Protein AF-0000000072277444 (afdb_homodimer)

Organism: Entamoeba histolytica (strain ATCC 30459 / HM-1:IMSS / ABRM) (NCBI:txid294381)

Radius of gyration: 27.77 Å; Cα contacts (8 Å, |Δi|>4): 1199; chains: 2; bounding box: 59×93×77 Å

Structure (mmCIF, N/CA/C/O backbone):
data_AF-0000000072277444-model_v1
#
loop_
_entity.id
_entity.type
_entity.pdbx_description
1 polymer 'ethanolamine-phosphate cytidylyltransferase'
#
loop_
_atom_site.group_PDB
_atom_site.id
_atom_site.type_symbol
_atom_site.label_atom_id
_atom_site.label_alt_id
_atom_site.label_comp_id
_atom_site.label_asym_id
_atom_site.label_entity_id
_atom_site.label_seq_id
_atom_site.pdbx_PDB_ins_code
_atom_site.Cartn_x
_atom_site.Cartn_y
_atom_site.Cartn_z
_atom_site.occupancy
_atom_site.B_iso_or_equiv
_atom_site.auth_seq_id
_atom_site.auth_comp_id
_atom_site.auth_asym_id
_atom_site.auth_atom_id
_atom_site.pdbx_PDB_model_num
ATOM 1 N N . MET A 1 1 ? -9.492 -29.719 -39.125 1 29.17 1 MET A N 1
ATOM 2 C CA . MET A 1 1 ? -9.312 -28.797 -38 1 29.17 1 MET A CA 1
ATOM 3 C C . MET A 1 1 ? -8.055 -29.141 -37.219 1 29.17 1 MET A C 1
ATOM 5 O O . MET A 1 1 ? -7.879 -30.266 -36.75 1 29.17 1 MET A O 1
ATOM 9 N N . ALA A 1 2 ? -6.969 -28.578 -37.406 1 40.91 2 ALA A N 1
ATOM 10 C CA . ALA A 1 2 ? -5.668 -28.953 -36.844 1 40.91 2 ALA A CA 1
ATOM 11 C C . ALA A 1 2 ? -5.773 -29.281 -35.375 1 40.91 2 ALA A C 1
ATOM 13 O O . ALA A 1 2 ? -6.449 -28.562 -34.625 1 40.91 2 ALA A O 1
ATOM 14 N N . THR A 1 3 ? -5.582 -30.422 -34.938 1 47.12 3 THR A N 1
ATOM 15 C CA . THR A 1 3 ? -5.746 -31.016 -33.594 1 47.12 3 THR A CA 1
ATOM 16 C C . THR A 1 3 ? -4.988 -30.203 -32.562 1 47.12 3 THR A C 1
ATOM 18 O O . THR A 1 3 ? -3.777 -30 -32.688 1 47.12 3 THR A O 1
ATOM 21 N N . LYS A 1 4 ? -5.668 -29.188 -31.969 1 63.5 4 LYS A N 1
ATOM 22 C CA . LYS A 1 4 ? -5.082 -28.391 -30.891 1 63.5 4 LYS A CA 1
ATOM 23 C C . LYS A 1 4 ? -4.465 -29.281 -29.812 1 63.5 4 LYS A C 1
ATOM 25 O O . LYS A 1 4 ? -5.098 -30.234 -29.359 1 63.5 4 LYS A O 1
ATOM 30 N N . ASP A 1 5 ? -3.211 -29.297 -29.656 1 76.75 5 ASP A N 1
ATOM 31 C CA . ASP A 1 5 ? -2.455 -30.219 -28.828 1 76.75 5 ASP A CA 1
ATOM 32 C C . ASP A 1 5 ? -2.59 -29.875 -27.344 1 76.75 5 ASP A C 1
ATOM 34 O O . ASP A 1 5 ? -1.963 -30.5 -26.484 1 76.75 5 ASP A O 1
ATOM 38 N N . TYR A 1 6 ? -3.566 -28.875 -27.094 1 84.31 6 TYR A N 1
ATOM 39 C CA . TYR A 1 6 ? -3.748 -28.547 -25.688 1 84.31 6 TYR A CA 1
ATOM 40 C C . TYR A 1 6 ? -5.117 -29.016 -25.188 1 84.31 6 TYR A C 1
ATOM 42 O O . TYR A 1 6 ? -5.992 -29.344 -25.984 1 84.31 6 TYR A O 1
ATOM 50 N N . LYS A 1 7 ? -5.332 -29.172 -23.922 1 87.94 7 LYS A N 1
ATOM 51 C CA . LYS A 1 7 ? -6.551 -29.719 -23.328 1 87.94 7 LYS A CA 1
ATOM 52 C C . LYS A 1 7 ? -7.66 -28.672 -23.297 1 87.94 7 LYS A C 1
ATOM 54 O O . LYS A 1 7 ? -8.781 -28.953 -23.734 1 87.94 7 LYS A O 1
ATOM 59 N N . HIS A 1 8 ? -7.383 -27.516 -22.75 1 90.38 8 HIS A N 1
ATOM 60 C CA . HIS A 1 8 ? -8.375 -26.453 -22.625 1 90.38 8 HIS A CA 1
ATOM 61 C C . HIS A 1 8 ? -7.801 -25.109 -23.047 1 90.38 8 HIS A C 1
ATOM 63 O O . HIS A 1 8 ? -6.594 -24.891 -22.969 1 90.38 8 HIS A O 1
ATOM 69 N N . HIS A 1 9 ? -8.633 -24.297 -23.625 1 93 9 HIS A N 1
ATOM 70 C CA . HIS A 1 9 ? -8.367 -22.891 -23.906 1 93 9 HIS A CA 1
ATOM 71 C C . HIS A 1 9 ? -9.43 -21.984 -23.281 1 93 9 HIS A C 1
ATOM 73 O O . HIS A 1 9 ? -10.531 -21.844 -23.828 1 93 9 HIS A O 1
ATOM 79 N N . LEU A 1 10 ? -9.07 -21.391 -22.188 1 92.12 10 LEU A N 1
ATOM 80 C CA . LEU A 1 10 ? -10.016 -20.562 -21.438 1 92.12 10 LEU A CA 1
ATOM 81 C C . LEU A 1 10 ? -9.742 -19.078 -21.688 1 92.12 10 LEU A C 1
ATOM 83 O O . LEU A 1 10 ? -8.586 -18.656 -21.688 1 92.12 10 LEU A O 1
ATOM 87 N N . ILE A 1 11 ? -10.82 -18.328 -21.891 1 92.75 11 ILE A N 1
ATOM 88 C CA . ILE A 1 11 ? -10.703 -16.891 -22.125 1 92.75 11 ILE A CA 1
ATOM 89 C C . ILE A 1 11 ? -11.359 -16.141 -20.969 1 92.75 11 ILE A C 1
ATOM 91 O O . ILE A 1 11 ? -12.547 -16.344 -20.688 1 92.75 11 ILE A O 1
ATOM 95 N N . PHE A 1 12 ? -10.664 -15.258 -20.328 1 88.31 12 PHE A N 1
ATOM 96 C CA . PHE A 1 12 ? -11.164 -14.508 -19.172 1 88.31 12 PHE A CA 1
ATOM 97 C C . PHE A 1 12 ? -11.469 -13.062 -19.562 1 88.31 12 PHE A C 1
ATOM 99 O O . PHE A 1 12 ? -12.375 -12.445 -19 1 88.31 12 PHE A O 1
ATOM 106 N N . HIS A 1 13 ? -10.617 -12.5 -20.406 1 87.94 13 HIS A N 1
ATOM 107 C CA . HIS A 1 13 ? -10.812 -11.133 -20.875 1 87.94 13 HIS A CA 1
ATOM 108 C C . HIS A 1 13 ? -10.836 -11.078 -22.391 1 87.94 13 HIS A C 1
ATOM 110 O O . HIS A 1 13 ? -9.93 -11.586 -23.062 1 87.94 13 HIS A O 1
ATOM 116 N N . ASN A 1 14 ? -11.836 -10.461 -22.875 1 89.69 14 ASN A N 1
ATOM 117 C CA . ASN A 1 14 ? -11.906 -10.211 -24.312 1 89.69 14 ASN A CA 1
ATOM 118 C C . ASN A 1 14 ? -11.398 -8.82 -24.672 1 89.69 14 ASN A C 1
ATOM 120 O O . ASN A 1 14 ? -12.133 -7.836 -24.562 1 89.69 14 ASN A O 1
ATOM 124 N N . LYS A 1 15 ? -10.227 -8.805 -25.094 1 92.12 15 LYS A N 1
ATOM 125 C CA . LYS A 1 15 ? -9.602 -7.52 -25.406 1 92.12 15 LYS A CA 1
ATOM 126 C C . LYS A 1 15 ? -9.594 -7.254 -26.906 1 92.12 15 LYS A C 1
ATOM 128 O O . LYS A 1 15 ? -9.922 -8.141 -27.703 1 92.12 15 LYS A O 1
ATOM 133 N N . ASP A 1 16 ? -9.234 -6.051 -27.203 1 91.62 16 ASP A N 1
ATOM 134 C CA . ASP A 1 16 ? -9.211 -5.621 -28.609 1 91.62 16 ASP A CA 1
ATOM 135 C C . ASP A 1 16 ? -8.266 -6.488 -29.438 1 91.62 16 ASP A C 1
ATOM 137 O O . ASP A 1 16 ? -7.141 -6.766 -29.016 1 91.62 16 ASP A O 1
ATOM 141 N N . LYS A 1 17 ? -8.695 -6.824 -30.578 1 89.88 17 LYS A N 1
ATOM 142 C CA . LYS A 1 17 ? -7.945 -7.734 -31.438 1 89.88 17 LYS A CA 1
ATOM 143 C C . LYS A 1 17 ? -6.707 -7.055 -32.031 1 89.88 17 LYS A C 1
ATOM 145 O O . LYS A 1 17 ? -5.801 -7.727 -32.5 1 89.88 17 LYS A O 1
ATOM 150 N N . SER A 1 18 ? -6.684 -5.711 -31.953 1 93.38 18 SER A N 1
ATOM 151 C CA . SER A 1 18 ? -5.555 -4.969 -32.5 1 93.38 18 SER A CA 1
ATOM 152 C C . SER A 1 18 ? -4.355 -5 -31.562 1 93.38 18 SER A C 1
ATOM 154 O O . SER A 1 18 ? -3.238 -4.672 -31.953 1 93.38 18 SER A O 1
ATOM 156 N N . LEU A 1 19 ? -4.598 -5.488 -30.406 1 96.38 19 LEU A N 1
ATOM 157 C CA . LEU A 1 19 ? -3.523 -5.523 -29.422 1 96.38 19 LEU A CA 1
ATOM 158 C C . LEU A 1 19 ? -2.584 -6.695 -29.688 1 96.38 19 LEU A C 1
ATOM 160 O O . LEU A 1 19 ? -3.025 -7.77 -30.094 1 96.38 19 LEU A O 1
ATOM 164 N N . PRO A 1 20 ? -1.348 -6.48 -29.453 1 97.31 20 PRO A N 1
ATOM 165 C CA . PRO A 1 20 ? -0.419 -7.605 -29.594 1 97.31 20 PRO A CA 1
ATOM 166 C C . PRO A 1 20 ? -0.723 -8.742 -28.625 1 97.31 20 PRO A C 1
ATOM 168 O O . PRO A 1 20 ? -1.098 -8.492 -27.469 1 97.31 20 PRO A O 1
ATOM 171 N N . ARG A 1 21 ? -0.569 -9.961 -29.109 1 97.88 21 ARG A N 1
ATOM 172 C CA . ARG A 1 21 ? -0.76 -11.148 -28.297 1 97.88 21 ARG A CA 1
ATOM 173 C C . ARG A 1 21 ? 0.577 -11.703 -27.828 1 97.88 21 ARG A C 1
ATOM 175 O O . ARG A 1 21 ? 1.464 -11.984 -28.625 1 97.88 21 ARG A O 1
ATOM 182 N N . ILE A 1 22 ? 0.68 -11.82 -26.531 1 97.81 22 ILE A N 1
ATOM 183 C CA . ILE A 1 22 ? 1.93 -12.297 -25.953 1 97.81 22 ILE A CA 1
ATOM 184 C C . ILE A 1 22 ? 1.694 -13.633 -25.25 1 97.81 22 ILE A C 1
ATOM 186 O O . ILE A 1 22 ? 0.609 -13.883 -24.719 1 97.81 22 ILE A O 1
ATOM 190 N N . TYR A 1 23 ? 2.771 -14.469 -25.266 1 97.12 23 TYR A N 1
ATOM 191 C CA . TYR A 1 23 ? 2.688 -15.82 -24.703 1 97.12 23 TYR A CA 1
ATOM 192 C C . TYR A 1 23 ? 3.727 -16.031 -23.609 1 97.12 23 TYR A C 1
ATOM 194 O O . TYR A 1 23 ? 4.891 -15.648 -23.781 1 97.12 23 TYR A O 1
ATOM 202 N N . VAL A 1 24 ? 3.26 -16.484 -22.484 1 95.31 24 VAL A N 1
ATOM 203 C CA . VAL A 1 24 ? 4.113 -16.906 -21.375 1 95.31 24 VAL A CA 1
ATOM 204 C C . VAL A 1 24 ? 3.77 -18.328 -20.969 1 95.31 24 VAL A C 1
ATOM 206 O O . VAL A 1 24 ? 2.594 -18.703 -20.922 1 95.31 24 VAL A O 1
ATOM 209 N N . ASP A 1 25 ? 4.746 -19.125 -20.781 1 92.75 25 ASP A N 1
ATOM 210 C CA . ASP A 1 25 ? 4.449 -20.484 -20.359 1 92.75 25 ASP A CA 1
ATOM 211 C C . ASP A 1 25 ? 5.309 -20.875 -19.156 1 92.75 25 ASP A C 1
ATOM 213 O O . ASP A 1 25 ? 6.246 -20.156 -18.797 1 92.75 25 ASP A O 1
ATOM 217 N N . GLY A 1 26 ? 4.91 -21.906 -18.5 1 89.5 26 GLY A N 1
ATOM 218 C CA . GLY A 1 26 ? 5.641 -22.422 -17.344 1 89.5 26 GLY A CA 1
ATOM 219 C C . GLY A 1 26 ? 4.969 -23.609 -16.688 1 89.5 26 GLY A C 1
ATOM 220 O O . GLY A 1 26 ? 3.979 -24.125 -17.203 1 89.5 26 GLY A O 1
ATOM 221 N N . CYS A 1 27 ? 5.578 -24.078 -15.641 1 89.12 27 CYS A N 1
ATOM 222 C CA . CYS A 1 27 ? 5.043 -25.188 -14.859 1 89.12 27 CYS A CA 1
ATOM 223 C C . CYS A 1 27 ? 4.109 -24.688 -13.766 1 89.12 27 CYS A C 1
ATOM 225 O O . CYS A 1 27 ? 3.062 -25.281 -13.516 1 89.12 27 CYS A O 1
ATOM 227 N N . TYR A 1 28 ? 4.516 -23.594 -13.141 1 91.94 28 TYR A N 1
ATOM 228 C CA . TYR A 1 28 ? 3.754 -22.875 -12.133 1 91.94 28 TYR A CA 1
ATOM 229 C C . TYR A 1 28 ? 3.377 -23.781 -10.969 1 91.94 28 TYR A C 1
ATOM 231 O O . TYR A 1 28 ? 2.25 -23.734 -10.469 1 91.94 28 TYR A O 1
ATOM 239 N N . ASP A 1 29 ? 4.344 -24.688 -10.734 1 90.19 29 ASP A N 1
ATOM 240 C CA . ASP A 1 29 ? 4.219 -25.438 -9.484 1 90.19 29 ASP A CA 1
ATOM 241 C C . ASP A 1 29 ? 4.387 -24.531 -8.273 1 90.19 29 ASP A C 1
ATOM 243 O O . ASP A 1 29 ? 5.324 -23.734 -8.219 1 90.19 29 ASP A O 1
ATOM 247 N N . MET A 1 30 ? 3.488 -24.578 -7.371 1 89.25 30 MET A N 1
ATOM 248 C CA . MET A 1 30 ? 3.502 -23.719 -6.191 1 89.25 30 MET A CA 1
ATOM 249 C C . MET A 1 30 ? 3.51 -22.25 -6.598 1 89.25 30 MET A C 1
ATOM 251 O O . MET A 1 30 ? 4.434 -21.516 -6.254 1 89.25 30 MET A O 1
ATOM 255 N N . PHE A 1 31 ? 2.527 -21.906 -7.309 1 91.81 31 PHE A N 1
ATOM 256 C CA . PHE A 1 31 ? 2.355 -20.547 -7.828 1 91.81 31 PHE A CA 1
ATOM 257 C C . PHE A 1 31 ? 2.471 -19.516 -6.707 1 91.81 31 PHE A C 1
ATOM 259 O O . PHE A 1 31 ? 1.841 -19.672 -5.656 1 91.81 31 PHE A O 1
ATOM 266 N N . HIS A 1 32 ? 3.293 -18.531 -6.812 1 90.25 32 HIS A N 1
ATOM 267 C CA . HIS A 1 32 ? 3.5 -17.484 -5.816 1 90.25 32 HIS A CA 1
ATOM 268 C C . HIS A 1 32 ? 3.627 -16.109 -6.473 1 90.25 32 HIS A C 1
ATOM 270 O O . HIS A 1 32 ? 3.553 -15.992 -7.699 1 90.25 32 HIS A O 1
ATOM 276 N N . TRP A 1 33 ? 3.82 -15.109 -5.613 1 90.81 33 TRP A N 1
ATOM 277 C CA . TRP A 1 33 ? 3.773 -13.742 -6.113 1 90.81 33 TRP A CA 1
ATOM 278 C C . TRP A 1 33 ? 4.934 -13.469 -7.066 1 90.81 33 TRP A C 1
ATOM 280 O O . TRP A 1 33 ? 4.848 -12.586 -7.922 1 90.81 33 TRP A O 1
ATOM 290 N N . GLY A 1 34 ? 6.047 -14.227 -6.977 1 88.94 34 GLY A N 1
ATOM 291 C CA . GLY A 1 34 ? 7.125 -14.109 -7.945 1 88.94 34 GLY A CA 1
ATOM 292 C C . GLY A 1 34 ? 6.691 -14.445 -9.359 1 88.94 34 GLY A C 1
ATOM 293 O O . GLY A 1 34 ? 7.047 -13.742 -10.305 1 88.94 34 GLY A O 1
ATOM 294 N N . HIS A 1 35 ? 5.973 -15.562 -9.5 1 91.69 35 HIS A N 1
ATOM 295 C CA . HIS A 1 35 ? 5.398 -15.93 -10.789 1 91.69 35 HIS A CA 1
ATOM 296 C C . HIS A 1 35 ? 4.469 -14.836 -11.312 1 91.69 35 HIS A C 1
ATOM 298 O O . HIS A 1 35 ? 4.543 -14.453 -12.477 1 91.69 35 HIS A O 1
ATOM 304 N N . ALA A 1 36 ? 3.662 -14.375 -10.414 1 93.56 36 ALA A N 1
ATOM 305 C CA . ALA A 1 36 ? 2.707 -13.328 -10.781 1 93.56 36 ALA A CA 1
ATOM 306 C C . ALA A 1 36 ? 3.426 -12.078 -11.266 1 93.56 36 ALA A C 1
ATOM 308 O O . ALA A 1 36 ? 2.969 -11.414 -12.203 1 93.56 36 ALA A O 1
ATOM 309 N N . ASN A 1 37 ? 4.5 -11.773 -10.594 1 92.31 37 ASN A N 1
ATOM 310 C CA . ASN A 1 37 ? 5.25 -10.586 -10.984 1 92.31 37 ASN A CA 1
ATOM 311 C C . ASN A 1 37 ? 5.836 -10.727 -12.383 1 92.31 37 ASN A C 1
ATOM 313 O O . ASN A 1 37 ? 5.883 -9.758 -13.141 1 92.31 37 ASN A O 1
ATOM 317 N N . VAL A 1 38 ? 6.328 -11.898 -12.734 1 91.94 38 VAL A N 1
ATOM 318 C CA . VAL A 1 38 ? 6.836 -12.141 -14.086 1 91.94 38 VAL A CA 1
ATOM 319 C C . VAL A 1 38 ? 5.719 -11.93 -15.102 1 91.94 38 VAL A C 1
ATOM 321 O O . VAL A 1 38 ? 5.934 -11.312 -16.156 1 91.94 38 VAL A O 1
ATOM 324 N N . ILE A 1 39 ? 4.605 -12.477 -14.789 1 95.06 39 ILE A N 1
ATOM 325 C CA . ILE A 1 39 ? 3.441 -12.32 -15.656 1 95.06 39 ILE A CA 1
ATOM 326 C C . ILE A 1 39 ? 3.092 -10.844 -15.797 1 95.06 39 ILE A C 1
ATOM 328 O O . ILE A 1 39 ? 2.848 -10.352 -16.906 1 95.06 39 ILE A O 1
ATOM 332 N N . ARG A 1 40 ? 3.086 -10.117 -14.688 1 95 40 ARG A N 1
ATOM 333 C CA . ARG A 1 40 ? 2.814 -8.68 -14.703 1 95 40 ARG A CA 1
ATOM 334 C C . ARG A 1 40 ? 3.826 -7.938 -15.57 1 95 40 ARG A C 1
ATOM 336 O O . ARG A 1 40 ? 3.453 -7.066 -16.359 1 95 40 ARG A O 1
ATOM 343 N N . GLN A 1 41 ? 5.086 -8.258 -15.352 1 93.62 41 GLN A N 1
ATOM 344 C CA . GLN A 1 41 ? 6.156 -7.598 -16.094 1 93.62 41 GLN A CA 1
ATOM 345 C C . GLN A 1 41 ? 6.02 -7.844 -17.594 1 93.62 41 GLN A C 1
ATOM 347 O O . GLN A 1 41 ? 6.348 -6.969 -18.406 1 93.62 41 GLN A O 1
ATOM 352 N N . ALA A 1 42 ? 5.613 -9.055 -17.953 1 95.44 42 ALA A N 1
ATOM 353 C CA . ALA A 1 42 ? 5.355 -9.352 -19.359 1 95.44 42 ALA A CA 1
ATOM 354 C C . ALA A 1 42 ? 4.336 -8.375 -19.953 1 95.44 42 ALA A C 1
ATOM 356 O O . ALA A 1 42 ? 4.547 -7.836 -21.031 1 95.44 42 ALA A O 1
ATOM 357 N N . CYS A 1 43 ? 3.309 -8.133 -19.266 1 95.88 43 CYS A N 1
ATOM 358 C CA . CYS A 1 43 ? 2.297 -7.176 -19.703 1 95.88 43 CYS A CA 1
ATOM 359 C C . CYS A 1 43 ? 2.848 -5.758 -19.703 1 95.88 43 CYS A C 1
ATOM 361 O O . CYS A 1 43 ? 2.57 -4.977 -20.609 1 95.88 43 CYS A O 1
ATOM 363 N N . ALA A 1 44 ? 3.598 -5.465 -18.656 1 93.25 44 ALA A N 1
ATOM 364 C CA . ALA A 1 44 ? 4.164 -4.129 -18.5 1 93.25 44 ALA A CA 1
ATOM 365 C C . ALA A 1 44 ? 5.078 -3.785 -19.672 1 93.25 44 ALA A C 1
ATOM 367 O O . ALA A 1 44 ? 5.18 -2.621 -20.062 1 93.25 44 ALA A O 1
ATOM 368 N N . ALA A 1 45 ? 5.715 -4.758 -20.219 1 93.31 45 ALA A N 1
ATOM 369 C CA . ALA A 1 45 ? 6.609 -4.559 -21.359 1 93.31 45 ALA A CA 1
ATOM 370 C C . ALA A 1 45 ? 5.848 -4.023 -22.578 1 93.31 45 ALA A C 1
ATOM 372 O O . ALA A 1 45 ? 6.449 -3.494 -23.5 1 93.31 45 ALA A O 1
ATOM 373 N N . PHE A 1 46 ? 4.598 -4.156 -22.578 1 95.5 46 PHE A N 1
ATOM 374 C CA . PHE A 1 46 ? 3.746 -3.664 -23.656 1 95.5 46 PHE A CA 1
ATOM 375 C C . PHE A 1 46 ? 2.777 -2.607 -23.141 1 95.5 46 PHE A C 1
ATOM 377 O O . PHE A 1 46 ? 1.655 -2.49 -23.625 1 95.5 46 PHE A O 1
ATOM 384 N N . ASP A 1 47 ? 3.117 -1.96 -22 1 92.88 47 ASP A N 1
ATOM 385 C CA . ASP A 1 47 ? 2.334 -0.91 -21.359 1 92.88 47 ASP A CA 1
ATOM 386 C C . ASP A 1 47 ? 0.934 -1.405 -21 1 92.88 47 ASP A C 1
ATOM 388 O O . ASP A 1 47 ? -0.041 -0.658 -21.109 1 92.88 47 ASP A O 1
ATOM 392 N N . TYR A 1 48 ? 0.876 -2.648 -20.812 1 93.06 48 TYR A N 1
ATOM 393 C CA . TYR A 1 48 ? -0.358 -3.316 -20.422 1 93.06 48 TYR A CA 1
ATOM 394 C C . TYR A 1 48 ? -1.394 -3.258 -21.531 1 93.06 48 TYR A C 1
ATOM 396 O O . TYR A 1 48 ? -2.592 -3.418 -21.281 1 93.06 48 TYR A O 1
ATOM 404 N N . GLN A 1 49 ? -0.931 -2.926 -22.672 1 95.12 49 GLN A N 1
ATOM 405 C CA . GLN A 1 49 ? -1.752 -2.953 -23.891 1 95.12 49 GLN A CA 1
ATOM 406 C C . GLN A 1 49 ? -1.463 -4.199 -24.719 1 95.12 49 GLN A C 1
ATOM 408 O O . GLN A 1 49 ? -0.935 -4.098 -25.828 1 95.12 49 GLN A O 1
ATOM 413 N N . CYS A 1 50 ? -1.896 -5.324 -24.219 1 97.25 50 CYS A N 1
ATOM 414 C CA . CYS A 1 50 ? -1.646 -6.617 -24.844 1 97.25 50 CYS A CA 1
ATOM 415 C C . CYS A 1 50 ? -2.686 -7.645 -24.406 1 97.25 50 CYS A C 1
ATOM 417 O O . CYS A 1 50 ? -3.5 -7.371 -23.531 1 97.25 50 CYS A O 1
ATOM 419 N N . VAL A 1 51 ? -2.717 -8.727 -25.125 1 97.5 51 VAL A N 1
ATOM 420 C CA . VAL A 1 51 ? -3.438 -9.922 -24.703 1 97.5 51 VAL A CA 1
ATOM 421 C C . VAL A 1 51 ? -2.445 -10.984 -24.234 1 97.5 51 VAL A C 1
ATOM 423 O O . VAL A 1 51 ? -1.617 -11.461 -25.016 1 97.5 51 VAL A O 1
ATOM 426 N N . LEU A 1 52 ? -2.555 -11.32 -23 1 97.75 52 LEU A N 1
ATOM 427 C CA . LEU A 1 52 ? -1.616 -12.305 -22.469 1 97.75 52 LEU A CA 1
ATOM 428 C C . LEU A 1 52 ? -2.232 -13.703 -22.469 1 97.75 52 LEU A C 1
ATOM 430 O O . LEU A 1 52 ? -3.264 -13.93 -21.828 1 97.75 52 LEU A O 1
ATOM 434 N N . VAL A 1 53 ? -1.612 -14.586 -23.172 1 97.12 53 VAL A N 1
ATOM 435 C CA . VAL A 1 53 ? -1.977 -16 -23.219 1 97.12 53 VAL A CA 1
ATOM 436 C C . VAL A 1 53 ? -0.981 -16.812 -22.391 1 97.12 53 VAL A C 1
ATOM 438 O O . VAL A 1 53 ? 0.217 -16.828 -22.688 1 97.12 53 VAL A O 1
ATOM 441 N N . LEU A 1 54 ? -1.479 -17.438 -21.422 1 96.94 54 LEU A N 1
ATOM 442 C CA . LEU A 1 54 ? -0.602 -18.219 -20.547 1 96.94 54 LEU A CA 1
ATOM 443 C C . LEU A 1 54 ? -0.738 -19.703 -20.844 1 96.94 54 LEU A C 1
ATOM 445 O O . LEU A 1 54 ? -1.85 -20.234 -20.859 1 96.94 54 LEU A O 1
ATOM 449 N N . GLY A 1 55 ? 0.384 -20.344 -21.078 1 95.06 55 GLY A N 1
ATOM 450 C CA . GLY A 1 55 ? 0.405 -21.781 -21.312 1 95.06 55 GLY A CA 1
ATOM 451 C C . GLY A 1 55 ? 0.89 -22.578 -20.109 1 95.06 55 GLY A C 1
ATOM 452 O O . GLY A 1 55 ? 1.878 -22.203 -19.469 1 95.06 55 GLY A O 1
ATOM 453 N N . ILE A 1 56 ? 0.199 -23.609 -19.812 1 94.06 56 ILE A N 1
ATOM 454 C CA . ILE A 1 56 ? 0.597 -24.5 -18.734 1 94.06 56 ILE A CA 1
ATOM 455 C C . ILE A 1 56 ? 0.955 -25.875 -19.281 1 94.06 56 ILE A C 1
ATOM 457 O O . ILE A 1 56 ? 0.123 -26.531 -19.922 1 94.06 56 ILE A O 1
ATOM 461 N N . VAL A 1 57 ? 2.135 -26.281 -18.984 1 91 57 VAL A N 1
ATOM 462 C CA . VAL A 1 57 ? 2.631 -27.562 -19.469 1 91 57 VAL A CA 1
ATOM 463 C C . VAL A 1 57 ? 1.954 -28.703 -18.703 1 91 57 VAL A C 1
ATOM 465 O O . VAL A 1 57 ? 1.666 -28.578 -17.516 1 91 57 VAL A O 1
ATOM 468 N N . ASN A 1 58 ? 1.707 -29.766 -19.406 1 89.81 58 ASN A N 1
ATOM 469 C CA . ASN A 1 58 ? 1.057 -30.906 -18.766 1 89.81 58 ASN A CA 1
ATOM 470 C C . ASN A 1 58 ? 1.97 -31.578 -17.75 1 89.81 58 ASN A C 1
ATOM 472 O O . ASN A 1 58 ? 3.193 -31.562 -17.891 1 89.81 58 ASN A O 1
ATOM 476 N N . ASN A 1 59 ? 1.398 -32.219 -16.766 1 89.75 59 ASN A N 1
ATOM 477 C CA . ASN A 1 59 ? 2.121 -32.812 -15.641 1 89.75 59 ASN A CA 1
ATOM 478 C C . ASN A 1 59 ? 3.086 -33.875 -16.109 1 89.75 59 ASN A C 1
ATOM 480 O O . ASN A 1 59 ? 4.188 -34.031 -15.57 1 89.75 59 ASN A O 1
ATOM 484 N N . GLU A 1 60 ? 2.641 -34.656 -17.062 1 88.62 60 GLU A N 1
ATOM 485 C CA . GLU A 1 60 ? 3.459 -35.75 -17.547 1 88.62 60 GLU A CA 1
ATOM 486 C C . GLU A 1 60 ? 4.785 -35.25 -18.109 1 88.62 60 GLU A C 1
ATOM 488 O O . GLU A 1 60 ? 5.836 -35.844 -17.859 1 88.62 60 GLU A O 1
ATOM 493 N N . ILE A 1 61 ? 4.656 -34.219 -18.828 1 88.81 61 ILE A N 1
ATOM 494 C CA . ILE A 1 61 ? 5.844 -33.625 -19.438 1 88.81 61 ILE A CA 1
ATOM 495 C C . ILE A 1 61 ? 6.746 -33.031 -18.359 1 88.81 61 ILE A C 1
ATOM 497 O O . ILE A 1 61 ? 7.969 -33.188 -18.406 1 88.81 61 ILE A O 1
ATOM 501 N N . ILE A 1 62 ? 6.207 -32.375 -17.375 1 88.81 62 ILE A N 1
ATOM 502 C CA . ILE A 1 62 ? 6.969 -31.766 -16.281 1 88.81 62 ILE A CA 1
ATOM 503 C C . ILE A 1 62 ? 7.723 -32.844 -15.516 1 88.81 62 ILE A C 1
ATOM 505 O O . ILE A 1 62 ? 8.906 -32.688 -15.211 1 88.81 62 ILE A O 1
ATOM 509 N N . GLU A 1 63 ? 7.07 -33.875 -15.242 1 87.06 63 GLU A N 1
ATOM 510 C CA . GLU A 1 63 ? 7.668 -34.969 -14.484 1 87.06 63 GLU A CA 1
ATOM 511 C C . GLU A 1 63 ? 8.883 -35.562 -15.203 1 87.06 63 GLU A C 1
ATOM 513 O O . GLU A 1 63 ? 9.867 -35.938 -14.57 1 87.06 63 GLU A O 1
ATOM 518 N N . GLN A 1 64 ? 8.766 -35.625 -16.453 1 84.62 64 GLN A N 1
ATOM 519 C CA . GLN A 1 64 ? 9.844 -36.188 -17.266 1 84.62 64 GLN A CA 1
ATOM 520 C C . GLN A 1 64 ? 11.086 -35.281 -17.219 1 84.62 64 GLN A C 1
ATOM 522 O O . GLN A 1 64 ? 12.211 -35.781 -17.312 1 84.62 64 GLN A O 1
ATOM 527 N N . HIS A 1 65 ? 10.852 -34.094 -17.031 1 81.94 65 HIS A N 1
ATOM 528 C CA . HIS A 1 65 ? 11.969 -33.156 -17.156 1 81.94 65 HIS A CA 1
ATOM 529 C C . HIS A 1 65 ? 12.43 -32.656 -15.789 1 81.94 65 HIS A C 1
ATOM 531 O O . HIS A 1 65 ? 13.617 -32.375 -15.586 1 81.94 65 HIS A O 1
ATOM 537 N N . LYS A 1 66 ? 11.484 -32.438 -14.844 1 79.81 66 LYS A N 1
ATOM 538 C CA . LYS A 1 66 ? 11.828 -31.781 -13.578 1 79.81 66 LYS A CA 1
ATOM 539 C C . LYS A 1 66 ? 11.445 -32.656 -12.391 1 79.81 66 LYS A C 1
ATOM 541 O O . LYS A 1 66 ? 11.758 -32.312 -11.242 1 79.81 66 LYS A O 1
ATOM 546 N N . GLY A 1 67 ? 10.805 -33.75 -12.625 1 78.75 67 GLY A N 1
ATOM 547 C CA . GLY A 1 67 ? 10.297 -34.562 -11.523 1 78.75 67 GLY A CA 1
ATOM 548 C C . GLY A 1 67 ? 8.867 -34.25 -11.141 1 78.75 67 GLY A C 1
ATOM 549 O O . GLY A 1 67 ? 8.242 -33.375 -11.75 1 78.75 67 GLY A O 1
ATOM 550 N N . PRO A 1 68 ? 8.383 -34.938 -10.195 1 84.62 68 PRO A N 1
ATOM 551 C CA . PRO A 1 68 ? 6.98 -34.75 -9.82 1 84.62 68 PRO A CA 1
ATOM 552 C C . PRO A 1 68 ? 6.699 -33.375 -9.25 1 84.62 68 PRO A C 1
ATOM 554 O O . PRO A 1 68 ? 7.543 -32.812 -8.547 1 84.62 68 PRO A O 1
ATOM 557 N N . THR A 1 69 ? 5.582 -32.875 -9.523 1 88.38 69 THR A N 1
ATOM 558 C CA . THR A 1 69 ? 5.16 -31.578 -9.016 1 88.38 69 THR A CA 1
ATOM 559 C C . THR A 1 69 ? 4.562 -31.719 -7.621 1 88.38 69 THR A C 1
ATOM 561 O O . THR A 1 69 ? 4.066 -32.781 -7.25 1 88.38 69 THR A O 1
ATOM 564 N N . VAL A 1 70 ? 4.602 -30.734 -6.898 1 88.44 70 VAL A N 1
ATOM 565 C CA . VAL A 1 70 ? 4.012 -30.688 -5.566 1 88.44 70 VAL A CA 1
ATOM 566 C C . VAL A 1 70 ? 2.494 -30.531 -5.676 1 88.44 70 VAL A C 1
ATOM 568 O O . VAL A 1 70 ? 1.743 -31.234 -4.988 1 88.44 70 VAL A O 1
ATOM 571 N N . MET A 1 71 ? 2.08 -29.688 -6.566 1 90.94 71 MET A N 1
ATOM 572 C CA . MET A 1 71 ? 0.655 -29.406 -6.734 1 90.94 71 MET A CA 1
ATOM 573 C C . MET A 1 71 ? 0.068 -30.266 -7.852 1 90.94 71 MET A C 1
ATOM 575 O O . MET A 1 71 ? 0.74 -30.547 -8.852 1 90.94 71 MET A O 1
ATOM 579 N N . LYS A 1 72 ? -1.176 -30.594 -7.684 1 90.44 72 LYS A N 1
ATOM 580 C CA . LYS A 1 72 ? -1.889 -31.297 -8.75 1 90.44 72 LYS A CA 1
ATOM 581 C C . LYS A 1 72 ? -2.174 -30.359 -9.922 1 90.44 72 LYS A C 1
ATOM 583 O O . LYS A 1 72 ? -2.178 -29.141 -9.766 1 90.44 72 LYS A O 1
ATOM 588 N N . GLU A 1 73 ? -2.395 -30.969 -11.023 1 90.5 73 GLU A N 1
ATOM 589 C CA . GLU A 1 73 ? -2.602 -30.203 -12.25 1 90.5 73 GLU A CA 1
ATOM 590 C C . GLU A 1 73 ? -3.746 -29.219 -12.094 1 90.5 73 GLU A C 1
ATOM 592 O O . GLU A 1 73 ? -3.604 -28.031 -12.438 1 90.5 73 GLU A O 1
ATOM 597 N N . GLU A 1 74 ? -4.836 -29.672 -11.602 1 90.75 74 GLU A N 1
ATOM 598 C CA . GLU A 1 74 ? -6.004 -28.812 -11.453 1 90.75 74 GLU A CA 1
ATOM 599 C C . GLU A 1 74 ? -5.715 -27.656 -10.484 1 90.75 74 GLU A C 1
ATOM 601 O O . GLU A 1 74 ? -6.172 -26.531 -10.703 1 90.75 74 GLU A O 1
ATOM 606 N N . GLU A 1 75 ? -4.977 -27.938 -9.445 1 91.38 75 GLU A N 1
ATOM 607 C CA . GLU A 1 75 ? -4.613 -26.922 -8.461 1 91.38 75 GLU A CA 1
ATOM 608 C C . GLU A 1 75 ? -3.744 -25.828 -9.086 1 91.38 75 GLU A C 1
ATOM 610 O O . GLU A 1 75 ? -3.959 -24.641 -8.844 1 91.38 75 GLU A O 1
ATOM 615 N N . ARG A 1 76 ? -2.832 -26.297 -9.906 1 91.38 76 ARG A N 1
ATOM 616 C CA . ARG A 1 76 ? -1.953 -25.359 -10.602 1 91.38 76 ARG A CA 1
ATOM 617 C C . ARG A 1 76 ? -2.742 -24.484 -11.57 1 91.38 76 ARG A C 1
ATOM 619 O O . ARG A 1 76 ? -2.533 -23.266 -11.625 1 91.38 76 ARG A O 1
ATOM 626 N N . ASN A 1 77 ? -3.643 -25.109 -12.273 1 92.12 77 ASN A N 1
ATOM 627 C CA . ASN A 1 77 ? -4.449 -24.391 -13.25 1 92.12 77 ASN A CA 1
ATOM 628 C C . ASN A 1 77 ? -5.305 -23.312 -12.586 1 92.12 77 ASN A C 1
ATOM 630 O O . ASN A 1 77 ? -5.398 -22.188 -13.078 1 92.12 77 ASN A O 1
ATOM 634 N N . ILE A 1 78 ? -5.875 -23.641 -11.453 1 93 78 ILE A N 1
ATOM 635 C CA . ILE A 1 78 ? -6.734 -22.703 -10.727 1 93 78 ILE A CA 1
ATOM 636 C C . ILE A 1 78 ? -5.922 -21.5 -10.273 1 93 78 ILE A C 1
ATOM 638 O O . ILE A 1 78 ? -6.371 -20.359 -10.398 1 93 78 ILE A O 1
ATOM 642 N N . ALA A 1 79 ? -4.773 -21.734 -9.773 1 93.75 79 ALA A N 1
ATOM 643 C CA . ALA A 1 79 ? -3.91 -20.656 -9.297 1 93.75 79 ALA A CA 1
ATOM 644 C C . ALA A 1 79 ? -3.557 -19.703 -10.422 1 93.75 79 ALA A C 1
ATOM 646 O O . ALA A 1 79 ? -3.691 -18.484 -10.273 1 93.75 79 ALA A O 1
ATOM 647 N N . VAL A 1 80 ? -3.252 -20.203 -11.547 1 94.06 80 VAL A N 1
ATOM 648 C CA . VAL A 1 80 ? -2.82 -19.406 -12.688 1 94.06 80 VAL A CA 1
ATOM 649 C C . VAL A 1 80 ? -4.008 -18.625 -13.25 1 94.06 80 VAL A C 1
ATOM 651 O O . VAL A 1 80 ? -3.885 -17.453 -13.586 1 94.06 80 VAL A O 1
ATOM 654 N N . ARG A 1 81 ? -5.098 -19.312 -13.32 1 94.38 81 ARG A N 1
ATOM 655 C CA . ARG A 1 81 ? -6.309 -18.703 -13.836 1 94.38 81 ARG A CA 1
ATOM 656 C C . ARG A 1 81 ? -6.742 -17.531 -12.961 1 94.38 81 ARG A C 1
ATOM 658 O O . ARG A 1 81 ? -7.469 -16.641 -13.422 1 94.38 81 ARG A O 1
ATOM 665 N N . SER A 1 82 ? -6.328 -17.531 -11.781 1 96.12 82 SER A N 1
ATOM 666 C CA . SER A 1 82 ? -6.75 -16.516 -10.828 1 96.12 82 SER A CA 1
ATOM 667 C C . SER A 1 82 ? -5.855 -15.281 -10.898 1 96.12 82 SER A C 1
ATOM 669 O O . SER A 1 82 ? -6.129 -14.273 -10.242 1 96.12 82 SER A O 1
ATOM 671 N N . CYS A 1 83 ? -4.812 -15.367 -11.641 1 96.5 83 CYS A N 1
ATOM 672 C CA . CYS A 1 83 ? -3.904 -14.234 -11.781 1 96.5 83 CYS A CA 1
ATOM 673 C C . CYS A 1 83 ? -4.543 -13.117 -12.602 1 96.5 83 CYS A C 1
ATOM 675 O O . CYS A 1 83 ? -4.973 -13.344 -13.734 1 96.5 83 CYS A O 1
ATOM 677 N N . GLN A 1 84 ? -4.527 -11.914 -12.172 1 96.06 84 GLN A N 1
ATOM 678 C CA . GLN A 1 84 ? -5.328 -10.828 -12.734 1 96.06 84 GLN A CA 1
ATOM 679 C C . GLN A 1 84 ? -4.812 -10.414 -14.109 1 96.06 84 GLN A C 1
ATOM 681 O O . GLN A 1 84 ? -5.566 -9.883 -14.922 1 96.06 84 GLN A O 1
ATOM 686 N N . TRP A 1 85 ? -3.619 -10.641 -14.484 1 96.38 85 TRP A N 1
ATOM 687 C CA . TRP A 1 85 ? -3.039 -10.148 -15.727 1 96.38 85 TRP A CA 1
ATOM 688 C C . TRP A 1 85 ? -3.211 -11.164 -16.844 1 96.38 85 TRP A C 1
ATOM 690 O O . TRP A 1 85 ? -2.904 -10.875 -18.016 1 96.38 85 TRP A O 1
ATOM 700 N N . VAL A 1 86 ? -3.68 -12.32 -16.5 1 96.69 86 VAL A N 1
ATOM 701 C CA . VAL A 1 86 ? -3.85 -13.375 -17.5 1 96.69 86 VAL A CA 1
ATOM 702 C C . VAL A 1 86 ? -5.18 -13.188 -18.219 1 96.69 86 VAL A C 1
ATOM 704 O O . VAL A 1 86 ? -6.238 -13.133 -17.578 1 96.69 86 VAL A O 1
ATOM 707 N N . ASP A 1 87 ? -5.133 -13.156 -19.547 1 96.75 87 ASP A N 1
ATOM 708 C CA . ASP A 1 87 ? -6.352 -12.992 -20.344 1 96.75 87 ASP A CA 1
ATOM 709 C C . ASP A 1 87 ? -6.867 -14.344 -20.828 1 96.75 87 ASP A C 1
ATOM 711 O O . ASP A 1 87 ? -8.078 -14.555 -20.922 1 96.75 87 ASP A O 1
ATOM 715 N N . GLU A 1 88 ? -5.965 -15.164 -21.219 1 96.38 88 GLU A N 1
ATOM 716 C CA . GLU A 1 88 ? -6.289 -16.5 -21.703 1 96.38 88 GLU A CA 1
ATOM 717 C C . GLU A 1 88 ? -5.344 -17.547 -21.109 1 96.38 88 GLU A C 1
ATOM 719 O O . GLU A 1 88 ? -4.168 -17.266 -20.875 1 96.38 88 GLU A O 1
ATOM 724 N N . VAL A 1 89 ? -5.871 -18.719 -20.859 1 95.75 89 VAL A N 1
ATOM 725 C CA . VAL A 1 89 ? -5.051 -19.828 -20.375 1 95.75 89 VAL A CA 1
ATOM 726 C C . VAL A 1 89 ? -5.195 -21.031 -21.297 1 95.75 89 VAL A C 1
ATOM 728 O O . VAL A 1 89 ? -6.312 -21.422 -21.641 1 95.75 89 VAL A O 1
ATOM 731 N N . VAL A 1 90 ? -4.117 -21.5 -21.719 1 94.88 90 VAL A N 1
ATOM 732 C CA . VAL A 1 90 ? -4.059 -22.766 -22.438 1 94.88 90 VAL A CA 1
ATOM 733 C C . VAL A 1 90 ? -3.363 -23.828 -21.578 1 94.88 90 VAL A C 1
ATOM 735 O O . VAL A 1 90 ? -2.168 -23.719 -21.297 1 94.88 90 VAL A O 1
ATOM 738 N N . ASP A 1 91 ? -4.102 -24.844 -21.234 1 93.44 91 ASP A N 1
ATOM 739 C CA . ASP A 1 91 ? -3.498 -25.844 -20.359 1 93.44 91 ASP A CA 1
ATOM 740 C C . ASP A 1 91 ? -3.336 -27.172 -21.078 1 93.44 91 ASP A C 1
ATOM 742 O O . ASP A 1 91 ? -3.787 -27.328 -22.219 1 93.44 91 ASP A O 1
ATOM 746 N N . GLY A 1 92 ? -2.506 -28.078 -20.516 1 91.12 92 GLY A N 1
ATOM 747 C CA . GLY A 1 92 ? -2.287 -29.406 -21.078 1 91.12 92 GLY A CA 1
ATOM 748 C C . GLY A 1 92 ? -1.346 -29.406 -22.266 1 91.12 92 GLY A C 1
ATOM 749 O O . GLY A 1 92 ? -1.508 -30.188 -23.203 1 91.12 92 GLY A O 1
ATOM 750 N N . ILE A 1 93 ? -0.47 -28.516 -22.312 1 91.5 93 ILE A N 1
ATOM 751 C CA . ILE A 1 93 ? 0.487 -28.438 -23.406 1 91.5 93 ILE A CA 1
ATOM 752 C C . ILE A 1 93 ? 1.421 -29.656 -23.359 1 91.5 93 ILE A C 1
ATOM 754 O O . ILE A 1 93 ? 2.137 -29.844 -22.375 1 91.5 93 ILE A O 1
ATOM 758 N N . PRO A 1 94 ? 1.502 -30.406 -24.359 1 91.31 94 PRO A N 1
ATOM 759 C CA . PRO A 1 94 ? 2.254 -31.656 -24.328 1 91.31 94 PRO A CA 1
ATOM 760 C C . PRO A 1 94 ? 3.693 -31.5 -24.812 1 91.31 94 PRO A C 1
ATOM 762 O O . PRO A 1 94 ? 4.344 -32.5 -25.172 1 91.31 94 PRO A O 1
ATOM 765 N N . TYR A 1 95 ? 4.199 -30.312 -24.922 1 88.31 95 TYR A N 1
ATOM 766 C CA . TYR A 1 95 ? 5.555 -30.047 -25.375 1 88.31 95 TYR A CA 1
ATOM 767 C C . TYR A 1 95 ? 6.363 -29.312 -24.312 1 88.31 95 TYR A C 1
ATOM 769 O O . TYR A 1 95 ? 5.836 -28.438 -23.625 1 88.31 95 TYR A O 1
ATOM 777 N N . TRP A 1 96 ? 7.555 -29.703 -24.234 1 88.19 96 TRP A N 1
ATOM 778 C CA . TRP A 1 96 ? 8.445 -28.969 -23.328 1 88.19 96 TRP A CA 1
ATOM 779 C C . TRP A 1 96 ? 8.969 -27.703 -23.984 1 88.19 96 TRP A C 1
ATOM 781 O O . TRP A 1 96 ? 9 -26.641 -23.359 1 88.19 96 TRP A O 1
ATOM 791 N N . ASP A 1 97 ? 9.367 -27.859 -25.266 1 87.69 97 ASP A N 1
ATOM 792 C CA . ASP A 1 97 ? 9.891 -26.719 -26.016 1 87.69 97 ASP A CA 1
ATOM 793 C C . ASP A 1 97 ? 8.75 -25.891 -26.594 1 87.69 97 ASP A C 1
ATOM 795 O O . ASP A 1 97 ? 7.746 -26.438 -27.062 1 87.69 97 ASP A O 1
ATOM 799 N N . THR A 1 98 ? 8.898 -24.641 -26.516 1 89.06 98 THR A N 1
ATOM 800 C CA . THR A 1 98 ? 7.949 -23.75 -27.172 1 89.06 98 THR A CA 1
ATOM 801 C C . THR A 1 98 ? 8.227 -23.672 -28.672 1 89.06 98 THR A C 1
ATOM 803 O O . THR A 1 98 ? 9.32 -23.281 -29.078 1 89.06 98 THR A O 1
ATOM 806 N N . GLU A 1 99 ? 7.191 -23.984 -29.422 1 88.31 99 GLU A N 1
ATOM 807 C CA . GLU A 1 99 ? 7.383 -24.141 -30.859 1 88.31 99 GLU A CA 1
ATOM 808 C C . GLU A 1 99 ? 6.602 -23.078 -31.641 1 88.31 99 GLU A C 1
ATOM 810 O O . GLU A 1 99 ? 5.586 -22.578 -31.156 1 88.31 99 GLU A O 1
ATOM 815 N N . LEU A 1 100 ? 7.047 -22.875 -32.812 1 92.5 100 LEU A N 1
ATOM 816 C CA . LEU A 1 100 ? 6.461 -21.828 -33.656 1 92.5 100 LEU A CA 1
ATOM 817 C C . LEU A 1 100 ? 5.035 -22.203 -34.062 1 92.5 100 LEU A C 1
ATOM 819 O O . LEU A 1 100 ? 4.18 -21.3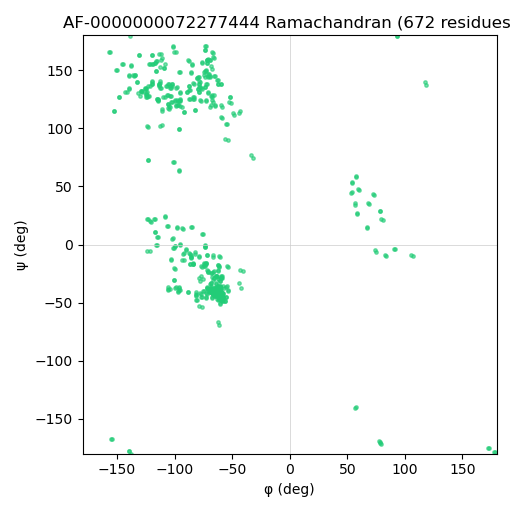28 -34.188 1 92.5 100 LEU A O 1
ATOM 823 N N . PHE A 1 101 ? 4.801 -23.438 -34.312 1 91.5 101 PHE A N 1
ATOM 824 C CA . PHE A 1 101 ? 3.471 -23.844 -34.75 1 91.5 101 PHE A CA 1
ATOM 825 C C . PHE A 1 101 ? 2.43 -23.516 -33.688 1 91.5 101 PHE A C 1
ATOM 827 O O . PHE A 1 101 ? 1.299 -23.156 -34 1 91.5 101 PHE A O 1
ATOM 834 N N . MET A 1 102 ? 2.789 -23.719 -32.406 1 90.81 102 MET A N 1
ATOM 835 C CA . MET A 1 102 ? 1.889 -23.359 -31.328 1 90.81 102 MET A CA 1
ATOM 836 C C . MET A 1 102 ? 1.562 -21.859 -31.359 1 90.81 102 MET A C 1
ATOM 838 O O . MET A 1 102 ? 0.415 -21.469 -31.141 1 90.81 102 MET A O 1
ATOM 842 N N . MET A 1 103 ? 2.566 -21.047 -31.641 1 93.56 103 MET A N 1
ATOM 843 C CA . MET A 1 103 ? 2.414 -19.594 -31.688 1 93.56 103 MET A CA 1
ATOM 844 C C . MET A 1 103 ? 1.496 -19.172 -32.844 1 93.56 103 MET A C 1
ATOM 846 O O . MET A 1 103 ? 0.684 -18.266 -32.688 1 93.56 103 MET A O 1
ATOM 850 N N . LYS A 1 104 ? 1.663 -19.797 -33.906 1 93.06 104 LYS A N 1
ATOM 851 C CA . LYS A 1 104 ? 0.798 -19.516 -35.062 1 93.06 104 LYS A CA 1
ATOM 852 C C . LYS A 1 104 ? -0.656 -19.859 -34.75 1 93.06 104 LYS A C 1
ATOM 854 O O . LYS A 1 104 ? -1.562 -19.094 -35.031 1 93.06 104 LYS A O 1
ATOM 859 N N . ASP A 1 105 ? -0.822 -20.984 -34.125 1 92.31 105 ASP A N 1
ATOM 860 C CA . ASP A 1 105 ? -2.164 -21.453 -33.812 1 92.31 105 ASP A CA 1
ATOM 861 C C . ASP A 1 105 ? -2.855 -20.484 -32.844 1 92.31 105 ASP A C 1
ATOM 863 O O . ASP A 1 105 ? -4.059 -20.234 -32.969 1 92.31 105 ASP A O 1
ATOM 867 N N . LEU A 1 106 ? -2.115 -19.938 -31.938 1 93.75 106 LEU A N 1
ATOM 868 C CA . LEU A 1 106 ? -2.67 -19.078 -30.891 1 93.75 106 LEU A CA 1
ATOM 869 C C . LEU A 1 106 ? -2.562 -17.609 -31.297 1 93.75 106 LEU A C 1
ATOM 871 O O . LEU A 1 106 ? -2.938 -16.734 -30.516 1 93.75 106 LEU A O 1
ATOM 875 N N . HIS A 1 107 ? -1.988 -17.328 -32.5 1 95.12 107 HIS A N 1
ATOM 876 C CA . HIS A 1 107 ? -1.828 -15.969 -33.031 1 95.12 107 HIS A CA 1
ATOM 877 C C . HIS A 1 107 ? -0.98 -15.117 -32.094 1 95.12 107 HIS A C 1
ATOM 879 O O . HIS A 1 107 ? -1.358 -13.984 -31.766 1 95.12 107 HIS A O 1
ATOM 885 N N . ILE A 1 108 ? 0.11 -15.695 -31.688 1 97.12 108 ILE A N 1
ATOM 886 C CA . ILE A 1 108 ? 0.999 -15.039 -30.75 1 97.12 108 ILE A CA 1
ATOM 887 C C . ILE A 1 108 ? 1.995 -14.156 -31.5 1 97.12 108 ILE A C 1
ATOM 889 O O . ILE A 1 108 ? 2.559 -14.578 -32.5 1 97.12 108 ILE A O 1
ATOM 893 N N . ASP A 1 109 ? 2.215 -12.984 -31 1 97.5 109 ASP A N 1
ATOM 894 C CA . ASP A 1 109 ? 3.18 -12.062 -31.594 1 97.5 109 ASP A CA 1
ATOM 895 C C . ASP A 1 109 ? 4.531 -12.156 -30.891 1 97.5 109 ASP A C 1
ATOM 897 O O . ASP A 1 109 ? 5.578 -12.102 -31.547 1 97.5 109 ASP A O 1
ATOM 901 N N . TYR A 1 110 ? 4.523 -12.305 -29.609 1 97.5 110 TYR A N 1
ATOM 902 C CA . TYR A 1 110 ? 5.758 -12.344 -28.828 1 97.5 110 TYR A CA 1
ATOM 903 C C . TYR A 1 110 ? 5.676 -13.391 -27.734 1 97.5 110 TYR A C 1
ATOM 905 O O . TYR A 1 110 ? 4.602 -13.648 -27.188 1 97.5 110 TYR A O 1
ATOM 913 N N . VAL A 1 111 ? 6.828 -13.984 -27.469 1 96.38 111 VAL A N 1
ATOM 914 C CA . VAL A 1 111 ? 6.984 -14.891 -26.344 1 96.38 111 VAL A CA 1
ATOM 915 C C . VAL A 1 111 ? 7.863 -14.234 -25.281 1 96.38 111 VAL A C 1
ATOM 917 O O . VAL A 1 111 ? 8.938 -13.719 -25.578 1 96.38 111 VAL A O 1
ATOM 920 N N . VAL A 1 112 ? 7.301 -14.227 -24.062 1 94.44 112 VAL A N 1
ATOM 921 C CA . VAL A 1 112 ? 8.023 -13.562 -22.984 1 94.44 112 VAL A CA 1
ATOM 922 C C . VAL A 1 112 ? 8.461 -14.602 -21.953 1 94.44 112 VAL A C 1
ATOM 924 O O . VAL A 1 112 ? 7.691 -15.508 -21.609 1 94.44 112 VAL A O 1
ATOM 927 N N . HIS A 1 113 ? 9.656 -14.469 -21.5 1 90.5 113 HIS A N 1
ATOM 928 C CA . HIS A 1 113 ? 10.172 -15.352 -20.469 1 90.5 113 HIS A CA 1
ATOM 929 C C . HIS A 1 113 ? 11.125 -14.609 -19.531 1 90.5 113 HIS A C 1
ATOM 931 O O . HIS A 1 113 ? 11.695 -13.586 -19.922 1 90.5 113 HIS A O 1
ATOM 937 N N . GLY A 1 114 ? 11.242 -15.094 -18.375 1 82.31 114 GLY A N 1
ATOM 938 C CA . GLY A 1 114 ? 12.227 -14.547 -17.469 1 82.31 114 GLY A CA 1
ATOM 939 C C . GLY A 1 114 ? 13.656 -14.797 -17.906 1 82.31 114 GLY A C 1
ATOM 940 O O . GLY A 1 114 ? 13.906 -15.617 -18.797 1 82.31 114 GLY A O 1
ATOM 941 N N . ASP A 1 115 ? 14.602 -14.086 -17.312 1 75.88 115 ASP A N 1
ATOM 942 C CA . ASP A 1 115 ? 16 -14.141 -17.734 1 75.88 115 ASP A CA 1
ATOM 943 C C . ASP A 1 115 ? 16.656 -15.453 -17.297 1 75.88 115 ASP A C 1
ATOM 945 O O . ASP A 1 115 ? 17.828 -15.695 -17.594 1 75.88 115 ASP A O 1
ATOM 949 N N . ASP A 1 116 ? 15.945 -16.281 -16.656 1 66.31 116 ASP A N 1
ATOM 950 C CA . ASP A 1 116 ? 16.469 -17.594 -16.312 1 66.31 116 ASP A CA 1
ATOM 951 C C . ASP A 1 116 ? 16.031 -18.656 -17.328 1 66.31 116 ASP A C 1
ATOM 953 O O . ASP A 1 116 ? 15.336 -19.609 -16.969 1 66.31 116 ASP A O 1
ATOM 957 N N . ILE A 1 117 ? 16.438 -18.5 -18.469 1 60.78 117 ILE A N 1
ATOM 958 C CA . ILE A 1 117 ? 15.977 -19.391 -19.516 1 60.78 117 ILE A CA 1
ATOM 959 C C . ILE A 1 117 ? 16.531 -20.797 -19.281 1 60.78 117 ILE A C 1
ATOM 961 O O . ILE A 1 117 ? 17.734 -20.969 -19.031 1 60.78 117 ILE A O 1
ATOM 965 N N . SER A 1 118 ? 15.594 -21.672 -19.125 1 59.91 118 SER A N 1
ATOM 966 C CA . SER A 1 118 ? 15.914 -23.062 -18.828 1 59.91 118 SER A CA 1
ATOM 967 C C . SER A 1 118 ? 16.375 -23.797 -20.078 1 59.91 118 SER A C 1
ATOM 969 O O . SER A 1 118 ? 15.906 -23.516 -21.172 1 59.91 118 SER A O 1
ATOM 971 N N . LEU A 1 119 ? 17.406 -24.5 -19.844 1 61.56 119 LEU A N 1
ATOM 972 C CA . LEU A 1 119 ? 17.891 -25.422 -20.875 1 61.56 119 LEU A CA 1
ATOM 973 C C . LEU A 1 119 ? 17.047 -26.703 -20.891 1 61.56 119 LEU A C 1
ATOM 975 O O . LEU A 1 119 ? 16.562 -27.141 -19.844 1 61.56 119 LEU A O 1
ATOM 979 N N . ASN A 1 120 ? 16.688 -27.125 -22.109 1 61.88 120 ASN A N 1
ATOM 980 C CA . ASN A 1 120 ? 16.094 -28.453 -22.234 1 61.88 120 ASN A CA 1
ATOM 981 C C . ASN A 1 120 ? 17.031 -29.531 -21.719 1 61.88 120 ASN A C 1
ATOM 983 O O . ASN A 1 120 ? 18.125 -29.75 -22.266 1 61.88 120 ASN A O 1
ATOM 987 N N . THR A 1 121 ? 16.688 -30.062 -20.656 1 57.03 121 THR A N 1
ATOM 988 C CA . THR A 1 121 ? 17.578 -31 -19.984 1 57.03 121 THR A CA 1
ATOM 989 C C . THR A 1 121 ? 17.797 -32.25 -20.844 1 57.03 121 THR A C 1
ATOM 991 O O . THR A 1 121 ? 18.797 -32.938 -20.703 1 57.03 121 THR A O 1
ATOM 994 N N . LYS A 1 122 ? 16.859 -32.594 -21.688 1 62.25 122 LYS A N 1
ATOM 995 C CA . LYS A 1 122 ? 16.969 -33.781 -22.516 1 62.25 122 LYS A CA 1
ATOM 996 C C . LYS A 1 122 ? 17.844 -33.5 -23.75 1 62.25 122 LYS A C 1
ATOM 998 O O . LYS A 1 122 ? 18.656 -34.344 -24.125 1 62.25 122 LYS A O 1
ATOM 1003 N N . THR A 1 123 ? 17.641 -32.375 -24.328 1 66.75 123 THR A N 1
ATOM 1004 C CA . THR A 1 123 ? 18.312 -32.125 -25.594 1 66.75 123 THR A CA 1
ATOM 1005 C C . THR A 1 123 ? 19.5 -31.188 -25.391 1 66.75 123 THR A C 1
ATOM 1007 O O . THR A 1 123 ? 20.391 -31.109 -26.25 1 66.75 123 THR A O 1
ATOM 1010 N N . GLY A 1 124 ? 19.5 -30.609 -24.188 1 69.75 124 GLY A N 1
ATOM 1011 C CA . GLY A 1 124 ? 20.562 -29.641 -23.938 1 69.75 124 GLY A CA 1
ATOM 1012 C C . GLY A 1 124 ? 20.344 -28.328 -24.641 1 69.75 124 GLY A C 1
ATOM 1013 O O . GLY A 1 124 ? 21.141 -27.391 -24.484 1 69.75 124 GLY A O 1
ATOM 1014 N N . ASN A 1 125 ? 19.297 -28.375 -25.453 1 75.12 125 ASN A N 1
ATOM 1015 C CA . ASN A 1 125 ? 19.031 -27.172 -26.234 1 75.12 125 ASN A CA 1
ATOM 1016 C C . ASN A 1 125 ? 18.156 -26.188 -25.469 1 75.12 125 ASN A C 1
ATOM 1018 O O . ASN A 1 125 ? 17.5 -26.562 -24.484 1 75.12 125 ASN A O 1
ATOM 1022 N N . ASN A 1 126 ? 18.297 -24.938 -25.953 1 83.56 126 ASN A N 1
ATOM 1023 C CA . ASN A 1 126 ? 17.406 -23.891 -25.438 1 83.56 126 ASN A CA 1
ATOM 1024 C C . ASN A 1 126 ? 15.953 -24.156 -25.812 1 83.56 126 ASN A C 1
ATOM 1026 O O . ASN A 1 126 ? 15.633 -24.344 -26.984 1 83.56 126 ASN A O 1
ATOM 1030 N N . SER A 1 127 ? 15.062 -24.312 -24.875 1 85.75 127 SER A N 1
ATOM 1031 C CA . SER A 1 127 ? 13.656 -24.656 -25.062 1 85.75 127 SER A CA 1
ATOM 1032 C C . SER A 1 127 ? 12.938 -23.594 -25.891 1 85.75 127 SER A C 1
ATOM 1034 O O . SER A 1 127 ? 11.836 -23.812 -26.391 1 85.75 127 SER A O 1
ATOM 1036 N N . TYR A 1 128 ? 13.641 -22.453 -26.109 1 89.81 128 TYR A N 1
ATOM 1037 C CA . TYR A 1 128 ? 13.008 -21.344 -26.844 1 89.81 128 TYR A CA 1
ATOM 1038 C C . TYR A 1 128 ? 13.805 -21 -28.094 1 89.81 128 TYR A C 1
ATOM 1040 O O . TYR A 1 128 ? 13.68 -19.891 -28.625 1 89.81 128 TYR A O 1
ATOM 1048 N N . GLN A 1 129 ? 14.594 -21.859 -28.531 1 88.5 129 GLN A N 1
ATOM 1049 C CA . GLN A 1 129 ? 15.484 -21.578 -29.656 1 88.5 129 GLN A CA 1
ATOM 1050 C C . GLN A 1 129 ? 14.703 -21.188 -30.906 1 88.5 129 GLN A C 1
ATOM 1052 O O . GLN A 1 129 ? 15.055 -20.219 -31.594 1 88.5 129 GLN A O 1
ATOM 1057 N N . ALA A 1 130 ? 13.664 -21.922 -31.188 1 90.56 130 ALA A N 1
ATOM 1058 C CA . ALA A 1 130 ? 12.852 -21.625 -32.375 1 90.56 130 ALA A CA 1
ATOM 1059 C C . ALA A 1 130 ? 12.258 -20.219 -32.281 1 90.56 130 ALA A C 1
ATOM 1061 O O . ALA A 1 130 ? 12.164 -19.531 -33.312 1 90.56 130 ALA A O 1
ATOM 1062 N N . ILE A 1 131 ? 11.914 -19.812 -31.156 1 93.19 131 ILE A N 1
ATOM 1063 C CA . ILE A 1 131 ? 11.305 -18.516 -30.922 1 93.19 131 ILE A CA 1
ATOM 1064 C C . ILE A 1 131 ? 12.352 -17.422 -31.078 1 93.19 131 ILE A C 1
ATOM 1066 O O . ILE A 1 131 ? 12.094 -16.375 -31.688 1 93.19 131 ILE A O 1
ATOM 1070 N N . ILE A 1 132 ? 13.508 -17.625 -30.484 1 91.25 132 ILE A N 1
ATOM 1071 C CA . ILE A 1 132 ? 14.625 -16.688 -30.578 1 91.25 132 ILE A CA 1
ATOM 1072 C C . ILE A 1 132 ? 15 -16.484 -32.031 1 91.25 132 ILE A C 1
ATOM 1074 O O . ILE A 1 132 ? 15.172 -15.344 -32.5 1 91.25 132 ILE A O 1
ATOM 1078 N N . ASP A 1 133 ? 15.023 -17.562 -32.75 1 93 133 ASP A N 1
ATOM 1079 C CA . ASP A 1 133 ? 15.414 -17.5 -34.156 1 93 133 ASP A CA 1
ATOM 1080 C C . ASP A 1 133 ? 14.398 -16.703 -34.969 1 93 133 ASP A C 1
ATOM 1082 O O . ASP A 1 133 ? 14.758 -16.047 -35.969 1 93 133 ASP A O 1
ATOM 1086 N N . ALA A 1 134 ? 13.234 -16.719 -34.562 1 95.38 134 ALA A N 1
ATOM 1087 C CA . ALA A 1 134 ? 12.164 -16.016 -35.281 1 95.38 134 ALA A CA 1
ATOM 1088 C C . ALA A 1 134 ? 12.094 -14.555 -34.844 1 95.38 134 ALA A C 1
ATOM 1090 O O . ALA A 1 134 ? 11.312 -13.773 -35.406 1 95.38 134 ALA A O 1
ATOM 1091 N N . GLY A 1 135 ? 12.805 -14.117 -33.812 1 94.12 135 GLY A N 1
ATOM 1092 C CA . GLY A 1 135 ? 12.82 -12.742 -33.344 1 94.12 135 GLY A CA 1
ATOM 1093 C C . GLY A 1 135 ? 11.609 -12.391 -32.5 1 94.12 135 GLY A C 1
ATOM 1094 O O . GLY A 1 135 ? 11.234 -11.219 -32.406 1 94.12 135 GLY A O 1
ATOM 1095 N N . MET A 1 136 ? 10.969 -13.383 -31.938 1 95.94 136 MET A N 1
ATOM 1096 C CA . MET A 1 136 ? 9.719 -13.188 -31.203 1 95.94 136 MET A CA 1
ATOM 1097 C C . MET A 1 136 ? 9.969 -13.156 -29.703 1 95.94 136 MET A C 1
ATOM 1099 O O . MET A 1 136 ? 9.055 -12.906 -28.922 1 95.94 136 MET A O 1
ATOM 1103 N N . MET A 1 137 ? 11.195 -13.328 -29.297 1 93.69 137 MET A N 1
ATOM 1104 C CA . MET A 1 137 ? 11.492 -13.516 -27.875 1 93.69 137 MET A CA 1
ATOM 1105 C C . MET A 1 137 ? 11.68 -12.172 -27.172 1 93.69 137 MET A C 1
ATOM 1107 O O . MET A 1 137 ? 12.352 -11.289 -27.703 1 93.69 137 MET A O 1
ATOM 1111 N N . LYS A 1 138 ? 11.031 -12.023 -26.031 1 93.25 138 LYS A N 1
ATOM 1112 C CA . LYS A 1 138 ? 11.258 -10.914 -25.109 1 93.25 138 LYS A CA 1
ATOM 1113 C C . LYS A 1 138 ? 11.586 -11.43 -23.703 1 93.25 138 LYS A C 1
ATOM 1115 O O . LYS A 1 138 ? 10.93 -12.344 -23.203 1 93.25 138 LYS A O 1
ATOM 1120 N N . VAL A 1 139 ? 12.578 -10.859 -23.125 1 90.5 139 VAL A N 1
ATOM 1121 C CA . VAL A 1 139 ? 13.023 -11.328 -21.812 1 90.5 139 VAL A CA 1
ATOM 1122 C C . VAL A 1 139 ? 12.742 -10.258 -20.766 1 90.5 139 VAL A C 1
ATOM 1124 O O . VAL A 1 139 ? 12.977 -9.062 -21 1 90.5 139 VAL A O 1
ATOM 1127 N N . VAL A 1 140 ? 12.195 -10.641 -19.641 1 88 140 VAL A N 1
ATOM 1128 C CA . VAL A 1 140 ? 11.961 -9.758 -18.5 1 88 140 VAL A CA 1
ATOM 1129 C C . VAL A 1 140 ? 12.742 -10.266 -17.281 1 88 140 VAL A C 1
ATOM 1131 O O . VAL A 1 140 ? 13.047 -11.453 -17.188 1 88 140 VAL A O 1
ATOM 1134 N N . PRO A 1 141 ? 13.023 -9.328 -16.391 1 79.62 141 PRO A N 1
ATOM 1135 C CA . PRO A 1 141 ? 13.797 -9.758 -15.227 1 79.62 141 PRO A CA 1
ATOM 1136 C C . PRO A 1 141 ? 12.992 -10.648 -14.281 1 79.62 141 PRO A C 1
ATOM 1138 O O . PRO A 1 141 ? 11.781 -10.453 -14.117 1 79.62 141 PRO A O 1
ATOM 1141 N N . ARG A 1 142 ? 13.711 -11.562 -13.688 1 74.5 142 ARG A N 1
ATOM 1142 C CA . ARG A 1 142 ? 13.094 -12.375 -12.641 1 74.5 142 ARG A CA 1
ATOM 1143 C C . ARG A 1 142 ? 12.805 -11.531 -11.398 1 74.5 142 ARG A C 1
ATOM 1145 O O . ARG A 1 142 ? 13.391 -10.469 -11.219 1 74.5 142 ARG A O 1
ATOM 1152 N N . THR A 1 143 ? 11.891 -12.031 -10.617 1 69 143 THR A N 1
ATOM 1153 C CA . THR A 1 143 ? 11.531 -11.328 -9.391 1 69 143 THR A CA 1
ATOM 1154 C C . THR A 1 143 ? 12.516 -11.664 -8.273 1 69 143 THR A C 1
ATOM 1156 O O . THR A 1 143 ? 12.758 -12.836 -7.977 1 69 143 THR A O 1
ATOM 1159 N N . ASP A 1 144 ? 13.062 -10.617 -7.738 1 64.69 144 ASP A N 1
ATOM 1160 C CA . ASP A 1 144 ? 13.984 -10.805 -6.621 1 64.69 144 ASP A CA 1
ATOM 1161 C C . ASP A 1 144 ? 13.227 -11.055 -5.32 1 64.69 144 ASP A C 1
ATOM 1163 O O . ASP A 1 144 ? 12.164 -10.461 -5.09 1 64.69 144 ASP A O 1
ATOM 1167 N N . GLY A 1 145 ? 13.727 -11.984 -4.555 1 61.62 145 GLY A N 1
ATOM 1168 C CA . GLY A 1 145 ? 13.266 -12.07 -3.178 1 61.62 145 GLY A CA 1
ATOM 1169 C C . GLY A 1 145 ? 12.328 -13.234 -2.93 1 61.62 145 GLY A C 1
ATOM 1170 O O . GLY A 1 145 ? 11.906 -13.469 -1.797 1 61.62 145 GLY A O 1
ATOM 1171 N N . VAL A 1 146 ? 11.859 -13.945 -4.027 1 71.06 146 VAL A N 1
ATOM 1172 C CA . VAL A 1 146 ? 11.023 -15.102 -3.734 1 71.06 146 VAL A CA 1
ATOM 1173 C C . VAL A 1 146 ? 11.219 -16.172 -4.809 1 71.06 146 VAL A C 1
ATOM 1175 O O . VAL A 1 146 ? 11.344 -15.852 -5.992 1 71.06 146 VAL A O 1
ATOM 1178 N N . SER A 1 147 ? 11.523 -17.375 -4.371 1 77.44 147 SER A N 1
ATOM 1179 C CA . SER A 1 147 ? 11.617 -18.531 -5.266 1 77.44 147 SER A CA 1
ATOM 1180 C C . SER A 1 147 ? 10.977 -19.766 -4.645 1 77.44 147 SER A C 1
ATOM 1182 O O . SER A 1 147 ? 10.82 -19.844 -3.424 1 77.44 147 SER A O 1
ATOM 1184 N N . THR A 1 148 ? 10.547 -20.641 -5.516 1 79.69 148 THR A N 1
ATOM 1185 C CA . THR A 1 148 ? 9.977 -21.891 -5.035 1 79.69 148 THR A CA 1
ATOM 1186 C C . THR A 1 148 ? 10.945 -22.594 -4.09 1 79.69 148 THR A C 1
ATOM 1188 O O . THR A 1 148 ? 10.539 -23.125 -3.051 1 79.69 148 THR A O 1
ATOM 1191 N N . THR A 1 149 ? 12.188 -22.531 -4.43 1 76.69 149 THR A N 1
ATOM 1192 C CA . THR A 1 149 ? 13.211 -23.156 -3.604 1 76.69 149 THR A CA 1
ATOM 1193 C C . THR A 1 149 ? 13.273 -22.5 -2.229 1 76.69 149 THR A C 1
ATOM 1195 O O . THR A 1 149 ? 13.406 -23.172 -1.211 1 76.69 149 THR A O 1
ATOM 1198 N N . ASP A 1 150 ? 13.164 -21.234 -2.252 1 80.38 150 ASP A N 1
ATOM 1199 C CA . ASP A 1 150 ? 13.18 -20.5 -0.992 1 80.38 150 ASP A CA 1
ATOM 1200 C C . ASP A 1 150 ? 11.977 -20.875 -0.129 1 80.38 150 ASP A C 1
ATOM 1202 O O . ASP A 1 150 ? 12.109 -21.062 1.081 1 80.38 150 ASP A O 1
ATOM 1206 N N . ILE A 1 151 ? 10.875 -20.984 -0.709 1 83.62 151 ILE A N 1
ATOM 1207 C CA . ILE A 1 151 ? 9.641 -21.297 0.007 1 83.62 151 ILE A CA 1
ATOM 1208 C C . ILE A 1 151 ? 9.742 -22.703 0.597 1 83.62 151 ILE A C 1
ATOM 1210 O O . ILE A 1 151 ? 9.391 -22.922 1.758 1 83.62 151 ILE A O 1
ATOM 1214 N N . ILE A 1 152 ? 10.227 -23.594 -0.174 1 83.06 152 ILE A N 1
ATOM 1215 C CA . ILE A 1 152 ? 10.391 -24.969 0.283 1 83.06 152 ILE A CA 1
ATOM 1216 C C . ILE A 1 152 ? 11.383 -25.016 1.443 1 83.06 152 ILE A C 1
ATOM 1218 O O . ILE A 1 152 ? 11.172 -25.719 2.43 1 83.06 152 ILE A O 1
ATOM 1222 N N . TYR A 1 153 ? 12.391 -24.266 1.316 1 82.25 153 TYR A N 1
ATOM 1223 C CA . TYR A 1 153 ? 13.391 -24.203 2.377 1 82.25 153 TYR A CA 1
ATOM 1224 C C . TYR A 1 153 ? 12.766 -23.75 3.688 1 82.25 153 TYR A C 1
ATOM 1226 O O . TYR A 1 153 ? 13.031 -24.328 4.746 1 82.25 153 TYR A O 1
ATOM 1234 N N . ARG A 1 154 ? 11.984 -22.75 3.615 1 82.88 154 ARG A N 1
ATOM 1235 C CA . ARG A 1 154 ? 11.305 -22.219 4.797 1 82.88 154 ARG A CA 1
ATOM 1236 C C . ARG A 1 154 ? 10.391 -23.266 5.418 1 82.88 154 ARG A C 1
ATOM 1238 O O . ARG A 1 154 ? 10.312 -23.391 6.645 1 82.88 154 ARG A O 1
ATOM 1245 N N . MET A 1 155 ? 9.828 -24 4.543 1 82.69 155 MET A N 1
ATOM 1246 C CA . MET A 1 155 ? 8.922 -25.047 5 1 82.69 155 MET A CA 1
ATOM 1247 C C . MET A 1 155 ? 9.688 -26.172 5.711 1 82.69 155 MET A C 1
ATOM 1249 O O . MET A 1 155 ? 9.203 -26.719 6.695 1 82.69 155 MET A O 1
ATOM 1253 N N . MET A 1 156 ? 10.82 -26.391 5.238 1 82.31 156 MET A N 1
ATOM 1254 C CA . MET A 1 156 ? 11.602 -27.531 5.715 1 82.31 156 MET A CA 1
ATOM 1255 C C . MET A 1 156 ? 12.398 -27.156 6.961 1 82.31 156 MET A C 1
ATOM 1257 O O . MET A 1 156 ? 12.93 -28.031 7.645 1 82.31 156 MET A O 1
ATOM 1261 N N . ASN A 1 157 ? 12.453 -25.859 7.277 1 81.81 157 ASN A N 1
ATOM 1262 C CA . ASN A 1 157 ? 13.203 -25.391 8.438 1 81.81 157 ASN A CA 1
ATOM 1263 C C . ASN A 1 157 ? 12.32 -24.609 9.406 1 81.81 157 ASN A C 1
ATOM 1265 O O . ASN A 1 157 ? 12.523 -23.406 9.602 1 81.81 157 ASN A O 1
ATOM 1269 N N . PRO A 1 158 ? 11.5 -25.297 10.07 1 78.12 158 PRO A N 1
ATOM 1270 C CA . PRO A 1 158 ? 10.477 -24.656 10.898 1 78.12 158 PRO A CA 1
ATOM 1271 C C . PRO A 1 158 ? 11.078 -23.891 12.078 1 78.12 158 PRO A C 1
ATOM 1273 O O . PRO A 1 158 ? 10.391 -23.094 12.711 1 78.12 158 PRO A O 1
ATOM 1276 N N . GLN A 1 159 ? 12.32 -24.031 12.359 1 76.38 159 GLN A N 1
ATOM 1277 C CA . GLN A 1 159 ? 12.938 -23.375 13.508 1 76.38 159 GLN A CA 1
ATOM 1278 C C . GLN A 1 159 ? 13.523 -22.031 13.125 1 76.38 159 GLN A C 1
ATOM 1280 O O . GLN A 1 159 ? 13.844 -21.219 14 1 76.38 159 GLN A O 1
ATOM 1285 N N . SER A 1 160 ? 13.625 -21.828 11.859 1 72.25 160 SER A N 1
ATOM 1286 C CA . SER A 1 160 ? 14.258 -20.578 11.422 1 72.25 160 SER A CA 1
ATOM 1287 C C . SER A 1 160 ? 13.219 -19.516 11.109 1 72.25 160 SER A C 1
ATOM 1289 O O . SER A 1 160 ? 12.289 -19.75 10.336 1 72.25 160 SER A O 1
ATOM 1291 N N . LYS A 1 161 ? 13.344 -18.344 11.797 1 68.56 161 LYS A N 1
ATOM 1292 C CA . LYS A 1 161 ? 12.445 -17.234 11.508 1 68.56 161 LYS A CA 1
ATOM 1293 C C . LYS A 1 161 ? 13.188 -16.109 10.766 1 68.56 161 LYS A C 1
ATOM 1295 O O . LYS A 1 161 ? 12.82 -14.938 10.875 1 68.56 161 LYS A O 1
ATOM 1300 N N . GLU A 1 162 ? 14.242 -16.531 10.125 1 65.38 162 GLU A N 1
ATOM 1301 C CA . GLU A 1 162 ? 15.078 -15.562 9.43 1 65.38 162 GLU A CA 1
ATOM 1302 C C . GLU A 1 162 ? 14.281 -14.797 8.375 1 65.38 162 GLU A C 1
ATOM 1304 O O . GLU A 1 162 ? 14.586 -13.641 8.078 1 65.38 162 GLU A O 1
ATOM 1309 N N . HIS A 1 163 ? 13.266 -15.477 7.902 1 60.16 163 HIS A N 1
ATOM 1310 C CA . HIS A 1 163 ? 12.508 -14.867 6.812 1 60.16 163 HIS A CA 1
ATOM 1311 C C . HIS A 1 163 ? 11.625 -13.727 7.32 1 60.16 163 HIS A C 1
ATOM 1313 O O . HIS A 1 163 ? 11.141 -12.914 6.531 1 60.16 163 HIS A O 1
ATOM 1319 N N . TRP A 1 164 ? 11.398 -13.766 8.727 1 61.94 164 TRP A N 1
ATOM 1320 C CA . TRP A 1 164 ? 10.625 -12.672 9.297 1 61.94 164 TRP A CA 1
ATOM 1321 C C . TRP A 1 164 ? 11.43 -11.375 9.312 1 61.94 164 TRP A C 1
ATOM 1323 O O . TRP A 1 164 ? 10.867 -10.281 9.32 1 61.94 164 TRP A O 1
ATOM 1333 N N . GLU A 1 165 ? 12.875 -11.805 9.633 1 53.78 165 GLU A N 1
ATOM 1334 C CA . GLU A 1 165 ? 13.836 -10.719 9.836 1 53.78 165 GLU A CA 1
ATOM 1335 C C . GLU A 1 165 ? 14.602 -10.406 8.555 1 53.78 165 GLU A C 1
ATOM 1337 O O . GLU A 1 165 ? 14.844 -11.305 7.742 1 53.78 165 GLU A O 1
ATOM 1342 N N . GLY A 1 166 ? 14.547 -9.195 7.957 1 48.5 166 GLY A N 1
ATOM 1343 C CA . GLY A 1 166 ? 15.5 -8.828 6.926 1 48.5 166 GLY A CA 1
ATOM 1344 C C . GLY A 1 166 ? 14.852 -8.562 5.582 1 48.5 166 GLY A C 1
ATOM 1345 O O . GLY A 1 166 ? 13.727 -8.984 5.332 1 48.5 166 GLY A O 1
ATOM 1346 N N . LEU A 1 167 ? 15.438 -7.512 5 1 46.44 167 LEU A N 1
ATOM 1347 C CA . LEU A 1 167 ? 15.219 -7.078 3.623 1 46.44 167 LEU A CA 1
ATOM 1348 C C . LEU A 1 167 ? 15.203 -8.273 2.676 1 46.44 167 LEU A C 1
ATOM 1350 O O . LEU A 1 167 ? 15.039 -8.109 1.465 1 46.44 167 LEU A O 1
ATOM 1354 N N . LYS A 1 168 ? 15.891 -9.359 3.271 1 47.25 168 LYS A N 1
ATOM 1355 C CA . LYS A 1 168 ? 16.031 -10.367 2.223 1 47.25 168 LYS A CA 1
ATOM 1356 C C . LYS A 1 168 ? 14.734 -10.531 1.434 1 47.25 168 LYS A C 1
ATOM 1358 O O . LYS A 1 168 ? 14.766 -10.852 0.245 1 47.25 168 LYS A O 1
ATOM 1363 N N . HIS A 1 169 ? 13.672 -10.352 2.109 1 50.06 169 HIS A N 1
ATOM 1364 C CA . HIS A 1 169 ? 12.453 -10.688 1.389 1 50.06 169 HIS A CA 1
ATOM 1365 C C . HIS A 1 169 ? 11.609 -9.445 1.114 1 50.06 169 HIS A C 1
ATOM 1367 O O . HIS A 1 169 ? 11.82 -8.398 1.737 1 50.06 169 HIS A O 1
ATOM 1373 N N . ALA A 1 170 ? 10.867 -9.516 0.095 1 52.44 170 ALA A N 1
ATOM 1374 C CA . ALA A 1 170 ? 10.047 -8.508 -0.573 1 52.44 170 ALA A CA 1
ATOM 1375 C C . ALA A 1 170 ? 9.477 -7.512 0.431 1 52.44 170 ALA A C 1
ATOM 1377 O O . ALA A 1 170 ? 8.516 -7.816 1.139 1 52.44 170 ALA A O 1
ATOM 1378 N N . ASN A 1 171 ? 10.43 -6.566 0.849 1 63.56 171 ASN A N 1
ATOM 1379 C CA . ASN A 1 171 ? 9.836 -5.488 1.634 1 63.56 171 ASN A CA 1
ATOM 1380 C C . ASN A 1 171 ? 8.656 -4.852 0.907 1 63.56 171 ASN A C 1
ATOM 1382 O O . ASN A 1 171 ? 8.703 -4.641 -0.306 1 63.56 171 ASN A O 1
ATOM 1386 N N . LEU A 1 172 ? 7.555 -4.918 1.625 1 78.12 172 LEU A N 1
ATOM 1387 C CA . LEU A 1 172 ? 6.367 -4.238 1.116 1 78.12 172 LEU A CA 1
ATOM 1388 C C . LEU A 1 172 ? 6.652 -2.766 0.855 1 78.12 172 LEU A C 1
ATOM 1390 O O . LEU A 1 172 ? 7.039 -2.031 1.769 1 78.12 172 LEU A O 1
ATOM 1394 N N . SER A 1 173 ? 6.793 -2.488 -0.408 1 86.62 173 SER A N 1
ATOM 1395 C CA . SER A 1 173 ? 6.98 -1.089 -0.777 1 86.62 173 SER A CA 1
ATOM 1396 C C . SER A 1 173 ? 5.75 -0.535 -1.485 1 86.62 173 SER A C 1
ATOM 1398 O O . SER A 1 173 ? 4.977 -1.289 -2.082 1 86.62 173 SER A O 1
ATOM 1400 N N . ILE A 1 174 ? 5.609 0.686 -1.328 1 88.81 174 ILE A N 1
ATOM 1401 C CA . ILE A 1 174 ? 4.453 1.345 -1.925 1 88.81 174 ILE A CA 1
ATOM 1402 C C . ILE A 1 174 ? 4.512 1.208 -3.445 1 88.81 174 ILE A C 1
ATOM 1404 O O . ILE A 1 174 ? 3.477 1.055 -4.098 1 88.81 174 ILE A O 1
ATOM 1408 N N . ASP A 1 175 ? 5.672 1.245 -3.959 1 87.44 175 ASP A N 1
ATOM 1409 C CA . ASP A 1 175 ? 5.844 1.095 -5.398 1 87.44 175 ASP A CA 1
ATOM 1410 C C . ASP A 1 175 ? 5.336 -0.263 -5.875 1 87.44 175 ASP A C 1
ATOM 1412 O O . ASP A 1 175 ? 4.621 -0.348 -6.875 1 87.44 175 ASP A O 1
ATOM 1416 N N . LYS A 1 176 ? 5.672 -1.264 -5.168 1 87.19 176 LYS A N 1
ATOM 1417 C CA . LYS A 1 176 ? 5.219 -2.607 -5.516 1 87.19 176 LYS A CA 1
ATOM 1418 C C . LYS A 1 176 ? 3.705 -2.729 -5.383 1 87.19 176 LYS A C 1
ATOM 1420 O O . LYS A 1 176 ? 3.045 -3.314 -6.242 1 87.19 176 LYS A O 1
ATOM 1425 N N . ILE A 1 177 ? 3.229 -2.174 -4.367 1 90.12 177 ILE A N 1
ATOM 1426 C CA . ILE A 1 177 ? 1.789 -2.207 -4.133 1 90.12 177 ILE A CA 1
ATOM 1427 C C . ILE A 1 177 ? 1.062 -1.511 -5.281 1 90.12 177 ILE A C 1
ATOM 1429 O O . ILE A 1 177 ? 0.06 -2.02 -5.789 1 90.12 177 ILE A O 1
ATOM 1433 N N . ARG A 1 178 ? 1.573 -0.423 -5.688 1 89.25 178 ARG A N 1
ATOM 1434 C CA . ARG A 1 178 ? 0.975 0.323 -6.789 1 89.25 178 ARG A CA 1
ATOM 1435 C C . ARG A 1 178 ? 0.998 -0.493 -8.078 1 89.25 178 ARG A C 1
ATOM 1437 O O . ARG A 1 178 ? -0.005 -0.566 -8.789 1 89.25 178 ARG A O 1
ATOM 1444 N N . LEU A 1 179 ? 2.117 -1.115 -8.305 1 88.56 179 LEU A N 1
ATOM 1445 C CA . LEU A 1 179 ? 2.27 -1.908 -9.523 1 88.56 179 LEU A CA 1
ATOM 1446 C C . LEU A 1 179 ? 1.292 -3.078 -9.531 1 88.56 179 LEU A C 1
ATOM 1448 O O . LEU A 1 179 ? 0.722 -3.404 -10.578 1 88.56 179 LEU A O 1
ATOM 1452 N N . PHE A 1 180 ? 1.059 -3.668 -8.391 1 91.94 180 PHE A N 1
ATOM 1453 C CA . PHE A 1 180 ? 0.21 -4.852 -8.312 1 91.94 180 PHE A CA 1
ATOM 1454 C C . PHE A 1 180 ? -1.26 -4.457 -8.227 1 91.94 180 PHE A C 1
ATOM 1456 O O . PHE A 1 180 ? -2.145 -5.289 -8.445 1 91.94 180 PHE A O 1
ATOM 1463 N N . SER A 1 181 ? -1.54 -3.225 -7.906 1 91.75 181 SER A N 1
ATOM 1464 C CA . SER A 1 181 ? -2.932 -2.859 -7.668 1 91.75 181 SER A CA 1
ATOM 1465 C C . SER A 1 181 ? -3.432 -1.871 -8.711 1 91.75 181 SER A C 1
ATOM 1467 O O . SER A 1 181 ? -4.535 -1.336 -8.594 1 91.75 181 SER A O 1
ATOM 1469 N N . ASN A 1 182 ? -2.695 -1.582 -9.695 1 84 182 ASN A N 1
ATOM 1470 C CA . ASN A 1 182 ? -3 -0.556 -10.688 1 84 182 ASN A CA 1
ATOM 1471 C C . ASN A 1 182 ? -4.305 -0.852 -11.414 1 84 182 ASN A C 1
ATOM 1473 O O . ASN A 1 182 ? -4.992 0.067 -11.867 1 84 182 ASN A O 1
ATOM 1477 N N . ASN A 1 183 ? -4.68 -2.094 -11.516 1 84.81 183 ASN A N 1
ATOM 1478 C CA . ASN A 1 183 ? -5.859 -2.471 -12.289 1 84.81 183 ASN A CA 1
ATOM 1479 C C . ASN A 1 183 ? -7.055 -2.75 -11.383 1 84.81 183 ASN A C 1
ATOM 1481 O O . ASN A 1 183 ? -8.117 -3.162 -11.859 1 84.81 183 ASN A O 1
ATOM 1485 N N . LYS A 1 184 ? -6.887 -2.527 -10.156 1 90.25 184 LYS A N 1
ATOM 1486 C CA . LYS A 1 184 ? -7.977 -2.836 -9.234 1 90.25 184 LYS A CA 1
ATOM 1487 C C . LYS A 1 184 ? -9.023 -1.729 -9.234 1 90.25 184 LYS A C 1
ATOM 1489 O O . LYS A 1 184 ? -8.695 -0.549 -9.359 1 90.25 184 LYS A O 1
ATOM 1494 N N . LYS A 1 185 ? -10.18 -2.156 -9.125 1 87.5 185 LYS A N 1
ATOM 1495 C CA . LYS A 1 185 ? -11.32 -1.242 -9.133 1 87.5 185 LYS A CA 1
ATOM 1496 C C . LYS A 1 185 ? -11.375 -0.429 -7.84 1 87.5 185 LYS A C 1
ATOM 1498 O O . LYS A 1 185 ? -11.008 -0.921 -6.773 1 87.5 185 LYS A O 1
ATOM 1503 N N . GLU A 1 186 ? -11.805 0.799 -8.023 1 86.38 186 GLU A N 1
ATOM 1504 C CA . GLU A 1 186 ? -12.055 1.632 -6.852 1 86.38 186 GLU A CA 1
ATOM 1505 C C . GLU A 1 186 ? -13.461 1.405 -6.305 1 86.38 186 GLU A C 1
ATOM 1507 O O . GLU A 1 186 ? -14.406 1.191 -7.07 1 86.38 186 GLU A O 1
ATOM 1512 N N . ARG A 1 187 ? -13.531 1.542 -5.09 1 90.38 187 ARG A N 1
ATOM 1513 C CA . ARG A 1 187 ? -14.812 1.312 -4.434 1 90.38 187 ARG A CA 1
ATOM 1514 C C . ARG A 1 187 ? -15.789 2.443 -4.734 1 90.38 187 ARG A C 1
ATOM 1516 O O . ARG A 1 187 ? -15.406 3.617 -4.727 1 90.38 187 ARG A O 1
ATOM 1523 N N . THR A 1 188 ? -17.031 2.1 -4.988 1 89.12 188 THR A N 1
ATOM 1524 C CA . THR A 1 188 ? -18.125 3.057 -5.145 1 89.12 188 THR A CA 1
ATOM 1525 C C . THR A 1 188 ? -19.188 2.855 -4.059 1 89.12 188 THR A C 1
ATOM 1527 O O . THR A 1 188 ? -19.266 1.78 -3.461 1 89.12 188 THR A O 1
ATOM 1530 N N . PRO A 1 189 ? -19.922 3.887 -3.791 1 86.25 189 PRO A N 1
ATOM 1531 C CA . PRO A 1 189 ? -20.953 3.762 -2.756 1 86.25 189 PRO A CA 1
ATOM 1532 C C . PRO A 1 189 ? -22 2.707 -3.092 1 86.25 189 PRO A C 1
ATOM 1534 O O . PRO A 1 189 ? -22.703 2.219 -2.197 1 86.25 189 PRO A O 1
ATOM 1537 N N . GLN A 1 190 ? -22.125 2.318 -4.289 1 92.94 190 GLN A N 1
ATOM 1538 C CA . GLN A 1 190 ? -23.156 1.365 -4.715 1 92.94 190 GLN A CA 1
ATOM 1539 C C . GLN A 1 190 ? -22.641 -0.069 -4.625 1 92.94 190 GLN A C 1
ATOM 1541 O O . GLN A 1 190 ? -23.406 -1.021 -4.754 1 92.94 190 GLN A O 1
ATOM 1546 N N . ASP A 1 191 ? -21.453 -0.204 -4.289 1 95.19 191 ASP A N 1
ATOM 1547 C CA . ASP A 1 191 ? -20.859 -1.537 -4.281 1 95.19 191 ASP A CA 1
ATOM 1548 C C . ASP A 1 191 ? -21.375 -2.361 -3.105 1 95.19 191 ASP A C 1
ATOM 1550 O O . ASP A 1 191 ? -21.531 -1.842 -1.998 1 95.19 191 ASP A O 1
ATOM 1554 N N . LYS A 1 192 ? -21.703 -3.566 -3.357 1 97.56 192 LYS A N 1
ATOM 1555 C CA . LYS A 1 192 ? -21.922 -4.551 -2.305 1 97.56 192 LYS A CA 1
ATOM 1556 C C . LYS A 1 192 ? -20.609 -5.148 -1.818 1 97.56 192 LYS A C 1
ATOM 1558 O O . LYS A 1 192 ? -19.969 -5.91 -2.539 1 97.56 192 LYS A O 1
ATOM 1563 N N . VAL A 1 193 ? -20.297 -4.898 -0.585 1 96.62 193 VAL A N 1
ATOM 1564 C CA . VAL A 1 193 ? -18.953 -5.16 -0.08 1 96.62 193 VAL A CA 1
ATOM 1565 C C . VAL A 1 193 ? -18.922 -6.512 0.631 1 96.62 193 VAL A C 1
ATOM 1567 O O . VAL A 1 193 ? -19.719 -6.758 1.546 1 96.62 193 VAL A O 1
ATOM 1570 N N . ILE A 1 194 ? -18.047 -7.387 0.201 1 97.69 194 ILE A N 1
ATOM 1571 C CA . ILE A 1 194 ? -17.781 -8.68 0.827 1 97.69 194 ILE A CA 1
ATOM 1572 C C . ILE A 1 194 ? -16.453 -8.625 1.567 1 97.69 194 ILE A C 1
ATOM 1574 O O . ILE A 1 194 ? -15.477 -8.047 1.068 1 97.69 194 ILE A O 1
ATOM 1578 N N . TYR A 1 195 ? -16.453 -9.211 2.758 1 95.81 195 TYR A N 1
ATOM 1579 C CA . TYR A 1 195 ? -15.234 -9.195 3.557 1 95.81 195 TYR A CA 1
ATOM 1580 C C . TYR A 1 195 ? -14.805 -10.602 3.943 1 95.81 195 TYR A C 1
ATOM 1582 O O . TYR A 1 195 ? -15.633 -11.406 4.379 1 95.81 195 TYR A O 1
ATOM 1590 N N . ILE A 1 196 ? -13.5 -10.93 3.721 1 94.62 196 ILE A N 1
ATOM 1591 C CA . ILE A 1 196 ? -12.859 -12.172 4.148 1 94.62 196 ILE A CA 1
ATOM 1592 C C . ILE A 1 196 ? -11.57 -11.852 4.906 1 94.62 196 ILE A C 1
ATOM 1594 O O . ILE A 1 196 ? -10.805 -10.977 4.496 1 94.62 196 ILE A O 1
ATOM 1598 N N . ASP A 1 197 ? -11.352 -12.43 6.023 1 92.69 197 ASP A N 1
ATOM 1599 C CA . ASP A 1 197 ? -10.078 -12.258 6.719 1 92.69 197 ASP A CA 1
ATOM 1600 C C . ASP A 1 197 ? -9.391 -13.602 6.953 1 92.69 197 ASP A C 1
ATOM 1602 O O . ASP A 1 197 ? -10.039 -14.648 6.926 1 92.69 197 ASP A O 1
ATOM 1606 N N . GLY A 1 198 ? -8.094 -13.555 7.094 1 91.5 198 GLY A N 1
ATOM 1607 C CA . GLY A 1 198 ? -7.348 -14.773 7.332 1 91.5 198 GLY A CA 1
ATOM 1608 C C . GLY A 1 198 ? -5.844 -14.57 7.293 1 91.5 198 GLY A C 1
ATOM 1609 O O . GLY A 1 198 ? -5.367 -13.438 7.25 1 91.5 198 GLY A O 1
ATOM 1610 N N . SER A 1 199 ? -5.148 -15.641 7.398 1 91.25 199 SER A N 1
ATOM 1611 C CA . SER A 1 199 ? -3.691 -15.617 7.316 1 91.25 199 SER A CA 1
ATOM 1612 C C . SER A 1 199 ? -3.221 -15.57 5.867 1 91.25 199 SER A C 1
ATOM 1614 O O . SER A 1 199 ? -2.359 -14.758 5.512 1 91.25 199 SER A O 1
ATOM 1616 N N . PHE A 1 200 ? -3.787 -16.453 5.016 1 91.88 200 PHE A N 1
ATOM 1617 C CA . PHE A 1 200 ? -3.49 -16.547 3.59 1 91.88 200 PHE A CA 1
ATOM 1618 C C . PHE A 1 200 ? -1.991 -16.703 3.361 1 91.88 200 PHE A C 1
ATOM 1620 O O . PHE A 1 200 ? -1.406 -15.984 2.545 1 91.88 200 PHE A O 1
ATOM 1627 N N . ASP A 1 201 ? -1.411 -17.531 4.113 1 89.19 201 ASP A N 1
ATOM 1628 C CA . ASP A 1 201 ? 0.031 -17.766 4.098 1 89.19 201 ASP A CA 1
ATOM 1629 C C . ASP A 1 201 ? 0.49 -18.281 2.742 1 89.19 201 ASP A C 1
ATOM 1631 O O . ASP A 1 201 ? 1.083 -17.547 1.951 1 89.19 201 ASP A O 1
ATOM 1635 N N . LEU A 1 202 ? 0.128 -19.5 2.387 1 88.25 202 LEU A N 1
ATOM 1636 C CA . LEU A 1 202 ? 0.346 -20.062 1.054 1 88.25 202 LEU A CA 1
ATOM 1637 C C . LEU A 1 202 ? -0.976 -20.234 0.315 1 88.25 202 LEU A C 1
ATOM 1639 O O . LEU A 1 202 ? -1.728 -21.172 0.597 1 88.25 202 LEU A O 1
ATOM 1643 N N . LEU A 1 203 ? -1.153 -19.281 -0.585 1 92 203 LEU A N 1
ATOM 1644 C CA . LEU A 1 203 ? -2.4 -19.391 -1.334 1 92 203 LEU A CA 1
ATOM 1645 C C . LEU A 1 203 ? -2.434 -20.688 -2.146 1 92 203 LEU A C 1
ATOM 1647 O O . LEU A 1 203 ? -1.425 -21.078 -2.734 1 92 203 LEU A O 1
ATOM 1651 N N . HIS A 1 204 ? -3.502 -21.25 -2.129 1 90.44 204 HIS A N 1
ATOM 1652 C CA . HIS A 1 204 ? -3.725 -22.484 -2.887 1 90.44 204 HIS A CA 1
ATOM 1653 C C . HIS A 1 204 ? -5.105 -22.484 -3.535 1 90.44 204 HIS A C 1
ATOM 1655 O O . HIS A 1 204 ? -5.852 -21.516 -3.422 1 90.44 204 HIS A O 1
ATOM 1661 N N . ALA A 1 205 ? -5.375 -23.609 -4.195 1 90.62 205 ALA A N 1
ATOM 1662 C CA . ALA A 1 205 ? -6.602 -23.703 -4.98 1 90.62 205 ALA A CA 1
ATOM 1663 C C . ALA A 1 205 ? -7.828 -23.453 -4.109 1 90.62 205 ALA A C 1
ATOM 1665 O O . ALA A 1 205 ? -8.797 -22.828 -4.559 1 90.62 205 ALA A O 1
ATOM 1666 N N . GLY A 1 206 ? -7.789 -23.891 -2.908 1 90.06 206 GLY A N 1
ATOM 1667 C CA . GLY A 1 206 ? -8.898 -23.656 -1.994 1 90.06 206 GLY A CA 1
ATOM 1668 C C . GLY A 1 206 ? -9.156 -22.172 -1.745 1 90.06 206 GLY A C 1
ATOM 1669 O O . GLY A 1 206 ? -10.305 -21.734 -1.735 1 90.06 206 GLY A O 1
ATOM 1670 N N . HIS A 1 207 ? -8.148 -21.453 -1.498 1 93.25 207 HIS A N 1
ATOM 1671 C CA . HIS A 1 207 ? -8.273 -20.016 -1.279 1 93.25 207 HIS A CA 1
ATOM 1672 C C . HIS A 1 207 ? -8.812 -19.312 -2.525 1 93.25 207 HIS A C 1
ATOM 1674 O O . HIS A 1 207 ? -9.727 -18.484 -2.436 1 93.25 207 HIS A O 1
ATOM 1680 N N . TYR A 1 208 ? -8.242 -19.625 -3.678 1 94.62 208 TYR A N 1
ATOM 1681 C CA . TYR A 1 208 ? -8.648 -18.969 -4.918 1 94.62 208 TYR A CA 1
ATOM 1682 C C . TYR A 1 208 ? -10.125 -19.219 -5.207 1 94.62 208 TYR A C 1
ATOM 1684 O O . TYR A 1 208 ? -10.844 -18.297 -5.602 1 94.62 208 TYR A O 1
ATOM 1692 N N . GLU A 1 209 ? -10.484 -20.469 -4.992 1 93.5 209 GLU A N 1
ATOM 1693 C CA . GLU A 1 209 ? -11.891 -20.781 -5.207 1 93.5 209 GLU A CA 1
ATOM 1694 C C . GLU A 1 209 ? -12.781 -20.062 -4.203 1 93.5 209 GLU A C 1
ATOM 1696 O O . GLU A 1 209 ? -13.891 -19.641 -4.543 1 93.5 209 GLU A O 1
ATOM 1701 N N . LEU A 1 210 ? -12.305 -19.969 -3.027 1 93.25 210 LEU A N 1
ATOM 1702 C CA . LEU A 1 210 ? -13.031 -19.203 -2.018 1 93.25 210 LEU A CA 1
ATOM 1703 C C . LEU A 1 210 ? -13.227 -17.766 -2.461 1 93.25 210 LEU A C 1
ATOM 1705 O O . LEU A 1 210 ? -14.328 -17.219 -2.371 1 93.25 210 LEU A O 1
ATOM 1709 N N . PHE A 1 211 ? -12.188 -17.141 -2.916 1 96.5 211 PHE A N 1
ATOM 1710 C CA . PHE A 1 211 ? -12.258 -15.758 -3.377 1 96.5 211 PHE A CA 1
ATOM 1711 C C . PHE A 1 211 ? -13.211 -15.625 -4.559 1 96.5 211 PHE A C 1
ATOM 1713 O O . PHE A 1 211 ? -14 -14.688 -4.625 1 96.5 211 PHE A O 1
ATOM 1720 N N . ARG A 1 212 ? -13.125 -16.594 -5.469 1 95.75 212 ARG A N 1
ATOM 1721 C CA . ARG A 1 212 ? -13.992 -16.578 -6.645 1 95.75 212 ARG A CA 1
ATOM 1722 C C . ARG A 1 212 ? -15.461 -16.625 -6.238 1 95.75 212 ARG A C 1
ATOM 1724 O O . ARG A 1 212 ? -16.266 -15.805 -6.699 1 95.75 212 ARG A O 1
ATOM 1731 N N . LYS A 1 213 ? -15.805 -17.547 -5.422 1 95.31 213 LYS A N 1
ATOM 1732 C CA . LYS A 1 213 ? -17.188 -17.703 -4.973 1 95.31 213 LYS A CA 1
ATOM 1733 C C . LYS A 1 213 ? -17.641 -16.484 -4.176 1 95.31 213 LYS A C 1
ATOM 1735 O O . LYS A 1 213 ? -18.781 -16.047 -4.32 1 95.31 213 LYS A O 1
ATOM 1740 N N . ALA A 1 214 ? -16.75 -15.969 -3.324 1 95.81 214 ALA A N 1
ATOM 1741 C CA . ALA A 1 214 ? -17.078 -14.773 -2.549 1 95.81 214 ALA A CA 1
ATOM 1742 C C . ALA A 1 214 ? -17.328 -13.578 -3.461 1 95.81 214 ALA A C 1
ATOM 1744 O O . ALA A 1 214 ? -18.234 -12.789 -3.215 1 95.81 214 ALA A O 1
ATOM 1745 N N . HIS A 1 215 ? -16.516 -13.5 -4.441 1 94.88 215 HIS A N 1
ATOM 1746 C CA . HIS A 1 215 ? -16.641 -12.406 -5.398 1 94.88 215 HIS A CA 1
ATOM 1747 C C . HIS A 1 215 ? -18 -12.414 -6.086 1 94.88 215 HIS A C 1
ATOM 1749 O O . HIS A 1 215 ? -18.516 -11.367 -6.465 1 94.88 215 HIS A O 1
ATOM 1755 N N . GLU A 1 216 ? -18.609 -13.539 -6.242 1 95.25 216 GLU A N 1
ATOM 1756 C CA . GLU A 1 216 ? -19.906 -13.688 -6.887 1 95.25 216 GLU A CA 1
ATOM 1757 C C . GLU A 1 216 ? -21.031 -13.18 -5.988 1 95.25 216 GLU A C 1
ATOM 1759 O O . GLU A 1 216 ? -22.141 -12.906 -6.457 1 95.25 216 GLU A O 1
ATOM 1764 N N . LEU A 1 217 ? -20.766 -13.016 -4.742 1 95.75 217 LEU A N 1
ATOM 1765 C CA . LEU A 1 217 ? -21.781 -12.609 -3.781 1 95.75 217 LEU A CA 1
ATOM 1766 C C . LEU A 1 217 ? -21.953 -11.094 -3.775 1 95.75 217 LEU A C 1
ATOM 1768 O O . LEU A 1 217 ? -22.922 -10.57 -3.234 1 95.75 217 LEU A O 1
ATOM 1772 N N . GLY A 1 218 ? -21 -10.359 -4.34 1 96.25 218 GLY A N 1
ATOM 1773 C CA . GLY A 1 218 ? -21.016 -8.906 -4.324 1 96.25 218 GLY A CA 1
ATOM 1774 C C . GLY A 1 218 ? -20.234 -8.289 -5.473 1 96.25 218 GLY A C 1
ATOM 1775 O O . GLY A 1 218 ? -19.938 -8.961 -6.461 1 96.25 218 GLY A O 1
ATOM 1776 N N . THR A 1 219 ? -20.016 -6.957 -5.312 1 96.12 219 THR A N 1
ATOM 1777 C CA . THR A 1 219 ? -19.375 -6.238 -6.406 1 96.12 219 THR A CA 1
ATOM 1778 C C . THR A 1 219 ? -18.016 -5.699 -5.973 1 96.12 219 THR A C 1
ATOM 1780 O O . THR A 1 219 ? -17.266 -5.133 -6.781 1 96.12 219 THR A O 1
ATOM 1783 N N . TYR A 1 220 ? -17.656 -5.945 -4.723 1 97.12 220 TYR A N 1
ATOM 1784 C CA . TYR A 1 220 ? -16.375 -5.461 -4.188 1 97.12 220 TYR A CA 1
ATOM 1785 C C . TYR A 1 220 ? -15.883 -6.367 -3.064 1 97.12 220 TYR A C 1
ATOM 1787 O O . TYR A 1 220 ? -16.484 -6.422 -1.988 1 97.12 220 TYR A O 1
ATOM 1795 N N . LEU A 1 221 ? -14.781 -7.039 -3.238 1 97.38 221 LEU A N 1
ATOM 1796 C CA . LEU A 1 221 ? -14.258 -7.98 -2.254 1 97.38 221 LEU A CA 1
ATOM 1797 C C . LEU A 1 221 ? -13.047 -7.398 -1.53 1 97.38 221 LEU A C 1
ATOM 1799 O O . LEU A 1 221 ? -12.039 -7.082 -2.158 1 97.38 221 LEU A O 1
ATOM 1803 N N . ILE A 1 222 ? -13.133 -7.281 -0.203 1 95.75 222 ILE A N 1
ATOM 1804 C CA . ILE A 1 222 ? -12.047 -6.848 0.664 1 95.75 222 ILE A CA 1
ATOM 1805 C C . ILE A 1 222 ? -11.492 -8.047 1.435 1 95.75 222 ILE A C 1
ATOM 1807 O O . ILE A 1 222 ? -12.242 -8.789 2.057 1 95.75 222 ILE A O 1
ATOM 1811 N N . VAL A 1 223 ? -10.219 -8.195 1.365 1 95.88 223 VAL A N 1
ATOM 1812 C CA . VAL A 1 223 ? -9.578 -9.273 2.109 1 95.88 223 VAL A CA 1
ATOM 1813 C C . VAL A 1 223 ? -8.672 -8.688 3.191 1 95.88 223 VAL A C 1
ATOM 1815 O O . VAL A 1 223 ? -7.824 -7.832 2.908 1 95.88 223 VAL A O 1
ATOM 1818 N N . GLY A 1 224 ? -8.891 -9.07 4.387 1 93.31 224 GLY A N 1
ATOM 1819 C CA . GLY A 1 224 ? -8.031 -8.688 5.5 1 93.31 224 GLY A CA 1
ATOM 1820 C C . GLY A 1 224 ? -6.98 -9.734 5.824 1 93.31 224 GLY A C 1
ATOM 1821 O O . GLY A 1 224 ? -7.312 -10.898 6.086 1 93.31 224 GLY A O 1
ATOM 1822 N N . VAL A 1 225 ? -5.734 -9.344 5.836 1 92.44 225 VAL A N 1
ATOM 1823 C CA . VAL A 1 225 ? -4.652 -10.273 6.137 1 92.44 225 VAL A CA 1
ATOM 1824 C C . VAL A 1 225 ? -4.086 -9.977 7.523 1 92.44 225 VAL A C 1
ATOM 1826 O O . VAL A 1 225 ? -3.846 -8.82 7.867 1 92.44 225 VAL A O 1
ATOM 1829 N N . TYR A 1 226 ? -3.865 -11.016 8.25 1 89.06 226 TYR A N 1
ATOM 1830 C CA . TYR A 1 226 ? -3.361 -10.883 9.609 1 89.06 226 TYR A CA 1
ATOM 1831 C C . TYR A 1 226 ? -1.872 -10.555 9.609 1 89.06 226 TYR A C 1
ATOM 1833 O O . TYR A 1 226 ? -1.146 -10.93 8.688 1 89.06 226 TYR A O 1
ATOM 1841 N N . GLU A 1 227 ? -1.459 -9.953 10.695 1 85.12 227 GLU A N 1
ATOM 1842 C CA . GLU A 1 227 ? -0.038 -9.68 10.883 1 85.12 227 GLU A CA 1
ATOM 1843 C C . GLU A 1 227 ? 0.742 -10.961 11.164 1 85.12 227 GLU A C 1
ATOM 1845 O O . GLU A 1 227 ? 0.184 -11.93 11.672 1 85.12 227 GLU A O 1
ATOM 1850 N N . ASP A 1 228 ? 2.021 -10.906 10.875 1 85.81 228 ASP A N 1
ATOM 1851 C CA . ASP A 1 228 ? 2.871 -12.078 11.078 1 85.81 228 ASP A CA 1
ATOM 1852 C C . ASP A 1 228 ? 2.855 -12.516 12.539 1 85.81 228 ASP A C 1
ATOM 1854 O O . ASP A 1 228 ? 2.742 -13.703 12.836 1 85.81 228 ASP A O 1
ATOM 1858 N N . HIS A 1 229 ? 2.938 -11.562 13.406 1 82.31 229 HIS A N 1
ATOM 1859 C CA . HIS A 1 229 ? 2.984 -11.883 14.828 1 82.31 229 HIS A CA 1
ATOM 1860 C C . HIS A 1 229 ? 1.681 -12.523 15.289 1 82.31 229 HIS A C 1
ATOM 1862 O O . HIS A 1 229 ? 1.692 -13.438 16.125 1 82.31 229 HIS A O 1
ATOM 1868 N N . THR A 1 230 ? 0.568 -12.008 14.805 1 83.19 230 THR A N 1
ATOM 1869 C CA . THR A 1 230 ? -0.74 -12.555 15.148 1 83.19 230 THR A CA 1
ATOM 1870 C C . THR A 1 230 ? -0.832 -14.023 14.734 1 83.19 230 THR A C 1
ATOM 1872 O O . THR A 1 230 ? -1.299 -14.867 15.508 1 83.19 230 THR A O 1
ATOM 1875 N N . ILE A 1 231 ? -0.414 -14.383 13.539 1 87.12 231 ILE A N 1
ATOM 1876 C CA . ILE A 1 231 ? -0.448 -15.75 13.031 1 87.12 231 ILE A CA 1
ATOM 1877 C C . ILE A 1 231 ? 0.471 -16.641 13.867 1 87.12 231 ILE A C 1
ATOM 1879 O O . ILE A 1 231 ? 0.114 -17.766 14.203 1 87.12 231 ILE A O 1
ATOM 1883 N N . ASN A 1 232 ? 1.64 -16.125 14.172 1 86.75 232 ASN A N 1
ATOM 1884 C CA . ASN A 1 232 ? 2.617 -16.906 14.914 1 86.75 232 ASN A CA 1
ATOM 1885 C C . ASN A 1 232 ? 2.115 -17.234 16.312 1 86.75 232 ASN A C 1
ATOM 1887 O O . ASN A 1 232 ? 2.463 -18.281 16.875 1 86.75 232 ASN A O 1
ATOM 1891 N N . GLU A 1 233 ? 1.38 -16.344 16.859 1 84 233 GLU A N 1
ATOM 1892 C CA . GLU A 1 233 ? 0.838 -16.547 18.203 1 84 233 GLU A CA 1
ATOM 1893 C C . GLU A 1 233 ? -0.013 -17.812 18.266 1 84 233 GLU A C 1
ATOM 1895 O O . GLU A 1 233 ? 0.049 -18.562 19.234 1 84 233 GLU A O 1
ATOM 1900 N N . TYR A 1 234 ? -0.858 -18.109 17.25 1 83.62 234 TYR A N 1
ATOM 1901 C CA . TYR A 1 234 ? -1.764 -19.234 17.359 1 83.62 234 TYR A CA 1
ATOM 1902 C C . TYR A 1 234 ? -1.224 -20.438 16.594 1 83.62 234 TYR A C 1
ATOM 1904 O O . TYR A 1 234 ? -1.632 -21.578 16.844 1 83.62 234 TYR A O 1
ATOM 1912 N N . LYS A 1 235 ? -0.327 -20.281 15.656 1 83.62 235 LYS A N 1
ATOM 1913 C CA . LYS A 1 235 ? 0.202 -21.422 14.898 1 83.62 235 LYS A CA 1
ATOM 1914 C C . LYS A 1 235 ? 1.558 -21.859 15.445 1 83.62 235 LYS A C 1
ATOM 1916 O O . LYS A 1 235 ? 1.926 -23.031 15.336 1 83.62 235 LYS A O 1
ATOM 1921 N N . GLY A 1 236 ? 2.291 -20.859 15.82 1 83 236 GLY A N 1
ATOM 1922 C CA . GLY A 1 236 ? 3.602 -21.156 16.375 1 83 236 GLY A CA 1
ATOM 1923 C C . GLY A 1 236 ? 4.637 -21.484 15.32 1 83 236 GLY A C 1
ATOM 1924 O O . GLY A 1 236 ? 4.48 -21.109 14.156 1 83 236 GLY A O 1
ATOM 1925 N N . MET A 1 237 ? 5.777 -21.969 15.812 1 82.06 237 MET A N 1
ATOM 1926 C CA . MET A 1 237 ? 6.867 -22.359 14.922 1 82.06 237 MET A CA 1
ATOM 1927 C C . MET A 1 237 ? 7.297 -21.188 14.047 1 82.06 237 MET A C 1
ATOM 1929 O O . MET A 1 237 ? 7.461 -20.062 14.539 1 82.06 237 MET A O 1
ATOM 1933 N N . ASN A 1 238 ? 7.582 -21.531 12.742 1 82.69 238 ASN A N 1
ATOM 1934 C CA . ASN A 1 238 ? 8.039 -20.469 11.867 1 82.69 238 ASN A CA 1
ATOM 1935 C C . ASN A 1 238 ? 6.906 -19.906 11.016 1 82.69 238 ASN A C 1
ATOM 1937 O O . ASN A 1 238 ? 7.148 -19.25 10.008 1 82.69 238 ASN A O 1
ATOM 1941 N N . TYR A 1 239 ? 5.805 -20.297 11.484 1 84.94 239 TYR A N 1
ATOM 1942 C CA . TYR A 1 239 ? 4.668 -19.734 10.758 1 84.94 239 TYR A CA 1
ATOM 1943 C C . TYR A 1 239 ? 4.5 -18.25 11.078 1 84.94 239 TYR A C 1
ATOM 1945 O O . TYR A 1 239 ? 4.727 -17.828 12.211 1 84.94 239 TYR A O 1
ATOM 1953 N N . PRO A 1 240 ? 3.996 -17.562 10.117 1 88.12 240 PRO A N 1
ATOM 1954 C CA . PRO A 1 240 ? 3.693 -17.953 8.734 1 88.12 240 PRO A CA 1
ATOM 1955 C C . PRO A 1 240 ? 4.949 -18.156 7.891 1 88.12 240 PRO A C 1
ATOM 1957 O O . PRO A 1 240 ? 6.004 -17.594 8.203 1 88.12 240 PRO A O 1
ATOM 1960 N N . ILE A 1 241 ? 4.777 -18.859 6.867 1 85.75 241 ILE A N 1
ATOM 1961 C CA . ILE A 1 241 ? 5.887 -19.172 5.98 1 85.75 241 ILE A CA 1
ATOM 1962 C C . ILE A 1 241 ? 6.238 -17.953 5.133 1 85.75 241 ILE A C 1
ATOM 1964 O O . ILE A 1 241 ? 7.414 -17.703 4.859 1 85.75 241 ILE A O 1
ATOM 1968 N N . LEU A 1 242 ? 5.219 -17.25 4.688 1 87.38 242 LEU A N 1
ATOM 1969 C CA . LEU A 1 242 ? 5.418 -16.016 3.941 1 87.38 242 LEU A CA 1
ATOM 1970 C C . LEU A 1 242 ? 5.172 -14.797 4.832 1 87.38 242 LEU A C 1
ATOM 1972 O O . LEU A 1 242 ? 4.234 -14.789 5.633 1 87.38 242 LEU A O 1
ATOM 1976 N N . ASN A 1 243 ? 5.98 -13.852 4.699 1 85.75 243 ASN A N 1
ATOM 1977 C CA . ASN A 1 243 ? 5.75 -12.641 5.48 1 85.75 243 ASN A CA 1
ATOM 1978 C C . ASN A 1 243 ? 4.566 -11.844 4.938 1 85.75 243 ASN A C 1
ATOM 1980 O O . ASN A 1 243 ? 4.027 -12.164 3.879 1 85.75 243 ASN A O 1
ATOM 1984 N N . ILE A 1 244 ? 4.176 -10.859 5.668 1 87.25 244 ILE A N 1
ATOM 1985 C CA . ILE A 1 244 ? 2.957 -10.125 5.352 1 87.25 244 ILE A CA 1
ATOM 1986 C C . ILE A 1 244 ? 3.09 -9.469 3.979 1 87.25 244 ILE A C 1
ATOM 1988 O O . ILE A 1 244 ? 2.121 -9.414 3.217 1 87.25 244 ILE A O 1
ATOM 1992 N N . GLY A 1 245 ? 4.234 -8.969 3.676 1 86.38 245 GLY A N 1
ATOM 1993 C CA . GLY A 1 245 ? 4.438 -8.367 2.367 1 86.38 245 GLY A CA 1
ATOM 1994 C C . GLY A 1 245 ? 4.199 -9.336 1.225 1 86.38 245 GLY A C 1
ATOM 1995 O O . GLY A 1 245 ? 3.512 -9.008 0.257 1 86.38 245 GLY A O 1
ATOM 1996 N N . GLU A 1 246 ? 4.766 -10.469 1.368 1 88.94 246 GLU A N 1
ATOM 1997 C CA . GLU A 1 246 ? 4.602 -11.5 0.35 1 88.94 246 GLU A CA 1
ATOM 1998 C C . GLU A 1 246 ? 3.145 -11.938 0.233 1 88.94 246 GLU A C 1
ATOM 2000 O O . GLU A 1 246 ? 2.648 -12.172 -0.87 1 88.94 246 GLU A O 1
ATOM 2005 N N . ARG A 1 247 ? 2.58 -12.047 1.337 1 92.19 247 ARG A N 1
ATOM 2006 C CA . ARG A 1 247 ? 1.181 -12.469 1.335 1 92.19 247 ARG A CA 1
ATOM 2007 C C . ARG A 1 247 ? 0.293 -11.406 0.69 1 92.19 247 ARG A C 1
ATOM 2009 O O . ARG A 1 247 ? -0.611 -11.734 -0.081 1 92.19 247 ARG A O 1
ATOM 2016 N N . VAL A 1 248 ? 0.565 -10.188 0.984 1 92.88 248 VAL A N 1
ATOM 2017 C CA . VAL A 1 248 ? -0.194 -9.086 0.389 1 92.88 248 VAL A CA 1
ATOM 2018 C C . VAL A 1 248 ? -0.02 -9.102 -1.128 1 92.88 248 VAL A C 1
ATOM 2020 O O . VAL A 1 248 ? -0.995 -8.969 -1.872 1 92.88 248 VAL A O 1
ATOM 2023 N N . MET A 1 249 ? 1.175 -9.312 -1.562 1 92.38 249 MET A N 1
ATOM 2024 C CA . MET A 1 249 ? 1.438 -9.344 -2.998 1 92.38 249 MET A CA 1
ATOM 2025 C C . MET A 1 249 ? 0.691 -10.492 -3.662 1 92.38 249 MET A C 1
ATOM 2027 O O . MET A 1 249 ? 0.157 -10.336 -4.762 1 92.38 249 MET A O 1
ATOM 2031 N N . SER A 1 250 ? 0.688 -11.594 -3.002 1 94.31 250 S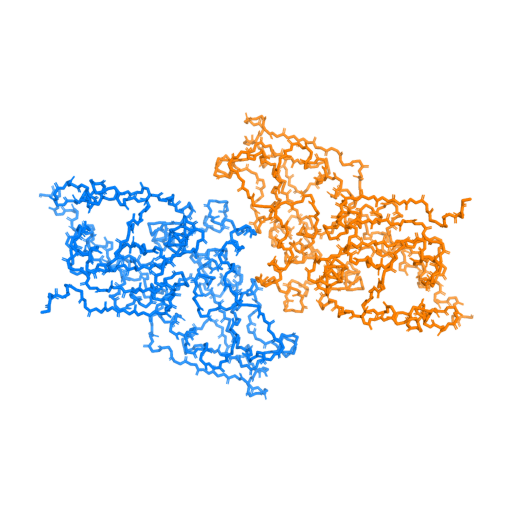ER A N 1
ATOM 2032 C CA . SER A 1 250 ? -0.047 -12.742 -3.52 1 94.31 250 SER A CA 1
ATOM 2033 C C . SER A 1 250 ? -1.534 -12.43 -3.656 1 94.31 250 SER A C 1
ATOM 2035 O O . SER A 1 250 ? -2.158 -12.781 -4.66 1 94.31 250 SER A O 1
ATOM 2037 N N . LEU A 1 251 ? -2.047 -11.805 -2.695 1 96.75 251 LEU A N 1
ATOM 2038 C CA . LEU A 1 251 ? -3.465 -11.469 -2.705 1 96.75 251 LEU A CA 1
ATOM 2039 C C . LEU A 1 251 ? -3.775 -10.453 -3.803 1 96.75 251 LEU A C 1
ATOM 2041 O O . LEU A 1 251 ? -4.781 -10.578 -4.5 1 96.75 251 LEU A O 1
ATOM 2045 N N . LEU A 1 252 ? -2.883 -9.508 -3.939 1 95.56 252 LEU A N 1
ATOM 2046 C CA . LEU A 1 252 ? -3.098 -8.461 -4.926 1 95.56 252 LEU A CA 1
ATOM 2047 C C . LEU A 1 252 ? -3.021 -9.023 -6.344 1 95.56 252 LEU A C 1
ATOM 2049 O O . LEU A 1 252 ? -3.609 -8.461 -7.27 1 95.56 252 LEU A O 1
ATOM 2053 N N . ALA A 1 253 ? -2.334 -10.109 -6.508 1 96.12 253 ALA A N 1
ATOM 2054 C CA . ALA A 1 253 ? -2.209 -10.734 -7.82 1 96.12 253 ALA A CA 1
ATOM 2055 C C . ALA A 1 253 ? -3.502 -11.438 -8.219 1 96.12 253 ALA A C 1
ATOM 2057 O O . ALA A 1 253 ? -3.693 -11.789 -9.391 1 96.12 253 ALA A O 1
ATOM 2058 N N . CYS A 1 254 ? -4.336 -11.672 -7.312 1 97.12 254 CYS A N 1
ATOM 2059 C CA . CYS A 1 254 ? -5.574 -12.398 -7.551 1 97.12 254 CYS A CA 1
ATOM 2060 C C . CYS A 1 254 ? -6.629 -11.492 -8.172 1 97.12 254 CYS A C 1
ATOM 2062 O O . CYS A 1 254 ? -6.918 -10.414 -7.645 1 97.12 254 CYS A O 1
ATOM 2064 N N . ARG A 1 255 ? -7.336 -11.898 -9.195 1 96.25 255 ARG A N 1
ATOM 2065 C CA . ARG A 1 255 ? -8.258 -11.062 -9.961 1 96.25 255 ARG A CA 1
ATOM 2066 C C . ARG A 1 255 ? -9.562 -10.852 -9.203 1 96.25 255 ARG A C 1
ATOM 2068 O O . ARG A 1 255 ? -10.312 -9.914 -9.5 1 96.25 255 ARG A O 1
ATOM 2075 N N . TYR A 1 256 ? -9.828 -11.695 -8.234 1 96.62 256 TYR A N 1
ATOM 2076 C CA . TYR A 1 256 ? -11.125 -11.641 -7.566 1 96.62 256 TYR A CA 1
ATOM 2077 C C . TYR A 1 256 ? -11.102 -10.641 -6.418 1 96.62 256 TYR A C 1
ATOM 2079 O O . TYR A 1 256 ? -12.156 -10.25 -5.906 1 96.62 256 TYR A O 1
ATOM 2087 N N . ILE A 1 257 ? -9.969 -10.242 -5.965 1 97.38 257 ILE A N 1
ATOM 2088 C CA . ILE A 1 257 ? -9.812 -9.375 -4.805 1 97.38 257 ILE A CA 1
ATOM 2089 C C . ILE A 1 257 ? -9.688 -7.922 -5.258 1 97.38 257 ILE A C 1
ATOM 2091 O O . ILE A 1 257 ? -8.852 -7.598 -6.102 1 97.38 257 ILE A O 1
ATOM 2095 N N . ASP A 1 258 ? -10.453 -7.027 -4.66 1 96.19 258 ASP A N 1
ATOM 2096 C CA . ASP A 1 258 ? -10.461 -5.625 -5.055 1 96.19 258 ASP A CA 1
ATOM 2097 C C . ASP A 1 258 ? -9.609 -4.781 -4.109 1 96.19 258 ASP A C 1
ATOM 2099 O O . ASP A 1 258 ? -9.055 -3.756 -4.516 1 96.19 258 ASP A O 1
ATOM 2103 N N . ASN A 1 259 ? -9.562 -5.215 -2.914 1 95.06 259 ASN A N 1
ATOM 2104 C CA . ASN A 1 259 ? -8.852 -4.465 -1.888 1 95.06 259 ASN A CA 1
ATOM 2105 C C . ASN A 1 259 ? -8.297 -5.387 -0.803 1 95.06 259 ASN A C 1
ATOM 2107 O O . ASN A 1 259 ? -8.859 -6.449 -0.54 1 95.06 259 ASN A O 1
ATOM 2111 N N . VAL A 1 260 ? -7.207 -4.98 -0.229 1 94.94 260 VAL A N 1
ATOM 2112 C CA . VAL A 1 260 ? -6.578 -5.754 0.837 1 94.94 260 VAL A CA 1
ATOM 2113 C C . VAL A 1 260 ? -6.312 -4.852 2.041 1 94.94 260 VAL A C 1
ATOM 2115 O O . VAL A 1 260 ? -5.816 -3.732 1.889 1 94.94 260 VAL A O 1
ATOM 2118 N N . ILE A 1 261 ? -6.676 -5.316 3.182 1 91.94 261 ILE A N 1
ATOM 2119 C CA . ILE A 1 261 ? -6.352 -4.641 4.434 1 91.94 261 ILE A CA 1
ATOM 2120 C C . ILE A 1 261 ? -5.137 -5.301 5.078 1 91.94 261 ILE A C 1
ATOM 2122 O O . ILE A 1 261 ? -5.164 -6.492 5.398 1 91.94 261 ILE A O 1
ATOM 2126 N N . ILE A 1 262 ? -4.125 -4.527 5.246 1 89.94 262 ILE A N 1
ATOM 2127 C CA . ILE A 1 262 ? -2.873 -5.031 5.801 1 89.94 262 ILE A CA 1
ATOM 2128 C C . ILE A 1 262 ? -2.918 -4.961 7.324 1 89.94 262 ILE A C 1
ATOM 2130 O O . ILE A 1 262 ? -3.154 -3.895 7.895 1 89.94 262 ILE A O 1
ATOM 2134 N N . GLY A 1 263 ? -2.686 -6.078 7.945 1 86.31 263 GLY A N 1
ATOM 2135 C CA . GLY A 1 263 ? -2.713 -6.129 9.398 1 86.31 263 GLY A CA 1
ATOM 2136 C C . GLY A 1 263 ? -4.113 -6.035 9.977 1 86.31 263 GLY A C 1
ATOM 2137 O O . GLY A 1 263 ? -4.367 -5.25 10.891 1 86.31 263 GLY A O 1
ATOM 2138 N N . ALA A 1 264 ? -5.02 -6.73 9.398 1 87.19 264 ALA A N 1
ATOM 2139 C CA . ALA A 1 264 ? -6.406 -6.738 9.852 1 87.19 264 ALA A CA 1
ATOM 2140 C C . ALA A 1 264 ? -6.535 -7.445 11.203 1 87.19 264 ALA A C 1
ATOM 2142 O O . ALA A 1 264 ? -5.793 -8.391 11.484 1 87.19 264 ALA A O 1
ATOM 2143 N N . PRO A 1 265 ? -7.391 -6.977 12.016 1 82.56 265 PRO A N 1
ATOM 2144 C CA . PRO A 1 265 ? -7.66 -7.695 13.266 1 82.56 265 PRO A CA 1
ATOM 2145 C C . PRO A 1 265 ? -8.312 -9.055 13.031 1 82.56 265 PRO A C 1
ATOM 2147 O O . PRO A 1 265 ? -8.914 -9.289 11.977 1 82.56 265 PRO A O 1
ATOM 2150 N N . ARG A 1 266 ? -8.172 -9.836 14.086 1 83.25 266 ARG A N 1
ATOM 2151 C CA . ARG A 1 266 ? -8.836 -11.133 14 1 83.25 266 ARG A CA 1
ATOM 2152 C C . ARG A 1 266 ? -10.352 -10.977 14.133 1 83.25 266 ARG A C 1
ATOM 2154 O O . ARG A 1 266 ? -10.836 -10.367 15.094 1 83.25 266 ARG A O 1
ATOM 2161 N N . GLY A 1 267 ? -11.008 -11.445 13.18 1 82.06 267 GLY A N 1
ATOM 2162 C CA . GLY A 1 267 ? -12.461 -11.359 13.203 1 82.06 267 GLY A CA 1
ATOM 2163 C C . GLY A 1 267 ? -12.984 -9.992 12.805 1 82.06 267 GLY A C 1
ATOM 2164 O O . GLY A 1 267 ? -12.258 -9.203 12.195 1 82.06 267 GLY A O 1
ATOM 2165 N N . VAL A 1 268 ? -14.312 -9.836 12.984 1 86.19 268 VAL A N 1
ATOM 2166 C CA . VAL A 1 268 ? -14.977 -8.602 12.562 1 86.19 268 VAL A CA 1
ATOM 2167 C C . VAL A 1 268 ? -15.844 -8.062 13.695 1 86.19 268 VAL A C 1
ATOM 2169 O O . VAL A 1 268 ? -16.625 -8.805 14.297 1 86.19 268 VAL A O 1
ATOM 2172 N N . THR A 1 269 ? -15.625 -6.793 14 1 84.19 269 THR A N 1
ATOM 2173 C CA . THR A 1 269 ? -16.438 -6.137 15.016 1 84.19 269 THR A CA 1
ATOM 2174 C C . THR A 1 269 ? -17.547 -5.309 14.375 1 84.19 269 THR A C 1
ATOM 2176 O O . THR A 1 269 ? -17.516 -5.031 13.172 1 84.19 269 THR A O 1
ATOM 2179 N N . SER A 1 270 ? -18.484 -4.938 15.18 1 87.94 270 SER A N 1
ATOM 2180 C CA . SER A 1 270 ? -19.578 -4.098 14.703 1 87.94 270 SER A CA 1
ATOM 2181 C C . SER A 1 270 ? -19.062 -2.764 14.172 1 87.94 270 SER A C 1
ATOM 2183 O O . SER A 1 270 ? -19.578 -2.24 13.188 1 87.94 270 SER A O 1
ATOM 2185 N N . GLU A 1 271 ? -18.094 -2.307 14.82 1 80.88 271 GLU A N 1
ATOM 2186 C CA . GLU A 1 271 ? -17.5 -1.038 14.406 1 80.88 271 GLU A CA 1
ATOM 2187 C C . GLU A 1 271 ? -16.875 -1.148 13.016 1 80.88 271 GLU A C 1
ATOM 2189 O O . GLU A 1 271 ? -17.062 -0.262 12.18 1 80.88 271 GLU A O 1
ATOM 2194 N N . MET A 1 272 ? -16.219 -2.236 12.844 1 84.44 272 MET A N 1
ATOM 2195 C CA . MET A 1 272 ? -15.594 -2.463 11.547 1 84.44 272 MET A CA 1
ATOM 2196 C C . MET A 1 272 ? -16.641 -2.592 10.453 1 84.44 272 MET A C 1
ATOM 2198 O O . MET A 1 272 ? -16.484 -2.031 9.367 1 84.44 272 MET A O 1
ATOM 2202 N N . ILE A 1 273 ? -17.734 -3.287 10.766 1 89.75 273 ILE A N 1
ATOM 2203 C CA . ILE A 1 273 ? -18.812 -3.52 9.812 1 89.75 273 ILE A CA 1
ATOM 2204 C 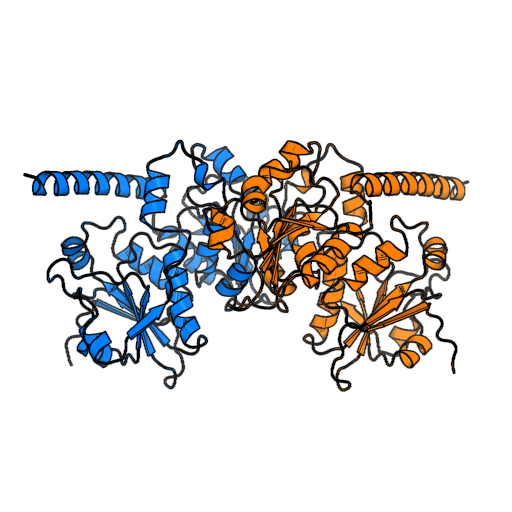C . ILE A 1 273 ? -19.438 -2.186 9.406 1 89.75 273 ILE A C 1
ATOM 2206 O O . ILE A 1 273 ? -19.672 -1.944 8.219 1 89.75 273 ILE A O 1
ATOM 2210 N N . GLU A 1 274 ? -19.562 -1.324 10.32 1 86.25 274 GLU A N 1
ATOM 2211 C CA . GLU A 1 274 ? -20.188 -0.036 10.055 1 86.25 274 GLU A CA 1
ATOM 2212 C C . GLU A 1 274 ? -19.25 0.907 9.32 1 86.25 274 GLU A C 1
ATOM 2214 O O . GLU A 1 274 ? -19.625 1.521 8.32 1 86.25 274 GLU A O 1
ATOM 2219 N N . LYS A 1 275 ? -18.047 0.963 9.758 1 79.56 275 LYS A N 1
ATOM 2220 C CA . LYS A 1 275 ? -17.078 1.901 9.195 1 79.56 275 LYS A CA 1
ATOM 2221 C C . LYS A 1 275 ? -16.719 1.526 7.766 1 79.56 275 LYS A C 1
ATOM 2223 O O . LYS A 1 275 ? -16.531 2.4 6.918 1 79.56 275 LYS A O 1
ATOM 2228 N N . MET A 1 276 ? -16.719 0.269 7.523 1 85.94 276 MET A N 1
ATOM 2229 C CA . MET A 1 276 ? -16.297 -0.185 6.199 1 85.94 276 MET A CA 1
ATOM 2230 C C . MET A 1 276 ? -17.516 -0.524 5.332 1 85.94 276 MET A C 1
ATOM 2232 O O . MET A 1 276 ? -17.359 -0.901 4.168 1 85.94 276 MET A O 1
ATOM 2236 N N . HIS A 1 277 ? -18.672 -0.422 5.918 1 90.06 277 HIS A N 1
ATOM 2237 C CA . HIS A 1 277 ? -19.906 -0.724 5.199 1 90.06 277 HIS A CA 1
ATOM 2238 C C . HIS A 1 277 ? -19.859 -2.117 4.582 1 90.06 277 HIS A C 1
ATOM 2240 O O . HIS A 1 277 ? -20.094 -2.277 3.383 1 90.06 277 HIS A O 1
ATOM 2246 N N . ILE A 1 278 ? -19.578 -3.076 5.41 1 94.25 278 ILE A N 1
ATOM 2247 C CA . ILE A 1 278 ? -19.5 -4.465 4.969 1 94.25 278 ILE A CA 1
ATOM 2248 C C . ILE A 1 278 ? -20.891 -5.047 4.828 1 94.25 278 ILE A C 1
ATOM 2250 O O . ILE A 1 278 ? -21.719 -4.949 5.746 1 94.25 278 ILE A O 1
ATOM 2254 N N . ASP A 1 279 ? -21.172 -5.664 3.75 1 97.12 279 ASP A N 1
ATOM 2255 C CA . ASP A 1 279 ? -22.484 -6.238 3.502 1 97.12 279 ASP A CA 1
ATOM 2256 C C . ASP A 1 279 ? -22.516 -7.723 3.852 1 97.12 279 ASP A C 1
ATOM 2258 O O . ASP A 1 279 ? -23.531 -8.234 4.316 1 97.12 279 ASP A O 1
ATOM 2262 N N . VAL A 1 280 ? -21.469 -8.398 3.584 1 97.06 280 VAL A N 1
ATOM 2263 C CA . VAL A 1 280 ? -21.406 -9.836 3.832 1 97.06 280 VAL A CA 1
ATOM 2264 C C . VAL A 1 280 ? -20.016 -10.211 4.344 1 97.06 280 VAL A C 1
ATOM 2266 O O . VAL A 1 280 ? -19 -9.75 3.812 1 97.06 280 VAL A O 1
ATOM 2269 N N . VAL A 1 281 ? -19.969 -10.953 5.414 1 95.31 281 VAL A N 1
ATOM 2270 C CA . VAL A 1 281 ? -18.734 -11.539 5.93 1 95.31 281 VAL A CA 1
ATOM 2271 C C . VAL A 1 281 ? -18.672 -13.016 5.562 1 95.31 281 VAL A C 1
ATOM 2273 O O . VAL A 1 281 ? -19.578 -13.789 5.91 1 95.31 281 VAL A O 1
ATOM 2276 N N . VAL A 1 282 ? -17.578 -13.352 4.863 1 93.94 282 VAL A N 1
ATOM 2277 C CA . VAL A 1 282 ? -17.484 -14.719 4.352 1 93.94 282 VAL A CA 1
ATOM 2278 C C . VAL A 1 282 ? -16.344 -15.453 5.051 1 93.94 282 VAL A C 1
ATOM 2280 O O . VAL A 1 282 ? -15.273 -14.875 5.289 1 93.94 282 VAL A O 1
ATOM 2283 N N . HIS A 1 283 ? -16.594 -16.609 5.363 1 88.94 283 HIS A N 1
ATOM 2284 C CA . HIS A 1 283 ? -15.57 -17.5 5.938 1 88.94 283 HIS A CA 1
ATOM 2285 C C . HIS A 1 283 ? -15.57 -18.859 5.246 1 88.94 283 HIS A C 1
ATOM 2287 O O . HIS A 1 283 ? -16.625 -19.391 4.906 1 88.94 283 HIS A O 1
ATOM 2293 N N . GLY A 1 284 ? -14.359 -19.344 5.035 1 81.62 284 GLY A N 1
ATOM 2294 C CA . GLY A 1 284 ? -14.258 -20.688 4.484 1 81.62 284 GLY A CA 1
ATOM 2295 C C . GLY A 1 284 ? -14.602 -21.781 5.488 1 81.62 284 GLY A C 1
ATOM 2296 O O . GLY A 1 284 ? -14.648 -21.516 6.691 1 81.62 284 GLY A O 1
ATOM 2297 N N . LYS A 1 285 ? -14.773 -22.922 5.012 1 71.44 285 LYS A N 1
ATOM 2298 C CA . LYS A 1 285 ? -15.133 -24.047 5.871 1 71.44 285 LYS A CA 1
ATOM 2299 C C . LYS A 1 285 ? -13.93 -24.531 6.66 1 71.44 285 LYS A C 1
ATOM 2301 O O . LYS A 1 285 ? -14.078 -25.062 7.762 1 71.44 285 LYS A O 1
ATOM 2306 N N . CYS A 1 286 ? -12.797 -24.344 6.043 1 63.16 286 CYS A N 1
ATOM 2307 C CA . CYS A 1 286 ? -11.609 -24.781 6.758 1 63.16 286 CYS A CA 1
ATOM 2308 C C . CYS A 1 286 ? -11.219 -23.781 7.84 1 63.16 286 CYS A C 1
ATOM 2310 O O . CYS A 1 286 ? -11.43 -22.578 7.684 1 63.16 286 CYS A O 1
ATOM 2312 N N . ASP A 1 287 ? -10.836 -24.281 8.898 1 60.34 287 ASP A N 1
ATOM 2313 C CA . ASP A 1 287 ? -10.492 -23.469 10.062 1 60.34 287 ASP A CA 1
ATOM 2314 C C . ASP A 1 287 ? -9.375 -22.484 9.734 1 60.34 287 ASP A C 1
ATOM 2316 O O . ASP A 1 287 ? -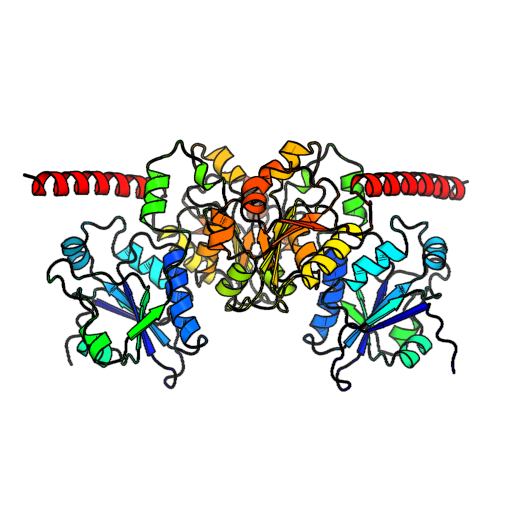8.328 -22.875 9.219 1 60.34 287 ASP A O 1
ATOM 2320 N N . ASN A 1 288 ? -9.703 -21.281 9.867 1 58.03 288 ASN A N 1
ATOM 2321 C CA . ASN A 1 288 ? -8.695 -20.25 9.664 1 58.03 288 ASN A CA 1
ATOM 2322 C C . ASN A 1 288 ? -7.871 -20 10.922 1 58.03 288 ASN A C 1
ATOM 2324 O O . ASN A 1 288 ? -7.105 -19.031 10.992 1 58.03 288 ASN A O 1
ATOM 2328 N N . GLY A 1 289 ? -7.969 -20.844 11.75 1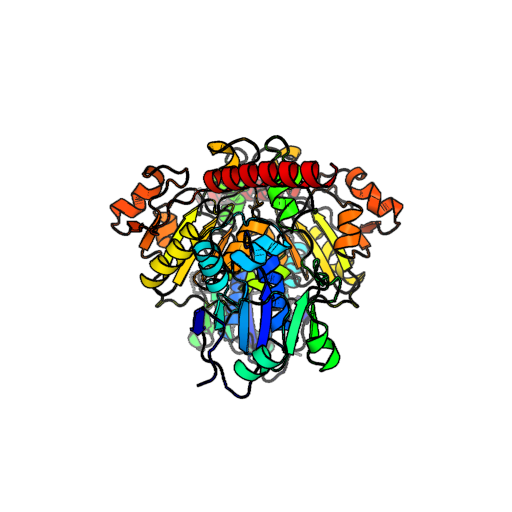 61.28 289 GLY A N 1
ATOM 2329 C CA . GLY A 1 289 ? -7.227 -20.703 12.992 1 61.28 289 GLY A CA 1
ATOM 2330 C C . GLY A 1 289 ? -7.922 -19.828 14.008 1 61.28 289 GLY A C 1
ATOM 2331 O O . GLY A 1 289 ? -7.441 -19.656 15.133 1 61.28 289 GLY A O 1
ATOM 2332 N N . VAL A 1 290 ? -9.008 -19.188 13.461 1 66 290 VAL A N 1
ATOM 2333 C CA . VAL A 1 290 ? -9.711 -18.297 14.367 1 66 290 VAL A CA 1
ATOM 2334 C C . VAL A 1 290 ? -11.109 -18.844 14.664 1 66 290 VAL A C 1
ATOM 2336 O O . VAL A 1 290 ? -11.742 -19.453 13.789 1 66 290 VAL A O 1
ATOM 2339 N N . GLY A 1 291 ? -11.5 -18.719 15.859 1 72.88 291 GLY A N 1
ATOM 2340 C CA . GLY A 1 291 ? -12.766 -19.266 16.328 1 72.88 291 GLY A CA 1
ATOM 2341 C C . GLY A 1 291 ? -13.969 -18.484 15.859 1 72.88 291 GLY A C 1
ATOM 2342 O O . GLY A 1 291 ? -13.844 -17.312 15.477 1 72.88 291 GLY A O 1
ATOM 2343 N N . LYS A 1 292 ? -15.07 -19.109 15.656 1 79.62 292 LYS A N 1
ATOM 2344 C CA . LYS A 1 292 ? -16.328 -18.516 15.227 1 79.62 292 LYS A CA 1
ATOM 2345 C C . LYS A 1 292 ? -16.734 -17.359 16.141 1 79.62 292 LYS A C 1
ATOM 2347 O O . LYS A 1 292 ? -17.547 -16.516 15.758 1 79.62 292 LYS A O 1
ATOM 2352 N N . GLU A 1 293 ? -16.203 -17.312 17.266 1 83.94 293 GLU A N 1
ATOM 2353 C CA . GLU A 1 293 ? -16.531 -16.266 18.234 1 83.94 293 GLU A CA 1
ATOM 2354 C C . GLU A 1 293 ? -16.125 -14.891 17.719 1 83.94 293 GLU A C 1
ATOM 2356 O O . GLU A 1 293 ? -16.703 -13.883 18.109 1 83.94 293 GLU A O 1
ATOM 2361 N N . TYR A 1 294 ? -15.148 -14.906 16.891 1 85.94 294 TYR A N 1
ATOM 2362 C CA . TYR A 1 294 ? -14.641 -13.648 16.359 1 85.94 294 TYR A CA 1
ATOM 2363 C C . TYR A 1 294 ? -15.609 -13.055 15.344 1 85.94 294 TYR A C 1
ATOM 2365 O O . TYR A 1 294 ? -15.414 -11.93 14.875 1 85.94 294 TYR A O 1
ATOM 2373 N N . TYR A 1 295 ? -16.734 -13.812 15.078 1 90 295 TYR A N 1
ATOM 2374 C CA . TYR A 1 295 ? -17.672 -13.344 14.062 1 90 295 TYR A CA 1
ATOM 2375 C C . TYR A 1 295 ? -19.078 -13.203 14.648 1 90 295 TYR A C 1
ATOM 2377 O O . TYR A 1 295 ? -20.062 -13.195 13.906 1 90 295 TYR A O 1
ATOM 2385 N N . ASN A 1 296 ? -19.125 -13.078 15.906 1 91.81 296 ASN A N 1
ATOM 2386 C CA . ASN A 1 296 ? -20.422 -12.984 16.578 1 91.81 296 ASN A CA 1
ATOM 2387 C C . ASN A 1 296 ? -21.219 -11.773 16.125 1 91.81 296 ASN A C 1
ATOM 2389 O O . ASN A 1 296 ? -22.422 -11.867 15.898 1 91.81 296 ASN A O 1
ATOM 2393 N N . ASP A 1 297 ? -20.531 -10.664 15.992 1 91.69 297 ASP A N 1
ATOM 2394 C CA . ASP A 1 297 ? -21.203 -9.445 15.562 1 91.69 297 ASP A CA 1
ATOM 2395 C C . ASP A 1 297 ? -21.781 -9.609 14.164 1 91.69 297 ASP A C 1
ATOM 2397 O O . ASP A 1 297 ? -22.906 -9.156 13.891 1 91.69 297 ASP A O 1
ATOM 2401 N N . ALA A 1 298 ? -21.109 -10.273 13.328 1 92.81 298 ALA A N 1
ATOM 2402 C CA . ALA A 1 298 ? -21.594 -10.5 11.961 1 92.81 298 ALA A CA 1
ATOM 2403 C C . ALA A 1 298 ? -22.75 -11.484 11.945 1 92.81 298 ALA A C 1
ATOM 2405 O O . ALA A 1 298 ? -23.703 -11.32 11.164 1 92.81 298 ALA A O 1
ATOM 2406 N N . ILE A 1 299 ? -22.672 -12.461 12.781 1 94 299 ILE A N 1
ATOM 2407 C CA . ILE A 1 299 ? -23.734 -13.461 12.883 1 94 299 ILE A CA 1
ATOM 2408 C C . ILE A 1 299 ? -25 -12.805 13.414 1 94 299 ILE A C 1
ATOM 2410 O O . ILE A 1 299 ? -26.094 -13.039 12.891 1 94 299 ILE A O 1
ATOM 2414 N N . GLU A 1 300 ? -24.812 -11.977 14.398 1 94.44 300 GLU A N 1
ATOM 2415 C CA . GLU A 1 300 ? -25.953 -11.281 14.984 1 94.44 300 GLU A CA 1
ATOM 2416 C C . GLU A 1 300 ? -26.625 -10.359 13.969 1 94.44 300 GLU A C 1
ATOM 2418 O O . GLU A 1 300 ? -27.844 -10.234 13.938 1 94.44 300 GLU A O 1
ATOM 2423 N N . LYS A 1 301 ? -25.844 -9.766 13.18 1 95.19 301 LYS A N 1
ATOM 2424 C CA . LYS A 1 301 ? -26.359 -8.852 12.156 1 95.19 301 LYS A CA 1
ATOM 2425 C C . LYS A 1 301 ? -26.828 -9.625 10.93 1 95.19 301 LYS A C 1
ATOM 2427 O O . LYS A 1 301 ? -27.344 -9.023 9.977 1 95.19 301 LYS A O 1
ATOM 2432 N N . LYS A 1 302 ? -26.609 -10.953 10.844 1 94.56 302 LYS A N 1
ATOM 2433 C CA . LYS A 1 302 ? -27.062 -11.859 9.797 1 94.56 302 LYS A CA 1
ATOM 2434 C C . LYS A 1 302 ? -26.375 -11.57 8.469 1 94.56 302 LYS A C 1
ATOM 2436 O O . LYS A 1 302 ? -27 -11.594 7.414 1 94.56 302 LYS A O 1
ATOM 2441 N N . ILE A 1 303 ? -25.141 -11.195 8.602 1 95.5 303 ILE A N 1
ATOM 2442 C CA . ILE A 1 303 ? -24.391 -10.93 7.367 1 95.5 303 ILE A CA 1
ATOM 2443 C C . ILE A 1 303 ? -23.234 -11.906 7.246 1 95.5 303 ILE A C 1
ATOM 2445 O O . ILE A 1 303 ? -22.344 -11.727 6.406 1 95.5 303 ILE A O 1
ATOM 2449 N N . TYR A 1 304 ? -23.219 -12.922 8.102 1 94.44 304 TYR A N 1
ATOM 2450 C CA . TYR A 1 304 ? -22.188 -13.953 8.109 1 94.44 304 TYR A CA 1
ATOM 2451 C C . TYR A 1 304 ? -22.547 -15.109 7.191 1 94.44 304 TYR A C 1
ATOM 2453 O O . TYR A 1 304 ? -23.656 -15.633 7.262 1 94.44 304 TYR A O 1
ATOM 2461 N N . GLN A 1 305 ? -21.641 -15.562 6.305 1 93.19 305 GLN A N 1
ATOM 2462 C CA . GLN A 1 305 ? -21.875 -16.672 5.387 1 93.19 305 GLN A CA 1
ATOM 2463 C C . GLN A 1 305 ? -20.641 -17.562 5.281 1 93.19 305 GLN A C 1
ATOM 2465 O O . GLN A 1 305 ? -19.516 -17.062 5.191 1 93.19 305 GLN A O 1
ATOM 2470 N N . GLU A 1 306 ? -20.828 -18.781 5.348 1 90.81 306 GLU A N 1
ATOM 2471 C CA . GLU A 1 306 ? -19.766 -19.766 5.129 1 90.81 306 GLU A CA 1
ATOM 2472 C C . GLU A 1 306 ? -19.812 -20.312 3.709 1 90.81 306 GLU A C 1
ATOM 2474 O O . GLU A 1 306 ? -20.875 -20.672 3.211 1 90.81 306 GLU A O 1
ATOM 2479 N N . ILE A 1 307 ? -18.688 -20.391 3.125 1 89.38 307 ILE A N 1
ATOM 2480 C CA . ILE A 1 307 ? -18.609 -20.875 1.753 1 89.38 307 ILE A CA 1
ATOM 2481 C C . ILE A 1 307 ? -17.656 -22.078 1.69 1 89.38 307 ILE A C 1
ATOM 2483 O O . ILE A 1 307 ? -16.594 -22.062 2.311 1 89.38 307 ILE A O 1
ATOM 2487 N N . ASP A 1 308 ? -18.109 -23.031 0.979 1 84.25 308 ASP A N 1
ATOM 2488 C CA . ASP A 1 308 ? -17.281 -24.203 0.694 1 84.25 308 ASP A CA 1
ATOM 2489 C C . ASP A 1 308 ? -16.5 -24.016 -0.611 1 84.25 308 ASP A C 1
ATOM 2491 O O . ASP A 1 308 ? -17.094 -23.984 -1.69 1 84.25 308 ASP A O 1
ATOM 2495 N N . SER A 1 309 ? -15.258 -23.953 -0.467 1 81 309 SER A N 1
ATOM 2496 C CA . SER A 1 309 ? -14.422 -23.781 -1.651 1 81 309 SER A CA 1
ATOM 2497 C C . SER A 1 309 ? -14.398 -25.047 -2.494 1 81 309 SER A C 1
ATOM 2499 O O . SER A 1 309 ? -14.094 -25 -3.688 1 81 309 SER A O 1
ATOM 2501 N N . GLY A 1 310 ? -14.664 -26.156 -1.895 1 76.81 310 GLY A N 1
ATOM 2502 C CA . GLY A 1 310 ? -14.602 -27.438 -2.568 1 76.81 310 GLY A CA 1
ATOM 2503 C C . GLY A 1 310 ? -13.242 -28.109 -2.467 1 76.81 310 GLY A C 1
ATOM 2504 O O . GLY A 1 310 ? -13.031 -29.203 -2.998 1 76.81 310 GLY A O 1
ATOM 2505 N N . PHE A 1 311 ? -12.305 -27.422 -1.86 1 78.25 311 PHE A N 1
ATOM 2506 C CA . PHE A 1 311 ? -10.953 -27.938 -1.701 1 78.25 311 PHE A CA 1
ATOM 2507 C C . PHE A 1 311 ? -10.586 -28.062 -0.226 1 78.25 311 PHE A C 1
ATOM 2509 O O . PHE A 1 311 ? -11 -27.234 0.588 1 78.25 311 PHE A O 1
ATOM 2516 N N . THR A 1 312 ? -9.961 -29.078 0.144 1 70.12 312 THR A N 1
ATOM 2517 C CA . THR A 1 312 ? -9.531 -29.25 1.527 1 70.12 312 THR A CA 1
ATOM 2518 C C . THR A 1 312 ? -8.023 -29.062 1.655 1 70.12 312 THR A C 1
ATOM 2520 O O . THR A 1 312 ? -7.441 -29.375 2.693 1 70.12 312 THR A O 1
ATOM 2523 N N . LEU A 1 313 ? -7.477 -28.531 0.744 1 74.44 313 LEU A N 1
ATOM 2524 C CA . LEU A 1 313 ? -6.031 -28.344 0.757 1 74.44 313 LEU A CA 1
ATOM 2525 C C . LEU A 1 313 ? -5.621 -27.344 1.834 1 74.44 313 LEU A C 1
ATOM 2527 O O . LEU A 1 313 ? -6.262 -26.312 1.994 1 74.44 313 LEU A O 1
ATOM 2531 N N . THR A 1 314 ? -4.688 -27.797 2.664 1 72.38 314 THR A N 1
ATOM 2532 C CA . THR A 1 314 ? -4.152 -26.922 3.711 1 72.38 314 THR A CA 1
ATOM 2533 C C . THR A 1 314 ? -2.648 -26.734 3.531 1 72.38 314 THR A C 1
ATOM 2535 O O . THR A 1 314 ? -2.012 -27.453 2.762 1 72.38 314 THR A O 1
ATOM 2538 N N . ALA A 1 315 ? -2.127 -25.734 4.168 1 74 315 ALA A N 1
ATOM 2539 C CA . ALA A 1 315 ? -0.685 -25.5 4.152 1 74 315 ALA A CA 1
ATOM 2540 C C . ALA A 1 315 ? 0.074 -26.734 4.621 1 74 315 ALA A C 1
ATOM 2542 O O . ALA A 1 315 ? 1.121 -27.078 4.066 1 74 315 ALA A O 1
ATOM 2543 N N . ASN A 1 316 ? -0.517 -27.391 5.562 1 75.5 316 ASN A N 1
ATOM 2544 C CA . ASN A 1 316 ? 0.124 -28.594 6.09 1 75.5 316 ASN A CA 1
ATOM 2545 C C . ASN A 1 316 ? 0.195 -29.703 5.043 1 75.5 316 ASN A C 1
ATOM 2547 O O . ASN A 1 316 ? 1.185 -30.438 4.973 1 75.5 316 ASN A O 1
ATOM 2551 N N . GLU A 1 317 ? -0.862 -29.766 4.332 1 82.44 317 GLU A N 1
ATOM 2552 C CA . GLU A 1 317 ? -0.862 -30.766 3.266 1 82.44 317 GLU A CA 1
ATOM 2553 C C . GLU A 1 317 ? 0.201 -30.453 2.217 1 82.44 317 GLU A C 1
ATOM 2555 O O . GLU A 1 317 ? 0.846 -31.359 1.691 1 82.44 317 GLU A O 1
ATOM 2560 N N . ILE A 1 318 ? 0.358 -29.281 1.935 1 84.38 318 ILE A N 1
ATOM 2561 C CA . ILE A 1 318 ? 1.356 -28.859 0.953 1 84.38 318 ILE A CA 1
ATOM 2562 C C . ILE A 1 318 ? 2.754 -29.203 1.47 1 84.38 318 ILE A C 1
ATOM 2564 O O . ILE A 1 318 ? 3.6 -29.688 0.72 1 84.38 318 ILE A O 1
ATOM 2568 N N . ILE A 1 319 ? 2.928 -28.969 2.682 1 82.38 319 ILE A N 1
ATOM 2569 C CA . ILE A 1 319 ? 4.223 -29.25 3.293 1 82.38 319 ILE A CA 1
ATOM 2570 C C . ILE A 1 319 ? 4.512 -30.75 3.209 1 82.38 319 ILE A C 1
ATOM 2572 O O . ILE A 1 319 ? 5.637 -31.156 2.904 1 82.38 319 ILE A O 1
ATOM 2576 N N . GLU A 1 320 ? 3.529 -31.484 3.459 1 85.56 320 GLU A N 1
ATOM 2577 C CA . GLU A 1 320 ? 3.691 -32.938 3.383 1 85.56 320 GLU A CA 1
ATOM 2578 C C . GLU A 1 320 ? 4.016 -33.375 1.959 1 85.56 320 GLU A C 1
ATOM 2580 O O . GLU A 1 320 ? 4.832 -34.281 1.757 1 85.56 320 GLU A O 1
ATOM 2585 N N . ARG A 1 321 ? 3.412 -32.75 1.025 1 88.12 321 ARG A N 1
ATOM 2586 C CA . ARG A 1 321 ? 3.688 -33.062 -0.375 1 88.12 321 ARG A CA 1
ATOM 2587 C C . ARG A 1 321 ? 5.129 -32.719 -0.738 1 88.12 321 ARG A C 1
ATOM 2589 O O . ARG A 1 321 ? 5.773 -33.469 -1.488 1 88.12 321 ARG A O 1
ATOM 2596 N N . VAL A 1 322 ? 5.551 -31.672 -0.21 1 84.94 322 VAL A N 1
ATOM 2597 C CA . VAL A 1 322 ? 6.918 -31.219 -0.47 1 84.94 322 VAL A CA 1
ATOM 2598 C C . VAL A 1 322 ? 7.906 -32.219 0.12 1 84.94 322 VAL A C 1
ATOM 2600 O O . VAL A 1 322 ? 8.883 -32.594 -0.533 1 84.94 322 VAL A O 1
ATOM 2603 N N . LYS A 1 323 ? 7.637 -32.656 1.301 1 83.62 323 LYS A N 1
ATOM 2604 C CA . LYS A 1 323 ? 8.5 -33.625 1.959 1 83.62 323 LYS A CA 1
ATOM 2605 C C . LYS A 1 323 ? 8.57 -34.938 1.165 1 83.62 323 LYS A C 1
ATOM 2607 O O . LYS A 1 323 ? 9.641 -35.5 1.01 1 83.62 323 LYS A O 1
ATOM 2612 N N . GLU A 1 324 ? 7.43 -35.219 0.718 1 84.06 324 GLU A N 1
ATOM 2613 C CA . GLU A 1 324 ? 7.359 -36.469 -0.069 1 84.06 324 GLU A CA 1
ATOM 2614 C C . GLU A 1 324 ? 8.156 -36.312 -1.365 1 84.06 324 GLU A C 1
ATOM 2616 O O . GLU A 1 324 ? 8.836 -37.281 -1.781 1 84.06 324 GLU A O 1
ATOM 2621 N N . ARG A 1 325 ? 8.039 -35.25 -1.969 1 80.94 325 ARG A N 1
ATOM 2622 C CA . ARG A 1 325 ? 8.758 -35 -3.213 1 80.94 325 ARG A CA 1
ATOM 2623 C C . ARG A 1 325 ? 10.266 -35 -2.98 1 80.94 325 ARG A C 1
ATOM 2625 O O . ARG A 1 325 ? 11.023 -35.531 -3.793 1 80.94 325 ARG A O 1
ATOM 2632 N N . GLU A 1 326 ? 10.664 -34.375 -1.929 1 76.19 326 GLU A N 1
ATOM 2633 C CA . GLU A 1 326 ? 12.094 -34.312 -1.615 1 76.19 326 GLU A CA 1
ATOM 2634 C C . GLU A 1 326 ? 12.672 -35.688 -1.362 1 76.19 326 GLU A C 1
ATOM 2636 O O . GLU A 1 326 ? 13.805 -35.969 -1.757 1 76.19 326 GLU A O 1
ATOM 2641 N N . LYS A 1 327 ? 11.891 -36.406 -0.735 1 75.62 327 LYS A N 1
ATOM 2642 C CA . LYS A 1 327 ? 12.32 -37.781 -0.517 1 75.62 327 LYS A CA 1
ATOM 2643 C C . LYS A 1 327 ? 12.5 -38.531 -1.842 1 75.62 327 LYS A C 1
ATOM 2645 O O . LYS A 1 327 ? 13.469 -39.25 -2.021 1 75.62 327 LYS A O 1
ATOM 2650 N N . LEU A 1 328 ? 11.625 -38.219 -2.682 1 69.5 328 LEU A N 1
ATOM 2651 C CA . LEU A 1 328 ? 11.664 -38.906 -3.979 1 69.5 328 LEU A CA 1
ATOM 2652 C C . LEU A 1 328 ? 12.852 -38.406 -4.805 1 69.5 328 LEU A C 1
ATOM 2654 O O . LEU A 1 328 ? 13.477 -39.188 -5.52 1 69.5 328 LEU A O 1
ATOM 2658 N N . PHE A 1 329 ? 13.125 -37.156 -4.699 1 66.56 329 PHE A N 1
ATOM 2659 C CA . PHE A 1 329 ? 14.234 -36.562 -5.43 1 66.56 329 PHE A CA 1
ATOM 2660 C C . PHE A 1 329 ? 15.57 -37.125 -4.949 1 66.56 329 PHE A C 1
ATOM 2662 O O . PHE A 1 329 ? 16.469 -37.375 -5.758 1 66.56 329 PHE A O 1
ATOM 2669 N N . GLU A 1 330 ? 15.672 -37.25 -3.695 1 64.75 330 GLU A N 1
ATOM 2670 C CA . GLU A 1 330 ? 16.875 -37.844 -3.127 1 64.75 330 GLU A CA 1
ATOM 2671 C C . GLU A 1 330 ? 17.078 -39.281 -3.617 1 64.75 330 GLU A C 1
ATOM 2673 O O . GLU A 1 330 ? 18.188 -39.688 -3.936 1 64.75 330 GLU A O 1
ATOM 2678 N N . ILE A 1 331 ? 15.984 -39.906 -3.705 1 61.84 331 ILE A N 1
ATOM 2679 C CA . ILE A 1 331 ? 16.031 -41.281 -4.164 1 61.84 331 ILE A CA 1
ATOM 2680 C C . ILE A 1 331 ? 16.453 -41.344 -5.633 1 61.84 331 ILE A C 1
ATOM 2682 O O . ILE A 1 331 ? 17.297 -42.156 -6.023 1 61.84 331 ILE A O 1
ATOM 2686 N N . ARG A 1 332 ? 15.953 -40.438 -6.352 1 59.75 332 ARG A N 1
ATOM 2687 C CA . ARG A 1 332 ? 16.266 -40.344 -7.773 1 59.75 332 ARG A CA 1
ATOM 2688 C C . ARG A 1 332 ? 17.734 -39.969 -7.988 1 59.75 332 ARG A C 1
ATOM 2690 O O . ARG A 1 332 ? 18.406 -40.562 -8.852 1 59.75 332 ARG A O 1
ATOM 2697 N N . ASN A 1 333 ? 18.188 -39.031 -7.277 1 58.94 333 ASN A N 1
ATOM 2698 C CA . ASN A 1 333 ? 19.562 -38.594 -7.41 1 58.94 333 ASN A CA 1
ATOM 2699 C C . ASN A 1 333 ? 20.547 -39.656 -6.898 1 58.94 333 ASN A C 1
ATOM 2701 O O . ASN A 1 333 ? 21.656 -39.781 -7.414 1 58.94 333 ASN A O 1
ATOM 2705 N N . SER A 1 334 ? 20.188 -40.219 -5.855 1 56.5 334 SER A N 1
ATOM 2706 C CA . SER A 1 334 ? 21.016 -41.312 -5.352 1 56.5 334 SER A CA 1
ATOM 2707 C C . SER A 1 334 ? 21.094 -42.469 -6.359 1 56.5 334 SER A C 1
ATOM 2709 O O . SER A 1 334 ? 22.125 -43.125 -6.488 1 56.5 334 SER A O 1
ATOM 2711 N N . LYS A 1 335 ? 20.172 -42.656 -7.094 1 52.84 335 LYS A N 1
ATOM 2712 C CA . LYS A 1 335 ? 20.156 -43.719 -8.102 1 52.84 335 LYS A CA 1
ATOM 2713 C C . LYS A 1 335 ? 20.984 -43.312 -9.32 1 52.84 335 LYS A C 1
ATOM 2715 O O . LYS A 1 335 ? 21.578 -44.188 -9.984 1 52.84 335 LYS A O 1
ATOM 2720 N N . LYS A 1 336 ? 21.047 -42.094 -9.641 1 52.88 336 LYS A N 1
ATOM 2721 C CA . LYS A 1 336 ? 21.891 -41.625 -10.734 1 52.88 336 LYS A CA 1
ATOM 2722 C C . LYS A 1 336 ? 23.375 -41.781 -10.383 1 52.88 336 LYS A C 1
ATOM 2724 O O . LYS A 1 336 ? 24.219 -41.906 -11.266 1 52.88 336 LYS A O 1
ATOM 2729 N N . GLN A 1 337 ? 23.734 -41.531 -9.18 1 46.47 337 GLN A N 1
ATOM 2730 C CA . GLN A 1 337 ? 25.141 -41.688 -8.781 1 46.47 337 GLN A CA 1
ATOM 2731 C C . GLN A 1 337 ? 25.547 -43.156 -8.695 1 46.47 337 GLN A C 1
ATOM 2733 O O . GLN A 1 337 ? 26.734 -43.469 -8.633 1 46.47 337 GLN A O 1
ATOM 2738 N N . ARG A 1 338 ? 24.531 -43.938 -8.805 1 40.19 338 ARG A N 1
ATOM 2739 C CA . ARG A 1 338 ? 25 -45.312 -8.867 1 40.19 338 ARG A CA 1
ATOM 2740 C C . ARG A 1 338 ? 25.062 -45.812 -10.312 1 40.19 338 ARG A C 1
ATOM 2742 O O . ARG A 1 338 ? 24.25 -45.406 -11.148 1 40.19 338 ARG A O 1
ATOM 2749 N N . MET B 1 1 ? -1.481 49.438 -3.547 1 29.2 1 MET B N 1
ATOM 2750 C CA . MET B 1 1 ? -1.355 47.969 -3.592 1 29.2 1 MET B CA 1
ATOM 2751 C C . MET B 1 1 ? -2.049 47.344 -2.395 1 29.2 1 MET B C 1
ATOM 2753 O O . MET B 1 1 ? -1.768 47.688 -1.247 1 29.2 1 MET B O 1
ATOM 2757 N N . ALA B 1 2 ? -3.201 46.938 -2.43 1 40.69 2 ALA B N 1
ATOM 2758 C CA . ALA B 1 2 ? -4.039 46.5 -1.308 1 40.69 2 ALA B CA 1
ATOM 2759 C C . ALA B 1 2 ? -3.258 45.625 -0.34 1 40.69 2 ALA B C 1
ATOM 2761 O O . ALA B 1 2 ? -2.51 44.75 -0.763 1 40.69 2 ALA B O 1
ATOM 2762 N N . THR B 1 3 ? -3.031 46 0.831 1 47.53 3 THR B N 1
ATOM 2763 C CA . THR B 1 3 ? -2.197 45.438 1.892 1 47.53 3 THR B CA 1
ATOM 2764 C C . THR B 1 3 ? -2.594 44 2.193 1 47.53 3 THR B C 1
ATOM 2766 O O . THR B 1 3 ? -3.762 43.719 2.475 1 47.53 3 THR B O 1
ATOM 2769 N N . LYS B 1 4 ? -1.929 43.062 1.48 1 63.75 4 LYS B N 1
ATOM 2770 C CA . LYS B 1 4 ? -2.152 41.656 1.721 1 63.75 4 LYS B CA 1
ATOM 2771 C C . LYS B 1 4 ? -2.068 41.312 3.209 1 63.75 4 LYS B C 1
ATOM 2773 O O . LYS B 1 4 ? -1.111 41.719 3.883 1 63.75 4 LYS B O 1
ATOM 2778 N N . ASP B 1 5 ? -3.104 40.938 3.824 1 77.81 5 ASP B N 1
ATOM 2779 C CA . ASP B 1 5 ? -3.238 40.781 5.27 1 77.81 5 ASP B CA 1
ATOM 2780 C C . ASP B 1 5 ? -2.564 39.5 5.758 1 77.81 5 ASP B C 1
ATOM 2782 O O . ASP B 1 5 ? -2.615 39.188 6.949 1 77.81 5 ASP B O 1
ATOM 2786 N N . TYR B 1 6 ? -1.799 38.875 4.746 1 84.69 6 TYR B N 1
ATOM 2787 C CA . TYR B 1 6 ? -1.111 37.656 5.191 1 84.69 6 TYR B CA 1
ATOM 2788 C C . TYR B 1 6 ? 0.397 37.875 5.223 1 84.69 6 TYR B C 1
ATOM 2790 O O . TYR B 1 6 ? 0.905 38.844 4.664 1 84.69 6 TYR B O 1
ATOM 2798 N N . LYS B 1 7 ? 1.15 37.125 5.941 1 88.38 7 LYS B N 1
ATOM 2799 C CA . LYS B 1 7 ? 2.586 37.281 6.145 1 88.38 7 LYS B CA 1
ATOM 2800 C C . LYS B 1 7 ? 3.373 36.812 4.926 1 88.38 7 LYS B C 1
ATOM 2802 O O . LYS B 1 7 ? 4.23 37.531 4.418 1 88.38 7 LYS B O 1
ATOM 2807 N N . HIS B 1 8 ? 3.137 35.594 4.477 1 90.56 8 HIS B N 1
ATOM 2808 C CA . HIS B 1 8 ? 3.861 35 3.355 1 90.56 8 HIS B CA 1
ATOM 2809 C C . HIS B 1 8 ? 2.908 34.312 2.381 1 90.56 8 HIS B C 1
ATOM 2811 O O . HIS B 1 8 ? 1.831 33.875 2.773 1 90.56 8 HIS B O 1
ATOM 2817 N N . HIS B 1 9 ? 3.244 34.375 1.131 1 93.12 9 HIS B N 1
ATOM 2818 C CA . HIS B 1 9 ? 2.609 33.625 0.059 1 93.12 9 HIS B CA 1
ATOM 2819 C C . HIS B 1 9 ? 3.631 32.781 -0.709 1 93.12 9 HIS B C 1
ATOM 2821 O O . HIS B 1 9 ? 4.344 33.312 -1.567 1 93.12 9 HIS B O 1
ATOM 2827 N N . LEU B 1 10 ? 3.654 31.516 -0.41 1 92.19 10 LEU B N 1
ATOM 2828 C CA . LEU B 1 10 ? 4.637 30.625 -1.017 1 92.19 10 LEU B CA 1
ATOM 2829 C C . LEU B 1 10 ? 3.996 29.766 -2.111 1 92.19 10 LEU B C 1
ATOM 2831 O O . LEU B 1 10 ? 2.877 29.281 -1.947 1 92.19 10 LEU B O 1
ATOM 2835 N N . ILE B 1 11 ? 4.715 29.656 -3.225 1 92.81 11 ILE B N 1
ATOM 2836 C CA . ILE B 1 11 ? 4.227 28.859 -4.348 1 92.81 11 ILE B CA 1
ATOM 2837 C C . ILE B 1 11 ? 5.141 27.656 -4.566 1 92.81 11 ILE B C 1
ATOM 2839 O O . ILE B 1 11 ? 6.352 27.812 -4.754 1 92.81 11 ILE B O 1
ATOM 2843 N N . PHE B 1 12 ? 4.613 26.469 -4.578 1 88.31 12 PHE B N 1
ATOM 2844 C CA . PHE B 1 12 ? 5.383 25.234 -4.715 1 88.31 12 PHE B CA 1
ATOM 2845 C C . PHE B 1 12 ? 5.203 24.641 -6.105 1 88.31 12 PHE B C 1
ATOM 2847 O O . PHE B 1 12 ? 6.117 24 -6.633 1 88.31 12 PHE B O 1
ATOM 2854 N N . HIS B 1 13 ? 3.99 24.734 -6.613 1 87.81 13 HIS B N 1
ATOM 2855 C CA . HIS B 1 13 ? 3.689 24.234 -7.949 1 87.81 13 HIS B CA 1
ATOM 2856 C C . HIS B 1 13 ? 3.07 25.328 -8.82 1 87.81 13 HIS B C 1
ATOM 2858 O O . HIS B 1 13 ? 2.098 25.969 -8.422 1 87.81 13 HIS B O 1
ATOM 2864 N N . ASN B 1 14 ? 3.631 25.469 -9.953 1 89.62 14 ASN B N 1
ATOM 2865 C CA . ASN B 1 14 ? 3.047 26.359 -10.938 1 89.62 14 ASN B CA 1
ATOM 2866 C C . ASN B 1 14 ? 2.168 25.625 -11.93 1 89.62 14 ASN B C 1
ATOM 2868 O O . ASN B 1 14 ? 2.668 25.062 -12.906 1 89.62 14 ASN B O 1
ATOM 2872 N N . LYS B 1 15 ? 0.949 25.688 -11.688 1 92.25 15 LYS B N 1
ATOM 2873 C CA . LYS B 1 15 ? 0.009 24.953 -12.523 1 92.25 15 LYS B CA 1
ATOM 2874 C C . LYS B 1 15 ? -0.68 25.875 -13.523 1 92.25 15 LYS B C 1
ATOM 2876 O O . LYS B 1 15 ? -0.549 27.094 -13.43 1 92.25 15 LYS B O 1
ATOM 2881 N N . ASP B 1 16 ? -1.374 25.25 -14.414 1 91.62 16 ASP B N 1
ATOM 2882 C CA . ASP B 1 16 ? -2.061 25.984 -15.469 1 91.62 16 ASP B CA 1
ATOM 2883 C C . ASP B 1 16 ? -3.072 26.969 -14.883 1 91.62 16 ASP B C 1
ATOM 2885 O O . ASP B 1 16 ? -3.834 26.625 -13.977 1 91.62 16 ASP B O 1
ATOM 2889 N N . LYS B 1 17 ? -3.109 28.109 -15.438 1 89.88 17 LYS B N 1
ATOM 2890 C CA . LYS B 1 17 ? -3.951 29.188 -14.922 1 89.88 17 LYS B CA 1
ATOM 2891 C C . LYS B 1 17 ? -5.426 28.922 -15.219 1 89.88 17 LYS B C 1
ATOM 2893 O O . LYS B 1 17 ? -6.305 29.547 -14.617 1 89.88 17 LYS B O 1
ATOM 2898 N N . SER B 1 18 ? -5.672 28 -16.141 1 93.38 18 SER B N 1
ATOM 2899 C CA . SER B 1 18 ? -7.051 27.688 -16.516 1 93.38 18 SER B CA 1
ATOM 2900 C C . SER B 1 18 ? -7.715 26.781 -15.484 1 93.38 18 SER B C 1
ATOM 2902 O O . SER B 1 18 ? -8.938 26.641 -15.477 1 93.38 18 SER B O 1
ATOM 2904 N N . LEU B 1 19 ? -6.934 26.297 -14.625 1 96.38 19 LEU B N 1
ATOM 2905 C CA . LEU B 1 19 ? -7.469 25.391 -13.617 1 96.38 19 LEU B CA 1
ATOM 2906 C C . LEU B 1 19 ? -8.18 26.156 -12.508 1 96.38 19 LEU B C 1
ATOM 2908 O O . LEU B 1 19 ? -7.746 27.234 -12.125 1 96.38 19 LEU B O 1
ATOM 2912 N N . PRO B 1 20 ? -9.211 25.594 -12.023 1 97.31 20 PRO B N 1
ATOM 2913 C CA . PRO B 1 20 ? -9.867 26.25 -10.883 1 97.31 20 PRO B CA 1
ATOM 2914 C C . PRO B 1 20 ? -8.961 26.328 -9.656 1 97.31 20 PRO B C 1
ATOM 2916 O O . PRO B 1 20 ? -8.203 25.406 -9.375 1 97.31 20 PRO B O 1
ATOM 2919 N N . ARG B 1 21 ? -9.07 27.469 -8.969 1 97.88 21 ARG B N 1
ATOM 2920 C CA . ARG B 1 21 ? -8.32 27.672 -7.738 1 97.88 21 ARG B CA 1
ATOM 2921 C C . ARG B 1 21 ? -9.195 27.422 -6.516 1 97.88 21 ARG B C 1
ATOM 2923 O O . ARG B 1 21 ? -10.266 28.016 -6.379 1 97.88 21 ARG B O 1
ATOM 2930 N N . ILE B 1 22 ? -8.719 26.531 -5.688 1 97.88 22 ILE B N 1
ATOM 2931 C CA . ILE B 1 22 ? -9.492 26.172 -4.504 1 97.88 22 ILE B CA 1
ATOM 2932 C C . ILE B 1 22 ? -8.719 26.578 -3.246 1 97.88 22 ILE B C 1
ATOM 2934 O O . ILE B 1 22 ? -7.488 26.562 -3.232 1 97.88 22 ILE B O 1
ATOM 2938 N N . TYR B 1 23 ? -9.523 26.906 -2.191 1 97.12 23 TYR B N 1
ATOM 2939 C CA . TYR B 1 23 ? -8.945 27.391 -0.943 1 97.12 23 TYR B CA 1
ATOM 2940 C C . TYR B 1 23 ? -9.367 26.516 0.232 1 97.12 23 TYR B C 1
ATOM 2942 O O . TYR B 1 23 ? -10.539 26.156 0.359 1 97.12 23 TYR B O 1
ATOM 2950 N N . VAL B 1 24 ? -8.391 26.078 0.974 1 95.31 24 VAL B N 1
ATOM 2951 C CA . VAL B 1 24 ? -8.602 25.359 2.23 1 95.31 24 VAL B CA 1
ATOM 2952 C C . VAL B 1 24 ? -7.84 26.062 3.354 1 95.31 24 VAL B C 1
ATOM 2954 O O . VAL B 1 24 ? -6.703 26.5 3.162 1 95.31 24 VAL B O 1
ATOM 2957 N N . ASP B 1 25 ? -8.469 26.25 4.438 1 92.81 25 ASP B N 1
ATOM 2958 C CA . ASP B 1 25 ? -7.754 26.891 5.543 1 92.81 25 ASP B CA 1
ATOM 2959 C C . ASP B 1 25 ? -7.934 26.094 6.836 1 92.81 25 ASP B C 1
ATOM 2961 O O . ASP B 1 25 ? -8.758 25.172 6.902 1 92.81 25 ASP B O 1
ATOM 2965 N N . GLY B 1 26 ? -7.102 26.344 7.773 1 89.5 26 GLY B N 1
ATOM 2966 C CA . GLY B 1 26 ? -7.168 25.703 9.07 1 89.5 26 GLY B CA 1
ATOM 2967 C C . GLY B 1 26 ? -6.059 26.125 10.016 1 89.5 26 GLY B C 1
ATOM 2968 O O . GLY B 1 26 ? -5.289 27.047 9.703 1 89.5 26 GLY B O 1
ATOM 2969 N N . CYS B 1 27 ? -6.066 25.547 11.188 1 89.12 27 CYS B N 1
ATOM 2970 C CA . CYS B 1 27 ? -5.043 25.812 12.195 1 89.12 27 CYS B CA 1
ATOM 2971 C C . CYS B 1 27 ? -3.857 24.875 12.023 1 89.12 27 CYS B C 1
ATOM 2973 O O . CYS B 1 27 ? -2.705 25.281 12.164 1 89.12 27 CYS B O 1
ATOM 2975 N N . TYR B 1 28 ? -4.18 23.625 11.734 1 91.81 28 TYR B N 1
ATOM 2976 C CA . TYR B 1 28 ? -3.221 22.562 11.43 1 91.81 28 TYR B CA 1
ATOM 2977 C C . TYR B 1 28 ? -2.219 22.391 12.562 1 91.81 28 TYR B C 1
ATOM 2979 O O . TYR B 1 28 ? -1.02 22.234 12.328 1 91.81 28 TYR B O 1
ATOM 2987 N N . ASP B 1 29 ? -2.805 22.594 13.758 1 89.94 29 ASP B N 1
ATOM 2988 C CA . ASP B 1 29 ? -2.023 22.203 14.93 1 89.94 29 ASP B CA 1
ATOM 2989 C C . ASP B 1 29 ? -1.842 20.688 14.984 1 89.94 29 ASP B C 1
ATOM 2991 O O . ASP B 1 29 ? -2.803 19.938 14.812 1 89.94 29 ASP B O 1
ATOM 2995 N N . MET B 1 30 ? -0.651 20.234 15.133 1 89.12 30 MET B N 1
ATOM 2996 C CA . MET B 1 30 ? -0.338 18.812 15.133 1 89.12 30 MET B CA 1
ATOM 2997 C C . MET B 1 30 ? -0.805 18.156 13.844 1 89.12 30 MET B C 1
ATOM 2999 O O . MET B 1 30 ? -1.62 17.234 13.875 1 89.12 30 MET B O 1
ATOM 3003 N N . PHE B 1 31 ? -0.309 18.641 12.797 1 91.75 31 PHE B N 1
ATOM 3004 C CA . PHE B 1 31 ? -0.64 18.172 11.453 1 91.75 31 PHE B CA 1
ATOM 3005 C C . PHE B 1 31 ? -0.479 16.656 11.359 1 91.75 31 PHE B C 1
ATOM 3007 O O . PHE B 1 31 ? 0.545 16.109 11.766 1 91.75 31 PHE B O 1
ATOM 3014 N N . HIS B 1 32 ? -1.449 15.922 10.914 1 90.06 32 HIS B N 1
ATOM 3015 C CA . HIS B 1 32 ? -1.427 14.469 10.773 1 90.06 32 HIS B CA 1
ATOM 3016 C C . HIS B 1 32 ? -2.088 14.031 9.469 1 90.06 32 HIS B C 1
ATOM 3018 O O . HIS B 1 32 ? -2.559 14.875 8.695 1 90.06 32 HIS B O 1
ATOM 3024 N N . TRP B 1 33 ? -2.092 12.719 9.281 1 90.75 33 TRP B N 1
ATOM 3025 C CA . TRP B 1 33 ? -2.535 12.203 7.988 1 90.75 33 TRP B CA 1
ATOM 3026 C C . TRP B 1 33 ? -4.016 12.492 7.766 1 90.75 33 TRP B C 1
ATOM 3028 O O . TRP B 1 33 ? -4.477 12.555 6.621 1 90.75 33 TRP B O 1
ATOM 3038 N N . GLY B 1 34 ? -4.816 12.703 8.828 1 88.88 34 GLY B N 1
ATOM 3039 C CA . GLY B 1 34 ? -6.199 13.125 8.68 1 88.88 34 GLY B CA 1
ATOM 3040 C C . GLY B 1 34 ? -6.34 14.461 7.984 1 88.88 34 GLY B C 1
ATOM 3041 O O . GLY B 1 34 ? -7.191 14.625 7.105 1 88.88 34 GLY B O 1
ATOM 3042 N N . HIS B 1 35 ? -5.531 15.43 8.43 1 91.56 35 HIS B N 1
ATOM 3043 C CA . HIS B 1 35 ? -5.492 16.734 7.766 1 91.56 35 HIS B CA 1
ATOM 3044 C C . HIS B 1 35 ? -5.102 16.578 6.297 1 91.56 35 HIS B C 1
ATOM 3046 O O . HIS B 1 35 ? -5.73 17.172 5.422 1 91.56 35 HIS B O 1
ATOM 3052 N N . ALA B 1 36 ? -4.102 15.781 6.09 1 93.5 36 ALA B N 1
ATOM 3053 C CA . ALA B 1 36 ? -3.621 15.57 4.73 1 93.5 36 ALA B CA 1
ATOM 3054 C C . ALA B 1 36 ? -4.711 14.961 3.852 1 93.5 36 ALA B C 1
ATOM 3056 O O . ALA B 1 36 ? -4.832 15.305 2.674 1 93.5 36 ALA B O 1
ATOM 3057 N N . ASN B 1 37 ? -5.445 14.055 4.453 1 92.31 37 ASN B N 1
ATOM 3058 C CA . ASN B 1 37 ? -6.512 13.422 3.684 1 92.31 37 ASN B CA 1
ATOM 3059 C C . ASN B 1 37 ? -7.586 14.422 3.279 1 92.31 37 ASN B C 1
ATOM 3061 O O . ASN B 1 37 ? -8.141 14.344 2.182 1 92.31 37 ASN B O 1
ATOM 3065 N N . VAL B 1 38 ? -7.934 15.344 4.145 1 91.88 38 VAL B N 1
ATOM 3066 C CA . VAL B 1 38 ? -8.898 16.391 3.809 1 91.88 38 VAL B CA 1
ATOM 3067 C C . VAL B 1 38 ? -8.375 17.219 2.641 1 91.88 38 VAL B C 1
ATOM 3069 O O . VAL B 1 38 ? -9.125 17.547 1.716 1 91.88 38 VAL B O 1
ATOM 3072 N N . ILE B 1 39 ? -7.156 17.578 2.746 1 95 39 ILE B N 1
ATOM 3073 C CA . ILE B 1 39 ? -6.516 18.328 1.68 1 95 39 ILE B CA 1
ATOM 3074 C C . ILE B 1 39 ? -6.559 17.531 0.377 1 95 39 ILE B C 1
ATOM 3076 O O . ILE B 1 39 ? -6.906 18.078 -0.677 1 95 39 ILE B O 1
ATOM 3080 N N . ARG B 1 40 ? -6.238 16.266 0.434 1 94.94 40 ARG B N 1
ATOM 3081 C CA . ARG B 1 40 ? -6.289 15.391 -0.736 1 94.94 40 ARG B CA 1
ATOM 3082 C C . ARG B 1 40 ? -7.695 15.344 -1.324 1 94.94 40 ARG B C 1
ATOM 3084 O O . ARG B 1 40 ? -7.867 15.43 -2.541 1 94.94 40 ARG B O 1
ATOM 3091 N N . GLN B 1 41 ? -8.656 15.141 -0.451 1 93.62 41 GLN B N 1
ATOM 3092 C CA . GLN B 1 41 ? -10.047 15.047 -0.882 1 93.62 41 GLN B CA 1
ATOM 3093 C C . GLN B 1 41 ? -10.5 16.328 -1.568 1 93.62 41 GLN B C 1
ATOM 3095 O O . GLN B 1 41 ? -11.305 16.297 -2.504 1 93.62 41 GLN B O 1
ATOM 3100 N N . ALA B 1 42 ? -10.055 17.453 -1.038 1 95.44 42 ALA B N 1
ATOM 3101 C CA . ALA B 1 42 ? -10.352 18.734 -1.686 1 95.44 42 ALA B CA 1
ATOM 3102 C C . ALA B 1 42 ? -9.891 18.734 -3.141 1 95.44 42 ALA B C 1
ATOM 3104 O O . ALA B 1 42 ? -10.641 19.141 -4.035 1 95.44 42 ALA B O 1
ATOM 3105 N N . CYS B 1 43 ? -8.742 18.266 -3.387 1 95.88 43 CYS B N 1
ATOM 3106 C CA . CYS B 1 43 ? -8.219 18.172 -4.746 1 95.88 43 CYS B CA 1
ATOM 3107 C C . CYS B 1 43 ? -8.984 17.141 -5.555 1 95.88 43 CYS B C 1
ATOM 3109 O O . CYS B 1 43 ? -9.273 17.359 -6.734 1 95.88 43 CYS B O 1
ATOM 3111 N N . ALA B 1 44 ? -9.273 16.031 -4.887 1 93.19 44 ALA B N 1
ATOM 3112 C CA . ALA B 1 44 ? -9.977 14.945 -5.547 1 93.19 44 ALA B CA 1
ATOM 3113 C C . ALA B 1 44 ? -11.352 15.398 -6.047 1 93.19 44 ALA B C 1
ATOM 3115 O O . ALA B 1 44 ? -11.836 14.906 -7.066 1 93.19 44 ALA B O 1
ATOM 3116 N N . ALA B 1 45 ? -11.953 16.312 -5.363 1 93.31 45 ALA B N 1
ATOM 3117 C CA . ALA B 1 45 ? -13.258 16.828 -5.746 1 93.31 45 ALA B CA 1
ATOM 3118 C C . ALA B 1 45 ? -13.195 17.516 -7.109 1 93.31 45 ALA B C 1
ATOM 3120 O O . ALA B 1 45 ? -14.227 17.734 -7.75 1 93.31 45 ALA B O 1
ATOM 3121 N N . PHE B 1 46 ? -12.062 17.859 -7.539 1 95.5 46 PHE B N 1
ATOM 3122 C CA . PHE B 1 46 ? -11.859 18.5 -8.836 1 95.5 46 PHE B CA 1
ATOM 3123 C C . PHE B 1 46 ? -10.992 17.609 -9.734 1 95.5 46 PHE B C 1
ATOM 3125 O O . PHE B 1 46 ? -10.234 18.125 -10.555 1 95.5 46 PHE B O 1
ATOM 3132 N N . ASP B 1 47 ? -10.945 16.297 -9.453 1 92.94 47 ASP B N 1
ATOM 3133 C CA . ASP B 1 47 ? -10.195 15.297 -10.203 1 92.94 47 ASP B CA 1
ATOM 3134 C C . ASP B 1 47 ? -8.703 15.641 -10.234 1 92.94 47 ASP B C 1
ATOM 3136 O O . ASP B 1 47 ? -8.039 15.43 -11.25 1 92.94 47 ASP B O 1
ATOM 3140 N N . TYR B 1 48 ? -8.328 16.312 -9.258 1 93 48 TYR B N 1
ATOM 3141 C CA . TYR B 1 48 ? -6.934 16.703 -9.07 1 93 48 TYR B CA 1
ATOM 3142 C C . TYR B 1 48 ? -6.496 17.703 -10.141 1 93 48 TYR B C 1
ATOM 3144 O O . TYR B 1 48 ? -5.297 17.875 -10.383 1 93 48 TYR B O 1
ATOM 3152 N N . GLN B 1 49 ? -7.449 18.234 -10.805 1 95.19 49 GLN B N 1
ATOM 3153 C CA . GLN B 1 49 ? -7.219 19.312 -11.773 1 95.19 49 GLN B CA 1
ATOM 3154 C C . GLN B 1 49 ? -7.578 20.672 -11.188 1 95.19 49 GLN B C 1
ATOM 3156 O O . GLN B 1 49 ? -8.531 21.312 -11.641 1 95.19 49 GLN B O 1
ATOM 3161 N N . CYS B 1 50 ? -6.762 21.109 -10.281 1 97.25 50 CYS B N 1
ATOM 3162 C CA . CYS B 1 50 ? -6.988 22.359 -9.562 1 97.25 50 CYS B CA 1
ATOM 3163 C C . CYS B 1 50 ? -5.68 22.922 -9.016 1 97.25 50 CYS B C 1
ATOM 3165 O O . CYS B 1 50 ? -4.645 22.266 -9.078 1 97.25 50 CYS B O 1
ATOM 3167 N N . VAL B 1 51 ? -5.738 24.156 -8.617 1 97.5 51 VAL B N 1
ATOM 3168 C CA . VAL B 1 51 ? -4.688 24.781 -7.812 1 97.5 51 VAL B CA 1
ATOM 3169 C C . VAL B 1 51 ? -5.156 24.922 -6.367 1 97.5 51 VAL B C 1
ATOM 3171 O O . VAL B 1 51 ? -6.125 25.641 -6.094 1 97.5 51 VAL B O 1
ATOM 3174 N N . LEU B 1 52 ? -4.473 24.25 -5.508 1 97.75 52 LEU B N 1
ATOM 3175 C CA . LEU B 1 52 ? -4.887 24.328 -4.109 1 97.75 52 LEU B CA 1
ATOM 3176 C C . LEU B 1 52 ? -4.066 25.359 -3.35 1 97.75 52 LEU B C 1
ATOM 3178 O O . LEU B 1 52 ? -2.84 25.25 -3.266 1 97.75 52 LEU B O 1
ATOM 3182 N N . VAL B 1 53 ? -4.73 26.328 -2.824 1 97.12 53 VAL B N 1
ATOM 3183 C CA . VAL B 1 53 ? -4.145 27.344 -1.967 1 97.12 53 VAL B CA 1
ATOM 3184 C C . VAL B 1 53 ? -4.52 27.078 -0.511 1 97.12 53 VAL B C 1
ATOM 3186 O O . VAL B 1 53 ? -5.703 27.062 -0.161 1 97.12 53 VAL B O 1
ATOM 3189 N N . LEU B 1 54 ? -3.551 26.859 0.26 1 97 54 LEU B N 1
ATOM 3190 C CA . LEU B 1 54 ? -3.811 26.562 1.663 1 97 54 LEU B CA 1
ATOM 3191 C C . LEU B 1 54 ? -3.516 27.766 2.545 1 97 54 LEU B C 1
ATOM 3193 O O . LEU B 1 54 ? -2.436 28.359 2.457 1 97 54 LEU B O 1
ATOM 3197 N N . GLY B 1 55 ? -4.473 28.125 3.357 1 95 55 GLY B N 1
ATOM 3198 C CA . GLY B 1 55 ? -4.309 29.234 4.293 1 95 55 GLY B CA 1
ATOM 3199 C C . GLY B 1 55 ? -4.078 28.781 5.719 1 95 55 GLY B C 1
ATOM 3200 O O . GLY B 1 55 ? -4.75 27.859 6.203 1 95 55 GLY B O 1
ATOM 3201 N N . ILE B 1 56 ? -3.146 29.375 6.352 1 94.06 56 ILE B N 1
ATOM 3202 C CA . ILE B 1 56 ? -2.869 29.078 7.75 1 94.06 56 ILE B CA 1
ATOM 3203 C C . ILE B 1 56 ? -3.148 30.312 8.602 1 94.06 56 ILE B C 1
ATOM 3205 O O . ILE B 1 56 ? -2.555 31.375 8.383 1 94.06 56 ILE B O 1
ATOM 3209 N N . VAL B 1 57 ? -3.971 30.125 9.57 1 91 57 VAL B N 1
ATOM 3210 C CA . VAL B 1 57 ? -4.367 31.219 10.453 1 91 57 VAL B CA 1
ATOM 3211 C C . VAL B 1 57 ? -3.221 31.547 11.406 1 91 57 VAL B C 1
ATOM 3213 O O . VAL B 1 57 ? -2.48 30.672 11.836 1 91 57 VAL B O 1
ATOM 3216 N N . ASN B 1 58 ? -3.143 32.812 11.711 1 89.75 58 ASN B N 1
ATOM 3217 C CA . ASN B 1 58 ? -2.102 33.25 12.625 1 89.75 58 ASN B CA 1
ATOM 3218 C C . ASN B 1 58 ? -2.322 32.719 14.031 1 89.75 58 ASN B C 1
ATOM 3220 O O . ASN B 1 58 ? -3.463 32.562 14.469 1 89.75 58 ASN B O 1
ATOM 3224 N N . ASN B 1 59 ? -1.229 32.531 14.758 1 89.56 59 ASN B N 1
ATOM 3225 C CA . ASN B 1 59 ? -1.271 31.938 16.094 1 89.56 59 ASN B CA 1
ATOM 3226 C C . ASN B 1 59 ? -2.096 32.781 17.062 1 89.56 59 ASN B C 1
ATOM 3228 O O . ASN B 1 59 ? -2.812 32.25 17.906 1 89.56 59 ASN B O 1
ATOM 3232 N N . GLU B 1 60 ? -1.938 34.062 16.953 1 88.56 60 GLU B N 1
ATOM 3233 C CA . GLU B 1 60 ? -2.645 34.969 17.844 1 88.56 60 GLU B CA 1
ATOM 3234 C C . GLU B 1 60 ? -4.156 34.812 17.734 1 88.56 60 GLU B C 1
ATOM 3236 O O . GLU B 1 60 ? -4.867 34.812 18.734 1 88.56 60 GLU B O 1
ATOM 3241 N N . ILE B 1 61 ? -4.555 34.656 16.516 1 88.75 61 ILE B N 1
ATOM 3242 C CA . ILE B 1 61 ? -5.984 34.5 16.266 1 88.75 61 ILE B CA 1
ATOM 3243 C C . ILE B 1 61 ? -6.449 33.156 16.781 1 88.75 61 ILE B C 1
ATOM 3245 O O . ILE B 1 61 ? -7.523 33.031 17.375 1 88.75 61 ILE B O 1
ATOM 3249 N N . ILE B 1 62 ? -5.695 32.094 16.594 1 88.75 62 ILE B N 1
ATOM 3250 C CA . ILE B 1 62 ? -6.031 30.75 17.062 1 88.75 62 ILE B CA 1
ATOM 3251 C C . ILE B 1 62 ? -6.164 30.75 18.578 1 88.75 62 ILE B C 1
ATOM 3253 O O . ILE B 1 62 ? -7.117 30.188 19.125 1 88.75 62 ILE B O 1
ATOM 3257 N N . GLU B 1 63 ? -5.266 31.344 19.203 1 86.88 63 GLU B N 1
ATOM 3258 C CA . GLU B 1 63 ? -5.254 31.391 20.656 1 86.88 63 GLU B CA 1
ATOM 3259 C C . GLU B 1 63 ? -6.516 32.062 21.203 1 86.88 63 GLU B C 1
ATOM 3261 O O . GLU B 1 63 ? -7.047 31.641 22.234 1 86.88 63 GLU B O 1
ATOM 3266 N N . GLN B 1 64 ? -6.91 33.031 20.547 1 84.62 64 GLN B N 1
ATOM 3267 C CA . GLN B 1 64 ? -8.094 33.781 20.969 1 84.62 64 GLN B CA 1
ATOM 3268 C C . GLN B 1 64 ? -9.352 32.906 20.859 1 84.62 64 GLN B C 1
ATOM 3270 O O . GLN B 1 64 ? -10.289 33.094 21.656 1 84.62 64 GLN B O 1
ATOM 3275 N N . HIS B 1 65 ? -9.312 32.062 19.969 1 82 65 HIS B N 1
ATOM 3276 C CA . HIS B 1 65 ? -10.547 31.312 19.703 1 82 65 HIS B CA 1
ATOM 3277 C C . HIS B 1 65 ? -10.484 29.906 20.266 1 82 65 HIS B C 1
ATOM 3279 O O . HIS B 1 65 ? -11.508 29.344 20.656 1 82 65 HIS B O 1
ATOM 3285 N N . LYS B 1 66 ? -9.305 29.234 20.188 1 79.81 66 LYS B N 1
ATOM 3286 C CA . LYS B 1 66 ? -9.219 27.828 20.547 1 79.81 66 LYS B CA 1
ATOM 3287 C C . LYS B 1 66 ? -8.211 27.594 21.672 1 79.81 66 LYS B C 1
ATOM 3289 O O . LYS B 1 66 ? -8.086 26.484 22.172 1 79.81 66 LYS B O 1
ATOM 3294 N N . GLY B 1 67 ? -7.504 28.609 22.078 1 78.56 67 GLY B N 1
ATOM 3295 C CA . GLY B 1 67 ? -6.441 28.438 23.047 1 78.56 67 GLY B CA 1
ATOM 3296 C C . GLY B 1 67 ? -5.078 28.219 22.422 1 78.56 67 GLY B C 1
ATOM 3297 O O . GLY B 1 67 ? -4.953 28.203 21.203 1 78.56 67 GLY B O 1
ATOM 3298 N N . PRO B 1 68 ? -4.117 28.078 23.25 1 84.31 68 PRO B N 1
ATOM 3299 C CA . PRO B 1 68 ? -2.752 27.953 22.734 1 84.31 68 PRO B CA 1
ATOM 3300 C C . PRO B 1 68 ? -2.543 26.688 21.906 1 84.31 68 PRO B C 1
ATOM 3302 O O . PRO B 1 68 ? -3.107 25.641 22.234 1 84.31 68 PRO B O 1
ATOM 3305 N N . THR B 1 69 ? -1.765 26.797 20.938 1 88.31 69 THR B N 1
ATOM 3306 C CA . THR B 1 69 ? -1.436 25.672 20.078 1 88.31 69 THR B CA 1
ATOM 3307 C C . THR B 1 69 ? -0.295 24.844 20.672 1 88.31 69 THR B C 1
ATOM 3309 O O . THR B 1 69 ? 0.51 25.375 21.453 1 88.31 69 THR B O 1
ATOM 3312 N N . VAL B 1 70 ? -0.221 23.672 20.344 1 88.25 70 VAL B N 1
ATOM 3313 C CA . VAL B 1 70 ? 0.849 22.781 20.797 1 88.25 70 VAL B CA 1
ATOM 3314 C C . VAL B 1 70 ? 2.117 23.062 19.984 1 88.25 70 VAL B C 1
ATOM 3316 O O . VAL B 1 70 ? 3.209 23.156 20.547 1 88.25 70 VAL B O 1
ATOM 3319 N N . MET B 1 71 ? 1.936 23.25 18.719 1 90.81 71 MET B N 1
ATOM 3320 C CA . MET B 1 71 ? 3.074 23.469 17.828 1 90.81 71 MET B CA 1
ATOM 3321 C C . MET B 1 71 ? 3.303 24.969 17.609 1 90.81 71 MET B C 1
ATOM 3323 O O . MET B 1 71 ? 2.348 25.734 17.562 1 90.81 71 MET B O 1
ATOM 3327 N N . LYS B 1 72 ? 4.547 25.297 17.422 1 90.31 72 LYS B N 1
ATOM 3328 C CA . LYS B 1 72 ? 4.879 26.672 17.062 1 90.31 72 LYS B CA 1
ATOM 3329 C C . LYS B 1 72 ? 4.457 26.984 15.641 1 90.31 72 LYS B C 1
ATOM 3331 O O . LYS B 1 72 ? 4.281 26.078 14.82 1 90.31 72 LYS B O 1
ATOM 3336 N N . GLU B 1 73 ? 4.312 28.234 15.406 1 90.44 73 GLU B N 1
ATOM 3337 C CA . GLU B 1 73 ? 3.834 28.672 14.102 1 90.44 73 GLU B CA 1
ATOM 3338 C C . GLU B 1 73 ? 4.715 28.141 12.977 1 90.44 73 GLU B C 1
ATOM 3340 O O . GLU B 1 73 ? 4.207 27.609 11.984 1 90.44 73 GLU B O 1
ATOM 3345 N N . GLU B 1 74 ? 5.977 28.297 13.125 1 90.69 74 GLU B N 1
ATOM 3346 C CA . GLU B 1 74 ? 6.898 27.859 12.086 1 90.69 74 GLU B CA 1
ATOM 3347 C C . GLU B 1 74 ? 6.816 26.344 11.883 1 90.69 74 GLU B C 1
ATOM 3349 O O . GLU B 1 74 ? 6.914 25.859 10.75 1 90.69 74 GLU B O 1
ATOM 3354 N N . GLU B 1 75 ? 6.648 25.609 12.953 1 91.25 75 GLU B N 1
ATOM 3355 C CA . GLU B 1 75 ? 6.531 24.156 12.883 1 91.25 75 GLU B CA 1
ATOM 3356 C C . GLU B 1 75 ? 5.281 23.734 12.117 1 91.25 75 GLU B C 1
ATOM 3358 O O . GLU B 1 75 ? 5.336 22.828 11.281 1 91.25 75 GLU B O 1
ATOM 3363 N N . ARG B 1 76 ? 4.23 24.453 12.391 1 91.19 76 ARG B N 1
ATOM 3364 C CA . ARG B 1 76 ? 2.975 24.188 11.703 1 91.19 76 ARG B CA 1
ATOM 3365 C C . ARG B 1 76 ? 3.096 24.484 10.211 1 91.19 76 ARG B C 1
ATOM 3367 O O . ARG B 1 76 ? 2.645 23.688 9.375 1 91.19 76 ARG B O 1
ATOM 3374 N N . ASN B 1 77 ? 3.723 25.578 9.914 1 92.06 77 ASN B N 1
ATOM 3375 C CA . ASN B 1 77 ? 3.883 25.984 8.523 1 92.06 77 ASN B CA 1
ATOM 3376 C C . ASN B 1 77 ? 4.711 24.969 7.734 1 92.06 77 ASN B C 1
ATOM 3378 O O . ASN B 1 77 ? 4.363 24.625 6.605 1 92.06 77 ASN B O 1
ATOM 3382 N N . ILE B 1 78 ? 5.75 24.469 8.352 1 93 78 ILE B N 1
ATOM 3383 C CA . ILE B 1 78 ? 6.629 23.516 7.695 1 93 78 ILE B CA 1
ATOM 3384 C C . ILE B 1 78 ? 5.855 22.234 7.391 1 93 78 ILE B C 1
ATOM 3386 O O . ILE B 1 78 ? 5.973 21.672 6.297 1 93 78 ILE B O 1
ATOM 3390 N N . ALA B 1 79 ? 5.098 21.781 8.312 1 93.69 79 ALA B N 1
ATOM 3391 C CA . ALA B 1 79 ? 4.316 20.562 8.141 1 93.69 79 ALA B CA 1
ATOM 3392 C C . ALA B 1 79 ? 3.34 20.688 6.977 1 93.69 79 ALA B C 1
ATOM 3394 O O . ALA B 1 79 ? 3.277 19.812 6.109 1 93.69 79 ALA B O 1
ATOM 3395 N N . VAL B 1 80 ? 2.705 21.797 6.871 1 94.06 80 VAL B N 1
ATOM 3396 C CA . VAL B 1 80 ? 1.688 22.016 5.848 1 94.06 80 VAL B CA 1
ATOM 3397 C C . VAL B 1 80 ? 2.354 22.172 4.484 1 94.06 80 VAL B C 1
ATOM 3399 O O . VAL B 1 80 ? 1.869 21.625 3.486 1 94.06 80 VAL B O 1
ATOM 3402 N N . ARG B 1 81 ? 3.43 22.891 4.504 1 94.38 81 ARG B N 1
ATOM 3403 C CA . ARG B 1 81 ? 4.164 23.109 3.266 1 94.38 81 ARG B CA 1
ATOM 3404 C C . ARG B 1 81 ? 4.684 21.781 2.693 1 94.38 81 ARG B C 1
ATOM 3406 O O . ARG B 1 81 ? 4.961 21.688 1.496 1 94.38 81 ARG B O 1
ATOM 3413 N N . SER B 1 82 ? 4.805 20.844 3.5 1 96.12 82 SER B N 1
ATOM 3414 C CA . SER B 1 82 ? 5.379 19.562 3.09 1 96.12 82 SER B CA 1
ATOM 3415 C C . SER B 1 82 ? 4.312 18.641 2.521 1 96.12 82 SER B C 1
ATOM 3417 O O . SER B 1 82 ? 4.625 17.547 2.018 1 96.12 82 SER B O 1
ATOM 3419 N N . CYS B 1 83 ? 3.092 19.031 2.621 1 96.5 83 CYS B N 1
ATOM 3420 C CA . CYS B 1 83 ? 2.002 18.219 2.098 1 96.5 83 CYS B CA 1
ATOM 3421 C C . CYS B 1 83 ? 2.004 18.219 0.573 1 96.5 83 CYS B C 1
ATOM 3423 O O . CYS B 1 83 ? 1.953 19.281 -0.051 1 96.5 83 CYS B O 1
ATOM 3425 N N . GLN B 1 84 ? 1.924 17.125 -0.079 1 96.06 84 GLN B N 1
ATOM 3426 C CA . GLN B 1 84 ? 2.184 16.984 -1.508 1 96.06 84 GLN B CA 1
ATOM 3427 C C . GLN B 1 84 ? 1.069 17.609 -2.334 1 96.06 84 GLN B C 1
ATOM 3429 O O . GLN B 1 84 ? 1.292 18.016 -3.477 1 96.06 84 GLN B O 1
ATOM 3434 N N . TRP B 1 85 ? -0.097 17.797 -1.874 1 96.38 85 TRP B N 1
ATOM 3435 C CA . TRP B 1 85 ? -1.229 18.266 -2.664 1 96.38 85 TRP B CA 1
ATOM 3436 C C . TRP B 1 85 ? -1.348 19.797 -2.594 1 96.38 85 TRP B C 1
ATOM 3438 O O . TRP B 1 85 ? -2.16 20.391 -3.303 1 96.38 85 TRP B O 1
ATOM 3448 N N . VAL B 1 86 ? -0.557 20.375 -1.748 1 96.69 86 VAL B N 1
ATOM 3449 C CA . VAL B 1 86 ? -0.615 21.828 -1.588 1 96.69 86 VAL B CA 1
ATOM 3450 C C . VAL B 1 86 ? 0.225 22.5 -2.67 1 96.69 86 VAL B C 1
ATOM 3452 O O . VAL B 1 86 ? 1.414 22.203 -2.812 1 96.69 86 VAL B O 1
ATOM 3455 N N . ASP B 1 87 ? -0.389 23.438 -3.393 1 96.75 87 ASP B N 1
ATOM 3456 C CA . ASP B 1 87 ? 0.327 24.156 -4.441 1 96.75 87 ASP B CA 1
ATOM 3457 C C . ASP B 1 87 ? 0.851 25.5 -3.932 1 96.75 87 ASP B C 1
ATOM 3459 O O . ASP B 1 87 ? 1.926 25.953 -4.336 1 96.75 87 ASP B O 1
ATOM 3463 N N . GLU B 1 88 ? 0.054 26.141 -3.156 1 96.38 88 GLU B N 1
ATOM 3464 C CA . GLU B 1 88 ? 0.405 27.422 -2.57 1 96.38 88 GLU B CA 1
ATOM 3465 C C . GLU B 1 88 ? 0.024 27.484 -1.094 1 96.38 88 GLU B C 1
ATOM 3467 O O . GLU B 1 88 ? -0.977 26.891 -0.683 1 96.38 88 GLU B O 1
ATOM 3472 N N . VAL B 1 89 ? 0.827 28.172 -0.331 1 95.75 89 VAL B N 1
ATOM 3473 C CA . VAL B 1 89 ? 0.526 28.359 1.084 1 95.75 89 VAL B CA 1
ATOM 3474 C C . VAL B 1 89 ? 0.508 29.859 1.41 1 95.75 89 VAL B C 1
ATOM 3476 O O . VAL B 1 89 ? 1.429 30.578 1.042 1 95.75 89 VAL B O 1
ATOM 3479 N N . VAL B 1 90 ? -0.529 30.266 1.987 1 94.88 90 VAL B N 1
ATOM 3480 C CA . VAL B 1 90 ? -0.633 31.609 2.549 1 94.88 90 VAL B CA 1
ATOM 3481 C C . VAL B 1 90 ? -0.686 31.531 4.074 1 94.88 90 VAL B C 1
ATOM 3483 O O . VAL B 1 90 ? -1.648 31 4.641 1 94.88 90 VAL B O 1
ATOM 3486 N N . ASP B 1 91 ? 0.323 32.062 4.699 1 93.5 91 ASP B N 1
ATOM 3487 C CA . ASP B 1 91 ? 0.353 31.953 6.152 1 93.5 91 ASP B CA 1
ATOM 3488 C C . ASP B 1 91 ? 0.17 33.312 6.816 1 93.5 91 ASP B C 1
ATOM 3490 O O . ASP B 1 91 ? 0.127 34.344 6.137 1 93.5 91 ASP B O 1
ATOM 3494 N N . GLY B 1 92 ? -0.152 33.312 8.133 1 91.19 92 GLY B N 1
ATOM 3495 C CA . GLY B 1 92 ? -0.315 34.562 8.898 1 91.19 92 GLY B CA 1
ATOM 3496 C C . GLY B 1 92 ? -1.643 35.25 8.648 1 91.19 92 GLY B C 1
ATOM 3497 O O . GLY B 1 92 ? -1.721 36.469 8.656 1 91.19 92 GLY B O 1
ATOM 3498 N N . ILE B 1 93 ? -2.615 34.5 8.336 1 91.56 93 ILE B N 1
ATOM 3499 C CA . ILE B 1 93 ? -3.934 35.094 8.094 1 91.56 93 ILE B CA 1
ATOM 3500 C C . ILE B 1 93 ? -4.5 35.656 9.391 1 91.56 93 ILE B C 1
ATOM 3502 O O . ILE B 1 93 ? -4.691 34.906 10.367 1 91.56 93 ILE B O 1
ATOM 3506 N N . PRO B 1 94 ? -4.84 36.875 9.438 1 91.31 94 PRO B N 1
ATOM 3507 C CA . PRO B 1 94 ? -5.242 37.531 10.688 1 91.31 94 PRO B CA 1
ATOM 3508 C C . PRO B 1 94 ? -6.754 37.469 10.906 1 91.31 94 PRO B C 1
ATOM 3510 O O . PRO B 1 94 ? -7.281 38.25 11.711 1 91.31 94 PRO B O 1
ATOM 3513 N N . TYR B 1 95 ? -7.477 36.688 10.203 1 88.31 95 TYR B N 1
ATOM 3514 C CA . TYR B 1 95 ? -8.93 36.562 10.32 1 88.31 95 TYR B CA 1
ATOM 3515 C C . TYR B 1 95 ? -9.344 35.156 10.695 1 88.31 95 TYR B C 1
ATOM 3517 O O . TYR B 1 95 ? -8.758 34.188 10.211 1 88.31 95 TYR B O 1
ATOM 3525 N N . TRP B 1 96 ? -10.289 35.125 11.523 1 88.25 96 TRP B N 1
ATOM 3526 C CA . TRP B 1 96 ? -10.844 33.812 11.852 1 88.25 96 TRP B CA 1
ATOM 3527 C C . TRP B 1 96 ? -11.836 33.344 10.789 1 88.25 96 TRP B C 1
ATOM 3529 O O . TRP B 1 96 ? -11.82 32.188 10.367 1 88.25 96 TRP B O 1
ATOM 3539 N N . ASP B 1 97 ? -12.695 34.312 10.383 1 87.69 97 ASP B N 1
ATOM 3540 C CA . ASP B 1 97 ? -13.695 34 9.367 1 87.69 97 ASP B CA 1
ATOM 3541 C C . ASP B 1 97 ? -13.102 34.125 7.965 1 87.69 97 ASP B C 1
ATOM 3543 O O . ASP B 1 97 ? -12.297 35 7.695 1 87.69 97 ASP B O 1
ATOM 3547 N N . THR B 1 98 ? -13.453 33.219 7.164 1 89 98 THR B N 1
ATOM 3548 C CA . THR B 1 98 ? -13.07 33.281 5.762 1 89 98 THR B CA 1
ATOM 3549 C C . THR B 1 98 ? -13.953 34.281 5.02 1 89 98 THR B C 1
ATOM 3551 O O . THR B 1 98 ? -15.172 34.125 4.977 1 89 98 THR B O 1
ATOM 3554 N N . GLU B 1 99 ? -13.281 35.25 4.402 1 88.19 99 GLU B N 1
ATOM 3555 C CA . GLU B 1 99 ? -14.016 36.375 3.828 1 88.19 99 GLU B CA 1
ATOM 3556 C C . GLU B 1 99 ? -13.859 36.406 2.311 1 88.19 99 GLU B C 1
ATOM 3558 O O . GLU B 1 99 ? -12.867 35.938 1.768 1 88.19 99 GLU B O 1
ATOM 3563 N N . LEU B 1 100 ? -14.797 37.062 1.704 1 92.5 100 LEU B N 1
ATOM 3564 C CA . LEU B 1 100 ? -14.844 37.125 0.247 1 92.5 100 LEU B CA 1
ATOM 3565 C C . LEU B 1 100 ? -13.68 37.938 -0.299 1 92.5 100 LEU B C 1
ATOM 3567 O O . LEU B 1 100 ? -13.156 37.625 -1.378 1 92.5 100 LEU B O 1
ATOM 3571 N N . PHE B 1 101 ? -13.32 38.969 0.382 1 91.44 101 PHE B N 1
ATOM 3572 C CA . PHE B 1 101 ? -12.25 39.812 -0.125 1 91.44 101 PHE B CA 1
ATOM 3573 C C . PHE B 1 101 ? -10.945 39.031 -0.223 1 91.44 101 PHE B C 1
ATOM 3575 O O . PHE B 1 101 ? -10.148 39.25 -1.144 1 91.44 101 PHE B O 1
ATOM 3582 N N . MET B 1 102 ? -10.695 38.156 0.751 1 90.81 102 MET B N 1
ATOM 3583 C CA . MET B 1 102 ? -9.516 37.281 0.696 1 90.81 102 MET B CA 1
ATOM 3584 C C . MET B 1 102 ? -9.531 36.406 -0.551 1 90.81 102 MET B C 1
ATOM 3586 O O . MET B 1 102 ? -8.508 36.219 -1.2 1 90.81 102 MET B O 1
ATOM 3590 N N . MET B 1 103 ? -10.711 35.875 -0.879 1 93.56 103 MET B N 1
ATOM 3591 C CA . MET B 1 103 ? -10.883 35 -2.029 1 93.56 103 MET B CA 1
ATOM 3592 C C . MET B 1 103 ? -10.633 35.75 -3.334 1 93.56 103 MET B C 1
ATOM 3594 O O . MET B 1 103 ? -10.031 35.219 -4.262 1 93.56 103 MET B O 1
ATOM 3598 N N . LYS B 1 104 ? -11.102 36.906 -3.385 1 93.19 104 LYS B N 1
ATOM 3599 C CA . LYS B 1 104 ? -10.875 37.75 -4.566 1 93.19 104 LYS B CA 1
ATOM 3600 C C . LYS B 1 104 ? -9.383 38.031 -4.754 1 93.19 104 LYS B C 1
ATOM 3602 O O . LYS B 1 104 ? -8.867 37.938 -5.867 1 93.19 104 LYS B O 1
ATOM 3607 N N . ASP B 1 105 ? -8.75 38.344 -3.684 1 92.31 105 ASP B N 1
ATOM 3608 C CA . ASP B 1 105 ? -7.328 38.688 -3.725 1 92.31 105 ASP B CA 1
ATOM 3609 C C . ASP B 1 105 ? -6.504 37.469 -4.203 1 92.31 105 ASP B C 1
ATOM 3611 O O . ASP B 1 105 ? -5.531 37.656 -4.945 1 92.31 105 ASP B O 1
ATOM 3615 N N . LEU B 1 106 ? -6.887 36.312 -3.801 1 93.81 106 LEU B N 1
ATOM 3616 C CA . LEU B 1 106 ? -6.129 35.094 -4.105 1 93.81 106 LEU B CA 1
ATOM 3617 C C . LEU B 1 106 ? -6.684 34.406 -5.348 1 93.81 106 LEU B C 1
ATOM 3619 O O . LEU B 1 106 ? -6.203 33.344 -5.738 1 93.81 106 LEU B O 1
ATOM 3623 N N . HIS B 1 107 ? -7.754 35 -5.98 1 95.19 107 HIS B N 1
ATOM 3624 C CA . HIS B 1 107 ? -8.383 34.5 -7.188 1 95.19 107 HIS B CA 1
ATOM 3625 C C . HIS B 1 107 ? -8.922 33.062 -6.961 1 95.19 107 HIS B C 1
ATOM 3627 O O . HIS B 1 107 ? -8.664 32.188 -7.766 1 95.19 107 HIS B O 1
ATOM 3633 N N . ILE B 1 108 ? -9.609 32.938 -5.859 1 97.12 108 ILE B N 1
ATOM 3634 C CA . ILE B 1 108 ? -10.133 31.641 -5.465 1 97.12 108 ILE B CA 1
ATOM 3635 C C . ILE B 1 108 ? -11.508 31.422 -6.098 1 97.12 108 ILE B C 1
ATOM 3637 O O . ILE B 1 108 ? -12.344 32.312 -6.105 1 97.12 108 ILE B O 1
ATOM 3641 N N . ASP B 1 109 ? -11.727 30.25 -6.598 1 97.5 109 ASP B N 1
ATOM 3642 C CA . ASP B 1 109 ? -13.008 29.891 -7.188 1 97.5 109 ASP B CA 1
ATOM 3643 C C . ASP B 1 109 ? -13.898 29.172 -6.172 1 97.5 109 ASP B C 1
ATOM 3645 O O . ASP B 1 109 ? -15.109 29.391 -6.129 1 97.5 109 ASP B O 1
ATOM 3649 N N . TYR B 1 110 ? -13.328 28.328 -5.379 1 97.5 110 TYR B N 1
ATOM 3650 C CA . TYR B 1 110 ? -14.086 27.531 -4.422 1 97.5 110 TYR B CA 1
ATOM 3651 C C . TYR B 1 110 ? -13.344 27.422 -3.094 1 97.5 110 TYR B C 1
ATOM 3653 O O . TYR B 1 110 ? -12.117 27.406 -3.062 1 97.5 110 TYR B O 1
ATOM 3661 N N . VAL B 1 111 ? -14.141 27.406 -2.045 1 96.44 111 VAL B N 1
ATOM 3662 C CA . VAL B 1 111 ? -13.625 27.125 -0.708 1 96.44 111 VAL B CA 1
ATOM 3663 C C . VAL B 1 111 ? -14.086 25.75 -0.249 1 96.44 111 VAL B C 1
ATOM 3665 O O . VAL B 1 111 ? -15.273 25.422 -0.338 1 96.44 111 VAL B O 1
ATOM 3668 N N . VAL B 1 112 ? -13.086 24.969 0.159 1 94.5 112 VAL B N 1
ATOM 3669 C CA . VAL B 1 112 ? -13.398 23.594 0.556 1 94.5 112 VAL B CA 1
ATOM 3670 C C . VAL B 1 112 ? -13.148 23.422 2.051 1 94.5 112 VAL B C 1
ATOM 3672 O O . VAL B 1 112 ? -12.148 23.922 2.582 1 94.5 112 VAL B O 1
ATOM 3675 N N . HIS B 1 113 ? -14.047 22.781 2.689 1 90.5 113 HIS B N 1
ATOM 3676 C CA . HIS B 1 113 ? -13.891 22.484 4.109 1 90.5 113 HIS B CA 1
ATOM 3677 C C . HIS B 1 113 ? -14.5 21.125 4.465 1 90.5 113 HIS B C 1
ATOM 3679 O O . HIS B 1 113 ? -15.367 20.625 3.748 1 90.5 113 HIS B O 1
ATOM 3685 N N . GLY B 1 114 ? -14.016 20.578 5.492 1 82.25 114 GLY B N 1
ATOM 3686 C CA . GLY B 1 114 ? -14.617 19.344 5.996 1 82.25 114 GLY B CA 1
ATOM 3687 C C . GLY B 1 114 ? -16.016 19.547 6.539 1 82.25 114 GLY B C 1
ATOM 3688 O O . GLY B 1 114 ? -16.438 20.688 6.766 1 82.25 114 GLY B O 1
ATOM 3689 N N . ASP B 1 115 ? -16.75 18.469 6.742 1 76.06 115 ASP B N 1
ATOM 3690 C CA . ASP B 1 115 ? -18.156 18.531 7.141 1 76.06 115 ASP B CA 1
ATOM 3691 C C . ASP B 1 115 ? -18.297 18.938 8.602 1 76.06 115 ASP B C 1
ATOM 3693 O O . ASP B 1 115 ? -19.406 19.094 9.109 1 76.06 115 ASP B O 1
ATOM 3697 N N . ASP B 1 116 ? -17.234 19.141 9.258 1 66.38 116 ASP B N 1
ATOM 3698 C CA . ASP B 1 116 ? -17.297 19.641 10.633 1 66.38 116 ASP B CA 1
ATOM 3699 C C . ASP B 1 116 ? -17.125 21.156 10.664 1 66.38 116 ASP B C 1
ATOM 3701 O O . ASP B 1 116 ? -16.172 21.672 11.273 1 66.38 116 ASP B O 1
ATOM 3705 N N . ILE B 1 117 ? -18 21.797 10.117 1 60.69 117 ILE B N 1
ATOM 3706 C CA . ILE B 1 117 ? -17.844 23.25 10.008 1 60.69 117 ILE B CA 1
ATOM 3707 C C . ILE B 1 117 ? -17.969 23.891 11.391 1 60.69 117 ILE B C 1
ATOM 3709 O O . ILE B 1 117 ? -18.891 23.578 12.148 1 60.69 117 ILE B O 1
ATOM 3713 N N . SER B 1 118 ? -16.891 24.516 11.742 1 59.69 118 SER B N 1
ATOM 3714 C CA . SER B 1 118 ? -16.781 25.141 13.055 1 59.69 118 SER B CA 1
ATOM 3715 C C . SER B 1 118 ? -17.562 26.438 13.117 1 59.69 118 SER B C 1
ATOM 3717 O O . SER B 1 118 ? -17.672 27.172 12.125 1 59.69 118 SER B O 1
ATOM 3719 N N . LEU B 1 119 ? -18.266 26.516 14.172 1 61.5 119 LEU B N 1
ATOM 3720 C CA . LEU B 1 119 ? -18.938 27.766 14.5 1 61.5 119 LEU B CA 1
ATOM 3721 C C . LEU B 1 119 ? -17.938 28.766 15.094 1 61.5 119 LEU B C 1
ATOM 3723 O O . LEU B 1 119 ? -17 28.375 15.781 1 61.5 119 LEU B O 1
ATOM 3727 N N . ASN B 1 120 ? -18.047 30 14.602 1 61.69 120 ASN B N 1
ATOM 3728 C CA . ASN B 1 120 ? -17.297 31.078 15.258 1 61.69 120 ASN B CA 1
ATOM 3729 C C . ASN B 1 120 ? -17.703 31.219 16.719 1 61.69 120 ASN B C 1
ATOM 3731 O O . ASN B 1 120 ? -18.859 31.547 17.031 1 61.69 120 ASN B O 1
ATOM 3735 N N . THR B 1 121 ? -16.859 30.859 17.531 1 56.53 121 THR B N 1
ATOM 3736 C CA . THR B 1 121 ? -17.188 30.812 18.953 1 56.53 121 THR B CA 1
ATOM 3737 C C . THR B 1 121 ? -17.5 32.219 19.484 1 56.53 121 THR B C 1
ATOM 3739 O O . THR B 1 121 ? -18.188 32.375 20.5 1 56.53 121 THR B O 1
ATOM 3742 N N . LYS B 1 122 ? -16.953 33.219 18.891 1 62.09 122 LYS B N 1
ATOM 3743 C CA . LYS B 1 122 ? -17.156 34.594 19.375 1 62.09 122 LYS B CA 1
ATOM 3744 C C . LYS B 1 122 ? -18.484 35.156 18.875 1 62.09 122 LYS B C 1
ATOM 3746 O O . LYS B 1 122 ? -19.188 35.812 19.625 1 62.09 122 LYS B O 1
ATOM 3751 N N . THR B 1 123 ? -18.766 34.875 17.656 1 66.44 123 THR B N 1
ATOM 3752 C CA . THR B 1 123 ? -19.938 35.5 17.062 1 66.44 123 THR B CA 1
ATOM 3753 C C . THR B 1 123 ? -21.109 34.531 16.984 1 66.44 123 THR B C 1
ATOM 3755 O O . THR B 1 123 ? -22.266 34.906 16.828 1 66.44 123 THR B O 1
ATOM 3758 N N . GLY B 1 124 ? -20.703 33.281 17.203 1 69.25 124 GLY B N 1
ATOM 3759 C CA . GLY B 1 124 ? -21.719 32.25 17.062 1 69.25 124 GLY B CA 1
ATOM 3760 C C . GLY B 1 124 ? -22.094 31.953 15.625 1 69.25 124 GLY B C 1
ATOM 3761 O O . GLY B 1 124 ? -22.922 31.078 15.359 1 69.25 124 GLY B O 1
ATOM 3762 N N . ASN B 1 125 ? -21.484 32.781 14.805 1 74.81 125 ASN B N 1
ATOM 3763 C CA . ASN B 1 125 ? -21.828 32.625 13.391 1 74.81 125 ASN B CA 1
ATOM 3764 C C . ASN B 1 125 ? -20.922 31.609 12.719 1 74.81 125 ASN B C 1
ATOM 3766 O O . ASN B 1 125 ? -19.859 31.25 13.25 1 74.81 125 ASN B O 1
ATOM 3770 N N . ASN B 1 126 ? -21.5 31.125 11.594 1 83.5 126 ASN B N 1
ATOM 3771 C CA . ASN B 1 126 ? -20.719 30.25 10.734 1 83.5 126 ASN B CA 1
ATOM 3772 C C . ASN B 1 126 ? -19.531 30.984 10.125 1 83.5 126 ASN B C 1
ATOM 3774 O O . ASN B 1 126 ? -19.688 32.031 9.5 1 83.5 126 ASN B O 1
ATOM 3778 N N . SER B 1 127 ? -18.297 30.562 10.375 1 85.88 127 SER B N 1
ATOM 3779 C CA . SER B 1 127 ? -17.062 31.203 9.93 1 85.88 127 SER B CA 1
ATOM 3780 C C . SER B 1 127 ? -16.984 31.25 8.406 1 85.88 127 SER B C 1
ATOM 3782 O O . SER B 1 127 ? -16.172 31.984 7.848 1 85.88 127 SER B O 1
ATOM 3784 N N . TYR B 1 128 ? -17.922 30.531 7.746 1 89.81 128 TYR B N 1
ATOM 3785 C CA . TYR B 1 128 ? -17.891 30.484 6.289 1 89.81 128 TYR B CA 1
ATOM 3786 C C . TYR B 1 128 ? -19.188 31.016 5.695 1 89.81 128 TYR B C 1
ATOM 3788 O O . TYR B 1 128 ? -19.516 30.719 4.543 1 89.81 128 TYR B O 1
ATOM 3796 N N . GLN B 1 129 ? -19.906 31.75 6.414 1 88.44 129 GLN B N 1
ATOM 3797 C CA . GLN B 1 129 ? -21.219 32.188 5.977 1 88.44 129 GLN B CA 1
ATOM 3798 C C . GLN B 1 129 ? -21.125 33.031 4.691 1 88.44 129 GLN B C 1
ATOM 3800 O O . GLN B 1 129 ? -21.906 32.812 3.766 1 88.44 129 GLN B O 1
ATOM 3805 N N . ALA B 1 130 ? -20.188 33.906 4.637 1 90.44 130 ALA B N 1
ATOM 3806 C CA . ALA B 1 130 ? -20.016 34.75 3.447 1 90.44 130 ALA B CA 1
ATOM 3807 C C . ALA B 1 130 ? -19.734 33.906 2.213 1 90.44 130 ALA B C 1
ATOM 3809 O O . ALA B 1 130 ? -20.219 34.219 1.118 1 90.44 130 ALA B O 1
ATOM 3810 N N . ILE B 1 131 ? -19.031 32.875 2.387 1 93.12 131 ILE B N 1
ATOM 3811 C CA . ILE B 1 131 ? -18.656 31.969 1.298 1 93.12 131 ILE B CA 1
ATOM 3812 C C . ILE B 1 131 ? -19.875 31.156 0.854 1 93.12 131 ILE B C 1
ATOM 3814 O O . ILE B 1 131 ? -20.094 30.984 -0.344 1 93.12 131 ILE B O 1
ATOM 3818 N N . ILE B 1 132 ? -20.609 30.641 1.807 1 91.25 132 ILE B N 1
ATOM 3819 C CA . ILE B 1 132 ? -21.812 29.875 1.538 1 91.25 132 ILE B CA 1
ATOM 3820 C C . ILE B 1 132 ? -22.812 30.734 0.756 1 91.25 132 ILE B C 1
ATOM 3822 O O . ILE B 1 132 ? -23.375 30.281 -0.244 1 91.25 132 ILE B O 1
ATOM 3826 N N . ASP B 1 133 ? -22.906 31.953 1.18 1 92.94 133 ASP B N 1
ATOM 3827 C CA . ASP B 1 133 ? -23.859 32.875 0.543 1 92.94 133 ASP B CA 1
ATOM 3828 C C . ASP B 1 133 ? -23.453 33.156 -0.904 1 92.94 133 ASP B C 1
ATOM 3830 O O . ASP B 1 133 ? -24.312 33.344 -1.762 1 92.94 133 ASP B O 1
ATOM 3834 N N . ALA B 1 134 ? -22.25 33.094 -1.166 1 95.31 134 ALA B N 1
ATOM 3835 C CA . ALA B 1 134 ? -21.734 33.375 -2.506 1 95.31 134 ALA B CA 1
ATOM 3836 C C . ALA B 1 134 ? -21.797 32.125 -3.379 1 95.31 134 ALA B C 1
ATOM 3838 O O . ALA B 1 134 ? -21.5 32.188 -4.574 1 95.31 134 ALA B O 1
ATOM 3839 N N . GLY B 1 135 ? -22.062 30.922 -2.836 1 94.19 135 GLY B N 1
ATOM 3840 C CA . GLY B 1 135 ? -22.156 29.688 -3.582 1 94.19 135 GLY B CA 1
ATOM 3841 C C . GLY B 1 135 ? -20.812 29.078 -3.896 1 94.19 135 GLY B C 1
ATOM 3842 O O . GLY B 1 135 ? -20.672 28.312 -4.859 1 94.19 135 GLY B O 1
ATOM 3843 N N . MET B 1 136 ? -19.812 29.453 -3.145 1 95.94 136 MET B N 1
ATOM 3844 C CA . MET B 1 136 ? -18.438 29.031 -3.422 1 95.94 136 MET B CA 1
ATOM 3845 C C . MET B 1 136 ? -18.031 27.859 -2.531 1 95.94 136 MET B C 1
ATOM 3847 O O . MET B 1 136 ? -16.938 27.312 -2.678 1 95.94 136 MET B O 1
ATOM 3851 N N . MET B 1 137 ? -18.906 27.438 -1.671 1 93.69 137 MET B N 1
ATOM 3852 C CA . MET B 1 137 ? -18.531 26.453 -0.649 1 93.69 137 MET B CA 1
ATOM 3853 C C . MET B 1 137 ? -18.672 25.031 -1.181 1 93.69 137 MET B C 1
ATOM 3855 O O . MET B 1 137 ? -19.656 24.703 -1.836 1 93.69 137 MET B O 1
ATOM 3859 N N . LYS B 1 138 ? -17.656 24.219 -0.944 1 93.31 138 LYS B N 1
ATOM 3860 C CA . LYS B 1 138 ? -17.688 22.781 -1.164 1 93.31 138 LYS B CA 1
ATOM 3861 C C . LYS B 1 138 ? -17.297 22.016 0.099 1 93.31 138 LYS B C 1
ATOM 3863 O O . LYS B 1 138 ? -16.328 22.391 0.769 1 93.31 138 LYS B O 1
ATOM 3868 N N . VAL B 1 139 ? -18.031 21.031 0.412 1 90.44 139 VAL B N 1
ATOM 3869 C CA . VAL B 1 139 ? -17.781 20.281 1.643 1 90.44 139 VAL B CA 1
ATOM 3870 C C . VAL B 1 139 ? -17.297 18.875 1.307 1 90.44 139 VAL B C 1
ATOM 3872 O O . VAL B 1 139 ? -17.844 18.219 0.402 1 90.44 139 VAL B O 1
ATOM 3875 N N . VAL B 1 140 ? -16.281 18.406 1.962 1 87.88 140 VAL B N 1
ATOM 3876 C CA . VAL B 1 140 ? -15.766 17.047 1.829 1 87.88 140 VAL B CA 1
ATOM 3877 C C . VAL B 1 140 ? -15.852 16.328 3.174 1 87.88 140 VAL B C 1
ATOM 3879 O O . VAL B 1 140 ? -15.859 16.969 4.227 1 87.88 140 VAL B O 1
ATOM 3882 N N . PRO B 1 141 ? -15.906 15.016 3.078 1 79.62 141 PRO B N 1
ATOM 3883 C CA . PRO B 1 141 ? -16.031 14.281 4.34 1 79.62 141 PRO B CA 1
ATOM 3884 C C . PRO B 1 141 ? -14.742 14.328 5.168 1 79.62 141 PRO B C 1
ATOM 3886 O O . PRO B 1 141 ? -13.641 14.328 4.613 1 79.62 141 PRO B O 1
ATOM 3889 N N . ARG B 1 142 ? -14.961 14.344 6.457 1 74.5 142 ARG B N 1
ATOM 3890 C CA . ARG B 1 142 ? -13.812 14.219 7.352 1 74.5 142 ARG B CA 1
ATOM 3891 C C . ARG B 1 142 ? -13.211 12.82 7.285 1 74.5 142 ARG B C 1
ATOM 3893 O O . ARG B 1 142 ? -13.859 11.883 6.828 1 74.5 142 ARG B O 1
ATOM 3900 N N . THR B 1 143 ? -11.977 12.758 7.691 1 68.81 143 THR B N 1
ATOM 3901 C CA . THR B 1 143 ? -11.289 11.469 7.684 1 68.81 143 THR B CA 1
ATOM 3902 C C . THR B 1 143 ? -11.609 10.672 8.945 1 68.81 143 THR B C 1
ATOM 3904 O O . THR B 1 143 ? -11.461 11.172 10.062 1 68.81 143 THR B O 1
ATOM 3907 N N . ASP B 1 144 ? -12.078 9.492 8.688 1 64.75 144 ASP B N 1
ATOM 3908 C CA . ASP B 1 144 ? -12.383 8.617 9.812 1 64.75 144 ASP B CA 1
ATOM 3909 C C . ASP B 1 144 ? -11.117 7.969 10.367 1 64.75 144 ASP B C 1
ATOM 3911 O O . ASP B 1 144 ? -10.203 7.629 9.617 1 64.75 144 ASP B O 1
ATOM 3915 N N . GLY B 1 145 ? -11.047 7.922 11.68 1 61.69 145 GLY B N 1
ATOM 3916 C CA . GLY B 1 145 ? -10.047 7.055 12.281 1 61.69 145 GLY B CA 1
ATOM 3917 C C . GLY B 1 145 ? -8.883 7.82 12.883 1 61.69 145 GLY B C 1
ATOM 3918 O O . GLY B 1 145 ? -7.988 7.223 13.484 1 61.69 145 GLY B O 1
ATOM 3919 N N . VAL B 1 146 ? -8.781 9.18 12.617 1 70.94 146 VAL B N 1
ATOM 3920 C CA . VAL B 1 146 ? -7.684 9.883 13.273 1 70.94 146 VAL B CA 1
ATOM 3921 C C . VAL B 1 146 ? -8.102 11.32 13.57 1 70.94 146 VAL B C 1
ATOM 3923 O O . VAL B 1 146 ? -8.766 11.961 12.758 1 70.94 146 VAL B O 1
ATOM 3926 N N . SER B 1 147 ? -7.953 11.727 14.82 1 77.38 147 SER B N 1
ATOM 3927 C CA . SER B 1 147 ? -8.18 13.109 15.234 1 77.38 147 SER B CA 1
ATOM 3928 C C . SER B 1 147 ? -7.109 13.586 16.203 1 77.38 147 SER B C 1
ATOM 3930 O O . SER B 1 147 ? -6.441 12.766 16.844 1 77.38 147 SER B O 1
ATOM 3932 N N . THR B 1 148 ? -6.918 14.867 16.203 1 79.62 148 THR B N 1
ATOM 3933 C CA . THR B 1 148 ? -5.969 15.453 17.141 1 79.62 148 THR B CA 1
ATOM 3934 C C . THR B 1 148 ? -6.289 15.023 18.562 1 79.62 148 THR B C 1
ATOM 3936 O O . THR B 1 148 ? -5.391 14.68 19.344 1 79.62 148 THR B O 1
ATOM 3939 N N . THR B 1 149 ? -7.539 14.984 18.859 1 76.56 149 THR B N 1
ATOM 3940 C CA . THR B 1 149 ? -7.984 14.578 20.188 1 76.56 149 THR B CA 1
ATOM 3941 C C . THR B 1 149 ? -7.59 13.125 20.469 1 76.56 149 THR B C 1
ATOM 3943 O O . THR B 1 149 ? -7.152 12.805 21.578 1 76.56 149 THR B O 1
ATOM 3946 N N . ASP B 1 150 ? -7.75 12.352 19.484 1 80.25 150 ASP B N 1
ATOM 3947 C CA . ASP B 1 150 ? -7.383 10.953 19.641 1 80.25 150 ASP B CA 1
ATOM 3948 C C . ASP B 1 150 ? -5.879 10.797 19.859 1 80.25 150 ASP B C 1
ATOM 3950 O O . ASP B 1 150 ? -5.449 10.008 20.703 1 80.25 150 ASP B O 1
ATOM 3954 N N . ILE B 1 151 ? -5.129 11.516 19.172 1 83.62 151 ILE B N 1
ATOM 3955 C CA . ILE B 1 151 ? -3.676 11.445 19.281 1 83.62 151 ILE B CA 1
ATOM 3956 C C . ILE B 1 151 ? -3.238 11.906 20.672 1 83.62 151 ILE B C 1
ATOM 3958 O O . ILE B 1 151 ? -2.396 11.273 21.297 1 83.62 151 ILE B O 1
ATOM 3962 N N . ILE B 1 152 ? -3.811 12.953 21.094 1 82.94 152 ILE B N 1
ATOM 3963 C CA . ILE B 1 152 ? -3.492 13.484 22.422 1 82.94 152 ILE B CA 1
ATOM 3964 C C . ILE B 1 152 ? -3.877 12.461 23.484 1 82.94 152 ILE B C 1
ATOM 3966 O O . ILE B 1 152 ? -3.127 12.242 24.453 1 82.94 152 ILE B O 1
ATOM 3970 N N . TYR B 1 153 ? -4.977 11.867 23.312 1 82.38 153 TYR B N 1
ATOM 3971 C CA . TYR B 1 153 ? -5.43 10.844 24.25 1 82.38 153 TYR B CA 1
ATOM 3972 C C . TYR B 1 153 ? -4.414 9.711 24.359 1 82.38 153 TYR B C 1
ATOM 3974 O O . TYR B 1 153 ? -4.094 9.266 25.453 1 82.38 153 TYR B O 1
ATOM 3982 N N . ARG B 1 154 ? -3.953 9.266 23.234 1 82.75 154 ARG B N 1
ATOM 3983 C CA . ARG B 1 154 ? -2.963 8.195 23.203 1 82.75 154 ARG B CA 1
ATOM 3984 C C . ARG B 1 154 ? -1.685 8.609 23.922 1 82.75 154 ARG B C 1
ATOM 3986 O O . ARG B 1 154 ? -1.079 7.805 24.641 1 82.75 154 ARG B O 1
ATOM 3993 N N . MET B 1 155 ? -1.405 9.844 23.75 1 82.69 155 MET B N 1
ATOM 3994 C CA . MET B 1 155 ? -0.199 10.375 24.391 1 82.69 155 MET B CA 1
ATOM 3995 C C . MET B 1 155 ? -0.354 10.422 25.906 1 82.69 155 MET B C 1
ATOM 3997 O O . MET B 1 155 ? 0.6 10.164 26.641 1 82.69 155 MET B O 1
ATOM 4001 N N . MET B 1 156 ? -1.502 10.695 26.297 1 82.31 156 MET B N 1
ATOM 4002 C CA . MET B 1 156 ? -1.762 10.93 27.719 1 82.31 156 MET B CA 1
ATOM 4003 C C . MET B 1 156 ? -2.016 9.609 28.438 1 82.31 156 MET B C 1
ATOM 4005 O O . MET B 1 156 ? -2.025 9.57 29.672 1 82.31 156 MET B O 1
ATOM 4009 N N . ASN B 1 157 ? -2.182 8.516 27.688 1 81.81 157 ASN B N 1
ATOM 4010 C CA . ASN B 1 157 ? -2.449 7.215 28.281 1 81.81 157 ASN B CA 1
ATOM 4011 C C . ASN B 1 157 ? -1.412 6.176 27.859 1 81.81 157 ASN B C 1
ATOM 4013 O O . ASN B 1 157 ? -1.742 5.207 27.172 1 81.81 157 ASN B O 1
ATOM 4017 N N . PRO B 1 158 ? -0.271 6.312 28.375 1 78.25 158 PRO B N 1
ATOM 4018 C CA . PRO B 1 158 ? 0.856 5.496 27.922 1 78.25 158 PRO B CA 1
ATOM 4019 C C . PRO B 1 158 ? 0.685 4.016 28.25 1 78.25 158 PRO B C 1
ATOM 4021 O O . PRO B 1 158 ? 1.405 3.172 27.703 1 78.25 158 PRO B O 1
ATOM 4024 N N . GLN B 1 159 ? -0.279 3.66 29.016 1 76.31 159 GLN B N 1
ATOM 4025 C CA . GLN B 1 159 ? -0.458 2.268 29.406 1 76.31 159 GLN B CA 1
ATOM 4026 C C . GLN B 1 159 ? -1.411 1.544 28.469 1 76.31 159 GLN B C 1
ATOM 4028 O O . GLN B 1 159 ? -1.487 0.313 28.469 1 76.31 159 GLN B O 1
ATOM 4033 N N . SER B 1 160 ? -2.084 2.314 27.688 1 72.38 160 SER B N 1
ATOM 4034 C CA . SER B 1 160 ? -3.08 1.703 26.812 1 72.38 160 SER B CA 1
ATOM 4035 C C . SER B 1 160 ? -2.508 1.437 25.422 1 72.38 160 SER B C 1
ATOM 4037 O O . SER B 1 160 ? -1.949 2.336 24.797 1 72.38 160 SER B O 1
ATOM 4039 N N . LYS B 1 161 ? -2.574 0.14 25 1 68.19 161 LYS B N 1
ATOM 4040 C CA . LYS B 1 161 ? -2.137 -0.194 23.641 1 68.19 161 LYS B CA 1
ATOM 4041 C C . LYS B 1 161 ? -3.326 -0.538 22.75 1 68.19 161 LYS B C 1
ATOM 4043 O O . LYS B 1 161 ? -3.195 -1.319 21.797 1 68.19 161 LYS B O 1
ATOM 4048 N N . GLU B 1 162 ? -4.434 -0.001 23.156 1 65.25 162 GLU B N 1
ATOM 4049 C CA . GLU B 1 162 ? -5.668 -0.289 22.422 1 65.25 162 GLU B CA 1
ATOM 4050 C C . GLU B 1 162 ? -5.555 0.133 20.953 1 65.25 162 GLU B C 1
ATOM 4052 O O . GLU B 1 162 ? -6.176 -0.47 20.078 1 65.25 162 GLU B O 1
ATOM 4057 N N . HIS B 1 163 ? -4.727 1.136 20.781 1 60.19 163 HIS B N 1
ATOM 4058 C CA . HIS B 1 163 ? -4.637 1.684 19.438 1 60.19 163 HIS B CA 1
ATOM 4059 C C . HIS B 1 163 ? -3.865 0.747 18.5 1 60.19 163 HIS B C 1
ATOM 4061 O O . HIS B 1 163 ? -3.928 0.888 17.281 1 60.19 163 HIS B O 1
ATOM 4067 N N . TRP B 1 164 ? -3.057 -0.202 19.203 1 61.94 164 TRP B N 1
ATOM 4068 C CA . TRP B 1 164 ? -2.35 -1.183 18.391 1 61.94 164 TRP B CA 1
ATOM 4069 C C . TRP B 1 164 ? -3.32 -2.195 17.781 1 61.94 164 TRP B C 1
ATOM 4071 O O . TRP B 1 164 ? -3.041 -2.793 16.75 1 61.94 164 TRP B O 1
ATOM 4081 N N . GLU B 1 165 ? -4.363 -2.461 18.891 1 52.78 165 GLU B N 1
ATOM 4082 C CA . GLU B 1 165 ? -5.348 -3.506 18.641 1 52.78 165 GLU B CA 1
ATOM 4083 C C . GLU B 1 165 ? -6.629 -2.92 18.047 1 52.78 165 GLU B C 1
ATOM 4085 O O . GLU B 1 165 ? -7 -1.785 18.359 1 52.78 165 GLU B O 1
ATOM 4090 N N . GLY B 1 166 ? -7.09 -3.266 16.828 1 48.22 166 GLY B N 1
ATOM 4091 C CA . GLY B 1 166 ? -8.438 -2.924 16.406 1 48.22 166 GLY B CA 1
ATOM 4092 C C . GLY B 1 166 ? -8.469 -2.01 15.195 1 48.22 166 GLY B C 1
ATOM 4093 O O . GLY B 1 166 ? -7.48 -1.341 14.891 1 48.22 166 GLY B O 1
ATOM 4094 N N . LEU B 1 167 ? -9.43 -2.422 14.336 1 46.25 167 LEU B N 1
ATOM 4095 C CA . LEU B 1 167 ? -9.898 -1.671 13.18 1 46.25 167 LEU B CA 1
ATOM 4096 C C . LEU B 1 167 ? -10.031 -0.188 13.508 1 46.25 167 LEU B C 1
ATOM 4098 O O . LEU B 1 167 ? -10.469 0.604 12.672 1 46.25 167 LEU B O 1
ATOM 4102 N N . LYS B 1 168 ? -10.18 -0.057 14.914 1 46.81 168 LYS B N 1
ATOM 4103 C CA . LYS B 1 168 ? -10.602 1.327 15.094 1 46.81 168 LYS B CA 1
ATOM 4104 C C . LYS B 1 168 ? -9.805 2.27 14.195 1 46.81 168 LYS B C 1
ATOM 4106 O O . LYS B 1 168 ? -10.312 3.303 13.758 1 46.81 168 LYS B O 1
ATOM 4111 N N . HIS B 1 169 ? -8.547 1.97 14.055 1 49.59 169 HIS B N 1
ATOM 4112 C CA . HIS B 1 169 ? -7.75 2.988 13.375 1 49.59 169 HIS B CA 1
ATOM 4113 C C . HIS B 1 169 ? -7.348 2.533 11.977 1 49.59 169 HIS B C 1
ATOM 4115 O O . HIS B 1 169 ? -7.395 1.34 11.672 1 49.59 169 HIS B O 1
ATOM 4121 N N . ALA B 1 170 ? -7.109 3.432 11.156 1 52.53 170 ALA B N 1
ATOM 4122 C CA . ALA B 1 170 ? -6.836 3.445 9.727 1 52.53 170 ALA B CA 1
ATOM 4123 C C . ALA B 1 170 ? -6.109 2.176 9.289 1 52.53 170 ALA B C 1
ATOM 4125 O O . ALA B 1 170 ? -4.895 2.062 9.461 1 52.53 170 ALA B O 1
ATOM 4126 N N . ASN B 1 171 ? -6.961 1.058 9.242 1 63.53 171 ASN B N 1
ATOM 4127 C CA . ASN B 1 171 ? -6.312 -0.093 8.625 1 63.53 171 ASN B CA 1
ATOM 4128 C C . ASN B 1 171 ? -5.695 0.271 7.273 1 63.53 171 ASN B C 1
ATOM 4130 O O . ASN B 1 171 ? -6.293 1.009 6.492 1 63.53 171 ASN B O 1
ATOM 4134 N N . LEU B 1 172 ? -4.398 0.031 7.25 1 78.06 172 LEU B N 1
ATOM 4135 C CA . LEU B 1 172 ? -3.693 0.201 5.984 1 78.06 172 LEU B CA 1
ATOM 4136 C C . LEU B 1 172 ? -4.348 -0.623 4.883 1 78.06 172 LEU B C 1
ATOM 4138 O O . LEU B 1 172 ? -4.465 -1.845 5 1 78.06 172 LEU B O 1
ATOM 4142 N N . SER B 1 173 ? -5.059 0.099 4.062 1 86.56 173 SER B N 1
ATOM 4143 C CA . SER B 1 173 ? -5.66 -0.578 2.918 1 86.56 173 SER B CA 1
ATOM 4144 C C . SER B 1 173 ? -4.977 -0.171 1.615 1 86.56 173 SER B C 1
ATOM 4146 O O . SER B 1 173 ? -4.395 0.911 1.526 1 86.56 173 SER B O 1
ATOM 4148 N N . ILE B 1 174 ? -5.035 -1.062 0.746 1 88.88 174 ILE B N 1
ATOM 4149 C CA . ILE B 1 174 ? -4.391 -0.821 -0.541 1 88.88 174 ILE B CA 1
ATOM 4150 C C . ILE B 1 174 ? -5.051 0.37 -1.232 1 88.88 174 ILE B C 1
ATOM 4152 O O . ILE B 1 174 ? -4.379 1.158 -1.902 1 88.88 174 ILE B O 1
ATOM 4156 N N . ASP B 1 175 ? -6.297 0.491 -1.053 1 87.44 175 ASP B N 1
ATOM 4157 C CA . ASP B 1 175 ? -7.023 1.608 -1.643 1 87.44 175 ASP B CA 1
ATOM 4158 C C . ASP B 1 175 ? -6.504 2.943 -1.115 1 87.44 175 ASP B C 1
ATOM 4160 O O . ASP B 1 175 ? -6.273 3.875 -1.889 1 87.44 175 ASP B O 1
ATOM 4164 N N . LYS B 1 176 ? -6.309 3.004 0.143 1 87.19 176 LYS B N 1
ATOM 4165 C CA . LYS B 1 176 ? -5.785 4.223 0.753 1 87.19 176 LYS B CA 1
ATOM 4166 C C . LYS B 1 176 ? -4.363 4.512 0.281 1 87.19 176 LYS B C 1
ATOM 4168 O O . LYS B 1 176 ? -4.023 5.656 -0.026 1 87.19 176 LYS B O 1
ATOM 4173 N N . ILE B 1 177 ? -3.629 3.504 0.215 1 90.06 177 ILE B N 1
ATOM 4174 C CA . ILE B 1 177 ? -2.248 3.641 -0.233 1 90.06 177 ILE B CA 1
ATOM 4175 C C . ILE B 1 177 ? -2.221 4.172 -1.664 1 90.06 177 ILE B C 1
ATOM 4177 O O . ILE B 1 177 ? -1.444 5.074 -1.981 1 90.06 177 ILE B O 1
ATOM 4181 N N . ARG B 1 178 ? -3.053 3.666 -2.469 1 89.25 178 ARG B N 1
ATOM 4182 C CA . ARG B 1 178 ? -3.131 4.109 -3.857 1 89.25 178 ARG B CA 1
ATOM 4183 C C . ARG B 1 178 ? -3.527 5.578 -3.943 1 89.25 178 ARG B C 1
ATOM 4185 O O . ARG B 1 178 ? -2.924 6.348 -4.695 1 89.25 178 ARG B O 1
ATOM 4192 N N . LEU B 1 179 ? -4.492 5.926 -3.143 1 88.56 179 LEU B N 1
ATOM 4193 C CA . LEU B 1 179 ? -4.977 7.301 -3.15 1 88.56 179 LEU B CA 1
ATOM 4194 C C . LEU B 1 179 ? -3.881 8.266 -2.707 1 88.56 179 LEU B C 1
ATOM 4196 O O . LEU B 1 179 ? -3.744 9.359 -3.266 1 88.56 179 LEU B O 1
ATOM 4200 N N . PHE B 1 180 ? -3.084 7.859 -1.759 1 91.94 180 PHE B N 1
ATOM 4201 C CA . PHE B 1 180 ? -2.061 8.734 -1.201 1 91.94 180 PHE B CA 1
ATOM 4202 C C . PHE B 1 180 ? -0.803 8.711 -2.061 1 91.94 180 PHE B C 1
ATOM 4204 O O . PHE B 1 180 ? 0.057 9.586 -1.934 1 91.94 180 PHE B O 1
ATOM 4211 N N . SER B 1 181 ? -0.671 7.738 -2.91 1 91.75 181 SER B N 1
ATOM 4212 C CA . SER B 1 181 ? 0.589 7.605 -3.633 1 91.75 181 SER B CA 1
ATOM 4213 C C . SER B 1 181 ? 0.395 7.828 -5.129 1 91.75 181 SER B C 1
ATOM 4215 O O . SER B 1 181 ? 1.317 7.613 -5.918 1 91.75 181 SER B O 1
ATOM 4217 N N . ASN B 1 182 ? -0.728 8.211 -5.555 1 84 182 ASN B N 1
ATOM 4218 C CA . ASN B 1 182 ? -1.082 8.328 -6.965 1 84 182 ASN B CA 1
ATOM 4219 C C . ASN B 1 182 ? -0.171 9.312 -7.688 1 84 182 ASN B C 1
ATOM 4221 O O . ASN B 1 182 ? 0.06 9.18 -8.891 1 84 182 ASN B O 1
ATOM 4225 N N . ASN B 1 183 ? 0.373 10.281 -7 1 84.81 183 ASN B N 1
ATOM 4226 C CA . ASN B 1 183 ? 1.169 11.32 -7.633 1 84.81 183 ASN B CA 1
ATOM 4227 C C . ASN B 1 183 ? 2.664 11.078 -7.441 1 84.81 183 ASN B C 1
ATOM 4229 O O . ASN B 1 183 ? 3.486 11.914 -7.832 1 84.81 183 ASN B O 1
ATOM 4233 N N . LYS B 1 184 ? 2.99 10 -6.875 1 90.25 184 LYS B N 1
ATOM 4234 C CA . LYS B 1 184 ? 4.402 9.742 -6.609 1 90.25 184 LYS B CA 1
ATOM 4235 C C . LYS B 1 184 ? 5.113 9.234 -7.859 1 90.25 184 LYS B C 1
ATOM 4237 O O . LYS B 1 184 ? 4.535 8.492 -8.656 1 90.25 184 LYS B O 1
ATOM 4242 N N . LYS B 1 185 ? 6.266 9.672 -7.953 1 87.5 185 LYS B N 1
ATOM 4243 C CA . LYS B 1 185 ? 7.09 9.312 -9.102 1 87.5 185 LYS B CA 1
ATOM 4244 C C . LYS B 1 185 ? 7.523 7.848 -9.031 1 87.5 185 LYS B C 1
ATOM 4246 O O . LYS B 1 185 ? 7.742 7.309 -7.945 1 87.5 185 LYS B O 1
ATOM 4251 N N . GLU B 1 186 ? 7.582 7.262 -10.219 1 86.44 186 GLU B N 1
ATOM 4252 C CA . GLU B 1 186 ? 8.125 5.91 -10.312 1 86.44 186 GLU B CA 1
ATOM 4253 C C . GLU B 1 186 ? 9.648 5.938 -10.438 1 86.44 186 GLU B C 1
ATOM 4255 O O . GLU B 1 186 ? 10.211 6.828 -11.078 1 86.44 186 GLU B O 1
ATOM 4260 N N . ARG B 1 187 ? 10.188 4.973 -9.906 1 90.31 187 ARG B N 1
ATOM 4261 C CA . ARG B 1 187 ? 11.648 4.898 -9.922 1 90.31 187 ARG B CA 1
ATOM 4262 C C . ARG B 1 187 ? 12.164 4.578 -11.32 1 90.31 187 ARG B C 1
ATOM 4264 O O . ARG B 1 187 ? 11.594 3.738 -12.016 1 90.31 187 ARG B O 1
ATOM 4271 N N . THR B 1 188 ? 13.234 5.246 -11.727 1 89.12 188 THR B N 1
ATOM 4272 C CA . THR B 1 188 ? 13.945 4.957 -12.969 1 89.12 188 THR B CA 1
ATOM 4273 C C . THR B 1 188 ? 15.375 4.512 -12.68 1 89.12 188 THR B C 1
ATOM 4275 O O . THR B 1 188 ? 15.914 4.789 -11.602 1 89.12 188 THR B O 1
ATOM 4278 N N . PRO B 1 189 ? 15.945 3.791 -13.602 1 86.25 189 PRO B N 1
ATOM 4279 C CA . PRO B 1 189 ? 17.312 3.322 -13.391 1 86.25 189 PRO B CA 1
ATOM 4280 C C . PRO B 1 189 ? 18.312 4.469 -13.234 1 86.25 189 PRO B C 1
ATOM 4282 O O . PRO B 1 189 ? 19.406 4.273 -12.688 1 86.25 189 PRO B O 1
ATOM 4285 N N . GLN B 1 190 ? 18 5.621 -13.641 1 92.88 190 GLN B N 1
ATOM 4286 C CA . GLN B 1 190 ? 18.906 6.758 -13.602 1 92.88 190 GLN B CA 1
ATOM 4287 C C . GLN B 1 190 ? 18.781 7.52 -12.281 1 92.88 190 GLN B C 1
ATOM 4289 O O . GLN B 1 190 ? 19.594 8.383 -11.977 1 92.88 190 GLN B O 1
ATOM 4294 N N . ASP B 1 191 ? 17.891 7.117 -11.508 1 95.19 191 ASP B N 1
ATOM 4295 C CA . ASP B 1 191 ? 17.641 7.855 -10.281 1 95.19 191 ASP B CA 1
ATOM 4296 C C . ASP B 1 191 ? 18.75 7.633 -9.266 1 95.19 191 ASP B C 1
ATOM 4298 O O . ASP B 1 191 ? 19.25 6.516 -9.117 1 95.19 191 ASP B O 1
ATOM 4302 N N . LYS B 1 192 ? 19.172 8.672 -8.656 1 97.56 192 LYS B N 1
ATOM 4303 C CA . LYS B 1 192 ? 20.016 8.586 -7.461 1 97.56 192 LYS B CA 1
ATOM 4304 C C . LYS B 1 192 ? 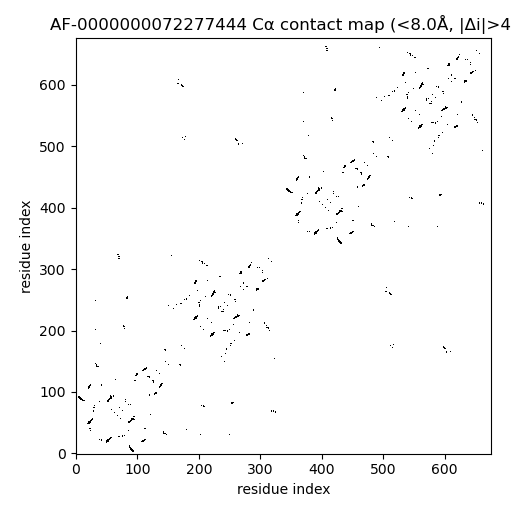19.172 8.352 -6.211 1 97.56 192 LYS B C 1
ATOM 4306 O O . LYS B 1 192 ? 18.438 9.242 -5.766 1 97.56 192 LYS B O 1
ATOM 4311 N N . VAL B 1 193 ? 19.359 7.219 -5.598 1 96.69 193 VAL B N 1
ATOM 4312 C CA . VAL B 1 193 ? 18.422 6.746 -4.574 1 96.69 193 VAL B CA 1
ATOM 4313 C C . VAL B 1 193 ? 18.969 7.098 -3.188 1 96.69 193 VAL B C 1
ATOM 4315 O O . VAL B 1 193 ? 20.094 6.742 -2.848 1 96.69 193 VAL B O 1
ATOM 4318 N N . ILE B 1 194 ? 18.188 7.809 -2.414 1 97.75 194 ILE B N 1
ATOM 4319 C CA . ILE B 1 194 ? 18.469 8.133 -1.02 1 97.75 194 ILE B CA 1
ATOM 4320 C C . ILE B 1 194 ? 17.594 7.289 -0.105 1 97.75 194 ILE B C 1
ATOM 4322 O O . ILE B 1 194 ? 16.406 7.086 -0.391 1 97.75 194 ILE B O 1
ATOM 4326 N N . TYR B 1 195 ? 18.219 6.801 0.97 1 95.94 195 TYR B N 1
ATOM 4327 C CA . TYR B 1 195 ? 17.469 5.957 1.89 1 95.94 195 TYR B CA 1
ATOM 4328 C C . TYR B 1 195 ? 17.531 6.504 3.311 1 95.94 195 TYR B C 1
ATOM 4330 O O . TYR B 1 195 ? 18.594 6.875 3.791 1 95.94 195 TYR B O 1
ATOM 4338 N N . ILE B 1 196 ? 16.328 6.621 3.973 1 94.75 196 ILE B N 1
ATOM 4339 C CA . ILE B 1 196 ? 16.188 6.988 5.379 1 94.75 196 ILE B CA 1
ATOM 4340 C C . ILE B 1 196 ? 15.305 5.969 6.09 1 94.75 196 ILE B C 1
ATOM 4342 O O . ILE B 1 196 ? 14.281 5.547 5.551 1 94.75 196 ILE B O 1
ATOM 4346 N N . ASP B 1 197 ? 15.695 5.473 7.199 1 92.81 197 ASP B N 1
ATOM 4347 C CA . ASP B 1 197 ? 14.828 4.594 7.977 1 92.81 197 ASP B CA 1
ATOM 4348 C C . ASP B 1 197 ? 14.586 5.16 9.375 1 92.81 197 ASP B C 1
ATOM 4350 O O . ASP B 1 197 ? 15.359 5.988 9.859 1 92.81 197 ASP B O 1
ATOM 4354 N N . GLY B 1 198 ? 13.484 4.766 9.961 1 91.56 198 GLY B N 1
ATOM 4355 C CA . GLY B 1 198 ? 13.156 5.238 11.297 1 91.56 198 GLY B CA 1
ATOM 4356 C C . GLY B 1 198 ? 11.773 4.828 11.75 1 91.56 198 GLY B C 1
ATOM 4357 O O . GLY B 1 198 ? 11.102 4.027 11.094 1 91.56 198 GLY B O 1
ATOM 4358 N N . SER B 1 199 ? 11.406 5.305 12.891 1 91.25 199 SER B N 1
ATOM 4359 C CA . SER B 1 199 ? 10.078 5.055 13.43 1 91.25 199 SER B CA 1
ATOM 4360 C C . SER B 1 199 ? 9.047 6 12.82 1 91.25 199 SER B C 1
ATOM 4362 O O . SER B 1 199 ? 7.973 5.562 12.398 1 91.25 199 SER B O 1
ATOM 4364 N N . PHE B 1 200 ? 9.367 7.305 12.773 1 91.81 200 PHE B N 1
ATOM 4365 C CA . PHE B 1 200 ? 8.531 8.359 12.211 1 91.81 200 PHE B CA 1
ATOM 4366 C C . PHE B 1 200 ? 7.137 8.328 12.828 1 91.81 200 PHE B C 1
ATOM 4368 O O . PHE B 1 200 ? 6.133 8.359 12.109 1 91.81 200 PHE B O 1
ATOM 4375 N N . ASP B 1 201 ? 7.098 8.188 14.07 1 88.94 201 ASP B N 1
ATOM 4376 C CA . ASP B 1 201 ? 5.855 8.055 14.828 1 88.94 201 ASP B CA 1
ATOM 4377 C C . ASP B 1 201 ? 4.992 9.305 14.695 1 88.94 201 ASP B C 1
ATOM 4379 O O . ASP B 1 201 ? 3.949 9.273 14.039 1 88.94 201 ASP B O 1
ATOM 4383 N N . LEU B 1 202 ? 5.422 10.438 15.227 1 88.06 202 LEU B N 1
ATOM 4384 C CA . LEU B 1 202 ? 4.781 11.734 15.023 1 88.06 202 LEU B CA 1
ATOM 4385 C C . LEU B 1 202 ? 5.676 12.656 14.203 1 88.06 202 LEU B C 1
ATOM 4387 O O . LEU B 1 202 ? 6.641 13.219 14.734 1 88.06 202 LEU B O 1
ATOM 4391 N N . LEU B 1 203 ? 5.258 12.719 12.945 1 91.88 203 LEU B N 1
ATOM 4392 C CA . LEU B 1 203 ? 6.07 13.594 12.109 1 91.88 203 LEU B CA 1
ATOM 4393 C C . LEU B 1 203 ? 6.012 15.039 12.602 1 91.88 203 LEU B C 1
ATOM 4395 O O . LEU B 1 203 ? 4.949 15.516 13 1 91.88 203 LEU B O 1
ATOM 4399 N N . HIS B 1 204 ? 7.078 15.617 12.586 1 90.38 204 HIS B N 1
ATOM 4400 C CA . HIS B 1 204 ? 7.199 17.016 12.984 1 90.38 204 HIS B CA 1
ATOM 4401 C C . HIS B 1 204 ? 8.148 17.766 12.062 1 90.38 204 HIS B C 1
ATOM 4403 O O . HIS B 1 204 ? 8.664 17.203 11.094 1 90.38 204 HIS B O 1
ATOM 4409 N N . ALA B 1 205 ? 8.328 19.031 12.422 1 90.69 205 ALA B N 1
ATOM 4410 C CA . ALA B 1 205 ? 9.109 19.922 11.562 1 90.69 205 ALA B CA 1
ATOM 4411 C C . ALA B 1 205 ? 10.516 19.359 11.328 1 90.69 205 ALA B C 1
ATOM 4413 O O . ALA B 1 205 ? 11.055 19.484 10.234 1 90.69 205 ALA B O 1
ATOM 4414 N N . GLY B 1 206 ? 11.07 18.766 12.32 1 90 206 GLY B N 1
ATOM 4415 C CA . GLY B 1 206 ? 12.383 18.156 12.172 1 90 206 GLY B CA 1
ATOM 4416 C C . GLY B 1 206 ? 12.43 17.062 11.117 1 90 206 GLY B C 1
ATOM 4417 O O . GLY B 1 206 ? 13.359 17 10.32 1 90 206 GLY B O 1
ATOM 4418 N N . HIS B 1 207 ? 11.492 16.203 11.133 1 93.25 207 HIS B N 1
ATOM 4419 C CA . HIS B 1 207 ? 11.414 15.141 10.141 1 93.25 207 HIS B CA 1
ATOM 4420 C C . HIS B 1 207 ? 11.227 15.703 8.734 1 93.25 207 HIS B C 1
ATOM 4422 O O . HIS B 1 207 ? 11.914 15.289 7.797 1 93.25 207 HIS B O 1
ATOM 4428 N N . TYR B 1 208 ? 10.305 16.641 8.594 1 94.62 208 TYR B N 1
ATOM 4429 C CA . TYR B 1 208 ? 10.016 17.203 7.281 1 94.62 208 TYR B CA 1
ATOM 4430 C C . TYR B 1 208 ? 11.25 17.875 6.688 1 94.62 208 TYR B C 1
ATOM 4432 O O . TYR B 1 208 ? 11.547 17.719 5.5 1 94.62 208 TYR B O 1
ATOM 4440 N N . GLU B 1 209 ? 11.906 18.594 7.566 1 93.5 209 GLU B N 1
ATOM 4441 C CA . GLU B 1 209 ? 13.125 19.25 7.098 1 93.5 209 GLU B CA 1
ATOM 4442 C C . GLU B 1 209 ? 14.195 18.219 6.734 1 93.5 209 GLU B C 1
ATOM 4444 O O . GLU B 1 209 ? 14.953 18.422 5.781 1 93.5 209 GLU B O 1
ATOM 4449 N N . LEU B 1 210 ? 14.25 17.203 7.492 1 93.25 210 LEU B N 1
ATOM 4450 C CA . LEU B 1 210 ? 15.164 16.109 7.172 1 93.25 210 LEU B CA 1
ATOM 4451 C C . LEU B 1 210 ? 14.859 15.539 5.797 1 93.25 210 LEU B C 1
ATOM 4453 O O . LEU B 1 210 ? 15.766 15.336 4.984 1 93.25 210 LEU B O 1
ATOM 4457 N N . PHE B 1 211 ? 13.625 15.258 5.527 1 96.5 211 PHE B N 1
ATOM 4458 C CA . PHE B 1 211 ? 13.219 14.719 4.238 1 96.5 211 PHE B CA 1
ATOM 4459 C C . PHE B 1 211 ? 13.547 15.688 3.113 1 96.5 211 PHE B C 1
ATOM 4461 O O . PHE B 1 211 ? 14.031 15.281 2.055 1 96.5 211 PHE B O 1
ATOM 4468 N N . ARG B 1 212 ? 13.281 16.969 3.373 1 95.69 212 ARG B N 1
ATOM 4469 C CA . ARG B 1 212 ? 13.555 17.984 2.363 1 95.69 212 ARG B CA 1
ATOM 4470 C C . ARG B 1 212 ? 15.031 18.016 2.002 1 95.69 212 ARG B C 1
ATOM 4472 O O . ARG B 1 212 ? 15.391 17.984 0.822 1 95.69 212 ARG B O 1
ATOM 4479 N N . LYS B 1 213 ? 15.859 18.078 2.975 1 95.31 213 LYS B N 1
ATOM 4480 C CA . LYS B 1 213 ? 17.297 18.141 2.756 1 95.31 213 LYS B CA 1
ATOM 4481 C C . LYS B 1 213 ? 17.812 16.844 2.098 1 95.31 213 LYS B C 1
ATOM 4483 O O . LYS B 1 213 ? 18.672 16.891 1.218 1 95.31 213 LYS B O 1
ATOM 4488 N N . ALA B 1 214 ? 17.266 15.719 2.541 1 95.81 214 ALA B N 1
ATOM 4489 C CA . ALA B 1 214 ? 17.641 14.438 1.945 1 95.81 214 ALA B CA 1
ATOM 4490 C C . ALA B 1 214 ? 17.25 14.383 0.472 1 95.81 214 ALA B C 1
ATOM 4492 O O . ALA B 1 214 ? 18 13.867 -0.358 1 95.81 214 ALA B O 1
ATOM 4493 N N . HIS B 1 215 ? 16.094 14.883 0.229 1 94.81 215 HIS B N 1
ATOM 4494 C CA . HIS B 1 215 ? 15.586 14.898 -1.136 1 94.81 215 HIS B CA 1
ATOM 4495 C C . HIS B 1 215 ? 16.5 15.68 -2.064 1 94.81 215 HIS B C 1
ATOM 4497 O O . HIS B 1 215 ? 16.594 15.383 -3.256 1 94.81 215 HIS B O 1
ATOM 4503 N N . GLU B 1 216 ? 17.203 16.656 -1.577 1 95.19 216 GLU B N 1
ATOM 4504 C CA . GLU B 1 216 ? 18.125 17.484 -2.359 1 95.19 216 GLU B CA 1
ATOM 4505 C C . GLU B 1 216 ? 19.391 16.703 -2.721 1 95.19 216 GLU B C 1
ATOM 4507 O O . GLU B 1 216 ? 20.125 17.109 -3.633 1 95.19 216 GLU B O 1
ATOM 4512 N N . LEU B 1 217 ? 19.656 15.633 -2.07 1 95.75 217 LEU B N 1
ATOM 4513 C CA . LEU B 1 217 ? 20.875 14.867 -2.281 1 95.75 217 LEU B CA 1
ATOM 4514 C C . LEU B 1 217 ? 20.719 13.914 -3.457 1 95.75 217 LEU B C 1
ATOM 4516 O O . LEU B 1 217 ? 21.703 13.367 -3.959 1 95.75 217 LEU B O 1
ATOM 4520 N N . GLY B 1 218 ? 19.5 13.648 -3.898 1 96.25 218 GLY B N 1
ATOM 4521 C CA . GLY B 1 218 ? 19.219 12.695 -4.965 1 96.25 218 GLY B CA 1
ATOM 4522 C C . GLY B 1 218 ? 17.938 12.984 -5.711 1 96.25 218 GLY B C 1
ATOM 4523 O O . GLY B 1 218 ? 17.391 14.086 -5.621 1 96.25 218 GLY B O 1
ATOM 4524 N N . THR B 1 219 ? 17.531 11.961 -6.504 1 96.12 219 THR B N 1
ATOM 4525 C CA . THR B 1 219 ? 16.359 12.164 -7.348 1 96.12 219 THR B CA 1
ATOM 4526 C C . THR B 1 219 ? 15.234 11.227 -6.941 1 96.12 219 THR B C 1
ATOM 4528 O O . THR B 1 219 ? 14.133 11.305 -7.48 1 96.12 219 THR B O 1
ATOM 4531 N N . TYR B 1 220 ? 15.492 10.398 -5.938 1 97.12 220 TYR B N 1
ATOM 4532 C CA . TYR B 1 220 ? 14.492 9.438 -5.473 1 97.12 220 TYR B CA 1
ATOM 4533 C C . TYR B 1 220 ? 14.703 9.102 -4 1 97.12 220 TYR B C 1
ATOM 4535 O O . TYR B 1 220 ? 15.695 8.477 -3.635 1 97.12 220 TYR B O 1
ATOM 4543 N N . LEU B 1 221 ? 13.789 9.453 -3.143 1 97.38 221 LEU B N 1
ATOM 4544 C CA . LEU B 1 221 ? 13.93 9.234 -1.706 1 97.38 221 LEU B CA 1
ATOM 4545 C C . LEU B 1 221 ? 13.047 8.086 -1.24 1 97.38 221 LEU B C 1
ATOM 4547 O O . LEU B 1 221 ? 11.82 8.133 -1.389 1 97.38 221 LEU B O 1
ATOM 4551 N N . ILE B 1 222 ? 13.656 7.047 -0.655 1 95.88 222 ILE B N 1
ATOM 4552 C CA . ILE B 1 222 ? 12.961 5.914 -0.054 1 95.88 222 ILE B CA 1
ATOM 4553 C C . ILE B 1 222 ? 13.031 6.012 1.468 1 95.88 222 ILE B C 1
ATOM 4555 O O . ILE B 1 222 ? 14.109 6.195 2.037 1 95.88 222 ILE B O 1
ATOM 4559 N N . VAL B 1 223 ? 11.898 5.906 2.068 1 95.94 223 VAL B N 1
ATOM 4560 C CA . VAL B 1 223 ? 11.859 5.93 3.527 1 95.94 223 VAL B CA 1
ATOM 4561 C C . VAL B 1 223 ? 11.391 4.574 4.055 1 95.94 223 VAL B C 1
ATOM 4563 O O . VAL B 1 223 ? 10.359 4.059 3.631 1 95.94 223 VAL B O 1
ATOM 4566 N N . GLY B 1 224 ? 12.164 3.992 4.883 1 93.38 224 GLY B N 1
ATOM 4567 C CA . GLY B 1 224 ? 11.797 2.758 5.559 1 93.38 224 GLY B CA 1
ATOM 4568 C C . GLY B 1 224 ? 11.211 2.986 6.941 1 93.38 224 GLY B C 1
ATOM 4569 O O . GLY B 1 224 ? 11.844 3.609 7.793 1 93.38 224 GLY B O 1
ATOM 4570 N N . VAL B 1 225 ? 10.031 2.479 7.176 1 92.56 225 VAL B N 1
ATOM 4571 C CA . VAL B 1 225 ? 9.375 2.643 8.469 1 92.56 225 VAL B CA 1
ATOM 4572 C C . VAL B 1 225 ? 9.398 1.32 9.234 1 92.56 225 VAL B C 1
ATOM 4574 O O . VAL B 1 225 ? 9.102 0.266 8.664 1 92.56 225 VAL B O 1
ATOM 4577 N N . TYR B 1 226 ? 9.711 1.423 10.492 1 89.19 226 TYR B N 1
ATOM 4578 C CA . TYR B 1 226 ? 9.805 0.234 11.328 1 89.19 226 TYR B CA 1
ATOM 4579 C C . TYR B 1 226 ? 8.422 -0.279 11.703 1 89.19 226 TYR B C 1
ATOM 4581 O O . TYR B 1 226 ? 7.469 0.497 11.789 1 89.19 226 TYR B O 1
ATOM 4589 N N . GLU B 1 227 ? 8.391 -1.554 12.023 1 85.19 227 GLU B N 1
ATOM 4590 C CA . GLU B 1 227 ? 7.156 -2.154 12.516 1 85.19 227 GLU B CA 1
ATOM 4591 C C . GLU B 1 227 ? 6.84 -1.68 13.93 1 85.19 227 GLU B C 1
ATOM 4593 O O . GLU B 1 227 ? 7.742 -1.313 14.688 1 85.19 227 GLU B O 1
ATOM 4598 N N . ASP B 1 228 ? 5.574 -1.75 14.273 1 85.81 228 ASP B N 1
ATOM 4599 C CA . ASP B 1 228 ? 5.141 -1.312 15.594 1 85.81 228 ASP B CA 1
ATOM 4600 C C . ASP B 1 228 ? 5.855 -2.094 16.688 1 85.81 228 ASP B C 1
ATOM 4602 O O . ASP B 1 228 ? 6.312 -1.513 17.672 1 85.81 228 ASP B O 1
ATOM 4606 N N . HIS B 1 229 ? 5.953 -3.363 16.5 1 82.38 229 HIS B N 1
ATOM 4607 C CA . HIS B 1 229 ? 6.574 -4.207 17.516 1 82.38 229 HIS B CA 1
ATOM 4608 C C . HIS B 1 229 ? 8.055 -3.865 17.688 1 82.38 229 HIS B C 1
ATOM 4610 O O . HIS B 1 229 ? 8.57 -3.885 18.797 1 82.38 229 HIS B O 1
ATOM 4616 N N . THR B 1 230 ? 8.734 -3.629 16.578 1 83.25 230 THR B N 1
ATOM 4617 C CA . THR B 1 230 ? 10.141 -3.256 16.625 1 83.25 230 THR B CA 1
ATOM 4618 C C . THR B 1 230 ? 10.344 -1.981 17.438 1 83.25 230 THR B C 1
ATOM 4620 O O . THR B 1 230 ? 11.242 -1.907 18.266 1 83.25 230 THR B O 1
ATOM 4623 N N . ILE B 1 231 ? 9.539 -0.96 17.234 1 87.12 231 ILE B N 1
ATOM 4624 C CA . ILE B 1 231 ? 9.625 0.311 17.938 1 87.12 231 ILE B CA 1
ATOM 4625 C C . ILE B 1 231 ? 9.344 0.092 19.422 1 87.12 231 ILE B C 1
ATOM 4627 O O . ILE B 1 231 ? 10.023 0.656 20.281 1 87.12 231 ILE B O 1
ATOM 4631 N N . ASN B 1 232 ? 8.336 -0.701 19.703 1 86.69 232 ASN B N 1
ATOM 4632 C CA . ASN B 1 232 ? 7.945 -0.936 21.094 1 86.69 232 ASN B CA 1
ATOM 4633 C C . ASN B 1 232 ? 9.047 -1.647 21.875 1 86.69 232 ASN B C 1
ATOM 4635 O O . ASN B 1 232 ? 9.18 -1.451 23.078 1 86.69 232 ASN B O 1
ATOM 4639 N N . GLU B 1 233 ? 9.742 -2.465 21.203 1 84.06 233 GLU B N 1
ATOM 4640 C CA . GLU B 1 233 ? 10.82 -3.205 21.844 1 84.06 233 GLU B CA 1
ATOM 4641 C C . GLU B 1 233 ? 11.859 -2.256 22.438 1 84.06 233 GLU B C 1
ATOM 4643 O O . GLU B 1 233 ? 12.367 -2.498 23.547 1 84.06 233 GLU B O 1
ATOM 4648 N N . TYR B 1 234 ? 12.25 -1.175 21.766 1 83.69 234 TYR B N 1
ATOM 4649 C CA . TYR B 1 234 ? 13.32 -0.332 22.266 1 83.69 234 TYR B CA 1
ATOM 4650 C C . TYR B 1 234 ? 12.758 0.902 22.969 1 83.69 234 TYR B C 1
ATOM 4652 O O . TYR B 1 234 ? 13.453 1.54 23.766 1 83.69 234 TYR B O 1
ATOM 4660 N N . LYS B 1 235 ? 11.539 1.308 22.719 1 83.62 235 LYS B N 1
ATOM 4661 C CA . LYS B 1 235 ? 10.977 2.49 23.375 1 83.62 235 LYS B CA 1
ATOM 4662 C C . LYS B 1 235 ? 10.094 2.104 24.547 1 83.62 235 LYS B C 1
ATOM 4664 O O . LYS B 1 235 ? 9.961 2.867 25.516 1 83.62 235 LYS B O 1
ATOM 4669 N N . GLY B 1 236 ? 9.414 1.032 24.328 1 83.06 236 GLY B N 1
ATOM 4670 C CA . GLY B 1 236 ? 8.547 0.554 25.391 1 83.06 236 GLY B CA 1
ATOM 4671 C C . GLY B 1 236 ? 7.25 1.332 25.5 1 83.06 236 GLY B C 1
ATOM 4672 O O . GLY B 1 236 ? 6.816 1.96 24.531 1 83.06 236 GLY B O 1
ATOM 4673 N N . MET B 1 237 ? 6.543 1.074 26.609 1 82.06 237 MET B N 1
ATOM 4674 C CA . MET B 1 237 ? 5.281 1.757 26.875 1 82.06 237 MET B CA 1
ATOM 4675 C C . MET B 1 237 ? 4.297 1.546 25.719 1 82.06 237 MET B C 1
ATOM 4677 O O . MET B 1 237 ? 4.156 0.432 25.219 1 82.06 237 MET B O 1
ATOM 4681 N N . ASN B 1 238 ? 3.553 2.668 25.406 1 82.88 238 ASN B N 1
ATOM 4682 C CA . ASN B 1 238 ? 2.562 2.514 24.344 1 82.88 238 ASN B CA 1
ATOM 4683 C C . ASN B 1 238 ? 3.098 3.008 23 1 82.88 238 ASN B C 1
ATOM 4685 O O . ASN B 1 238 ? 2.324 3.266 22.078 1 82.88 238 ASN B O 1
ATOM 4689 N N . TYR B 1 239 ? 4.352 3.135 23.078 1 85 239 TYR B N 1
ATOM 4690 C CA . TYR B 1 239 ? 4.938 3.529 21.797 1 85 239 TYR B CA 1
ATOM 4691 C C . TYR B 1 239 ? 4.926 2.369 20.812 1 85 239 TYR B C 1
ATOM 4693 O O . TYR B 1 239 ? 5.117 1.214 21.188 1 85 239 TYR B O 1
ATOM 4701 N N . PRO B 1 240 ? 4.82 2.729 19.562 1 88.06 240 PRO B N 1
ATOM 4702 C CA . PRO B 1 240 ? 4.586 4.055 18.984 1 88.06 240 PRO B CA 1
ATOM 4703 C C . PRO B 1 240 ? 3.16 4.551 19.203 1 88.06 240 PRO B C 1
ATOM 4705 O O . PRO B 1 240 ? 2.246 3.744 19.406 1 88.06 240 PRO B O 1
ATOM 4708 N N . ILE B 1 241 ? 3.027 5.797 19.109 1 85.69 241 ILE B N 1
ATOM 4709 C CA . ILE B 1 241 ? 1.733 6.434 19.328 1 85.69 241 ILE B CA 1
ATOM 4710 C C . ILE B 1 241 ? 0.828 6.191 18.125 1 85.69 241 ILE B C 1
ATOM 4712 O O . ILE B 1 241 ? -0.378 5.984 18.281 1 85.69 241 ILE B O 1
ATOM 4716 N N . LEU B 1 242 ? 1.396 6.262 16.953 1 87.06 242 LEU B N 1
ATOM 4717 C CA . LEU B 1 242 ? 0.664 5.961 15.719 1 87.06 242 LEU B CA 1
ATOM 4718 C C . LEU B 1 242 ? 1.014 4.566 15.203 1 87.06 242 LEU B C 1
ATOM 4720 O O . LEU B 1 242 ? 2.178 4.16 15.242 1 87.06 242 LEU B O 1
ATOM 4724 N N . ASN B 1 243 ? 0.056 3.893 14.773 1 85.56 243 ASN B N 1
ATOM 4725 C CA . ASN B 1 243 ? 0.35 2.58 14.211 1 85.56 243 ASN B CA 1
ATOM 4726 C C . ASN B 1 243 ? 1.014 2.697 12.844 1 85.56 243 ASN B C 1
ATOM 4728 O O . ASN B 1 243 ? 1.116 3.793 12.289 1 85.56 243 ASN B O 1
ATOM 4732 N N . ILE B 1 244 ? 1.476 1.59 12.344 1 87.25 244 ILE B N 1
ATOM 4733 C CA . ILE B 1 244 ? 2.281 1.591 11.133 1 87.25 244 ILE B CA 1
ATOM 4734 C C . ILE B 1 244 ? 1.461 2.148 9.969 1 87.25 244 ILE B C 1
ATOM 4736 O O . ILE B 1 244 ? 1.99 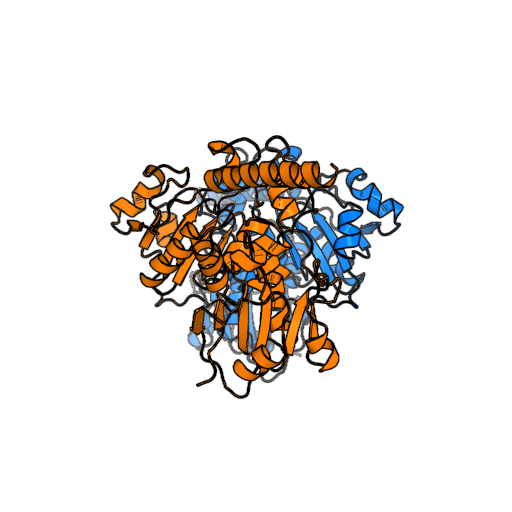2.863 9.117 1 87.25 244 ILE B O 1
ATOM 4740 N N . GLY B 1 245 ? 0.217 1.825 9.914 1 86.25 245 GLY B N 1
ATOM 4741 C CA . GLY B 1 245 ? -0.629 2.357 8.852 1 86.25 245 GLY B CA 1
ATOM 4742 C C . GLY B 1 245 ? -0.705 3.873 8.859 1 86.25 245 GLY B C 1
ATOM 4743 O O . GLY B 1 245 ? -0.562 4.508 7.809 1 86.25 245 GLY B O 1
ATOM 4744 N N . GLU B 1 246 ? -0.918 4.379 10 1 88.94 246 GLU B N 1
ATOM 4745 C CA . GLU B 1 246 ? -0.997 5.828 10.148 1 88.94 246 GLU B CA 1
ATOM 4746 C C . GLU B 1 246 ? 0.333 6.492 9.797 1 88.94 246 GLU B C 1
ATOM 4748 O O . GLU B 1 246 ? 0.358 7.555 9.172 1 88.94 246 GLU B O 1
ATOM 4753 N N . ARG B 1 247 ? 1.318 5.871 10.242 1 92.12 247 ARG B N 1
ATOM 4754 C CA . ARG B 1 247 ? 2.641 6.426 9.961 1 92.12 247 ARG B CA 1
ATOM 4755 C C . ARG B 1 247 ? 2.947 6.391 8.469 1 92.12 247 ARG B C 1
ATOM 4757 O O . ARG B 1 247 ? 3.49 7.348 7.918 1 92.12 247 ARG B O 1
ATOM 4764 N N . VAL B 1 248 ? 2.578 5.328 7.844 1 92.88 248 VAL B N 1
ATOM 4765 C CA . VAL B 1 248 ? 2.783 5.203 6.402 1 92.88 248 VAL B CA 1
ATOM 4766 C C . VAL B 1 248 ? 1.996 6.289 5.676 1 92.88 248 VAL B C 1
ATOM 4768 O O . VAL B 1 248 ? 2.521 6.945 4.77 1 92.88 248 VAL B O 1
ATOM 4771 N N . MET B 1 249 ? 0.797 6.504 6.082 1 92.25 249 MET B N 1
ATOM 4772 C CA . MET B 1 249 ? -0.03 7.527 5.445 1 92.25 249 MET B CA 1
ATOM 4773 C C . MET B 1 249 ? 0.582 8.914 5.625 1 92.25 249 MET B C 1
ATOM 4775 O O . MET B 1 249 ? 0.562 9.727 4.699 1 92.25 249 MET B O 1
ATOM 4779 N N . SER B 1 250 ? 1.082 9.141 6.777 1 94.31 250 SER B N 1
ATOM 4780 C CA . SER B 1 250 ? 1.746 10.414 7.039 1 94.31 250 SER B CA 1
ATOM 4781 C C . SER B 1 250 ? 2.945 10.609 6.117 1 94.31 250 SER B C 1
ATOM 4783 O O . SER B 1 250 ? 3.152 11.703 5.578 1 94.31 250 SER B O 1
ATOM 4785 N N . LEU B 1 251 ? 3.678 9.602 5.965 1 96.75 251 LEU B N 1
ATOM 4786 C CA . LEU B 1 251 ? 4.863 9.672 5.117 1 96.75 251 LEU B CA 1
ATOM 4787 C C . LEU B 1 251 ? 4.477 9.875 3.656 1 96.75 251 LEU B C 1
ATOM 4789 O O . LEU B 1 251 ? 5.102 10.664 2.949 1 96.75 251 LEU B O 1
ATOM 4793 N N . LEU B 1 252 ? 3.441 9.188 3.266 1 95.56 252 LEU B N 1
ATOM 4794 C CA . LEU B 1 252 ? 3.01 9.266 1.875 1 95.56 252 LEU B CA 1
ATOM 4795 C C . LEU B 1 252 ? 2.459 10.656 1.559 1 95.56 252 LEU B C 1
ATOM 4797 O O . LEU B 1 252 ? 2.477 11.086 0.404 1 95.56 252 LEU B O 1
ATOM 4801 N N . ALA B 1 253 ? 1.995 11.344 2.557 1 96.06 253 ALA B N 1
ATOM 4802 C CA . ALA B 1 253 ? 1.458 12.688 2.363 1 96.06 253 ALA B CA 1
ATOM 4803 C C . ALA B 1 253 ? 2.578 13.695 2.125 1 96.06 253 ALA B C 1
ATOM 4805 O O . ALA B 1 253 ? 2.326 14.82 1.677 1 96.06 253 ALA B O 1
ATOM 4806 N N . CYS B 1 254 ? 3.746 13.352 2.428 1 97.12 254 CYS B N 1
ATOM 4807 C CA . CYS B 1 254 ? 4.891 14.25 2.316 1 97.12 254 CYS B CA 1
ATOM 4808 C C . CYS B 1 254 ? 5.387 14.328 0.877 1 97.12 254 CYS B C 1
ATOM 4810 O O . CYS B 1 254 ? 5.645 13.297 0.25 1 97.12 254 CYS B O 1
ATOM 4812 N N . ARG B 1 255 ? 5.66 15.484 0.33 1 96.19 255 ARG B N 1
ATOM 4813 C CA . ARG B 1 255 ? 5.992 15.688 -1.076 1 96.19 255 ARG B CA 1
ATOM 4814 C C . ARG B 1 255 ? 7.426 15.258 -1.37 1 96.19 255 ARG B C 1
ATOM 4816 O O . ARG B 1 255 ? 7.781 15.008 -2.525 1 96.19 255 ARG B O 1
ATOM 4823 N N . TYR B 1 256 ? 8.242 15.156 -0.335 1 96.56 256 TYR B N 1
ATOM 4824 C CA . TYR B 1 256 ? 9.656 14.883 -0.559 1 96.56 256 TYR B CA 1
ATOM 4825 C C . TYR B 1 256 ? 9.922 13.391 -0.67 1 96.56 256 TYR B C 1
ATOM 4827 O O . TYR B 1 256 ? 10.992 12.969 -1.125 1 96.56 256 TYR B O 1
ATOM 4835 N N . ILE B 1 257 ? 9.016 12.562 -0.245 1 97.38 257 ILE B N 1
ATOM 4836 C CA . ILE B 1 257 ? 9.188 11.117 -0.194 1 97.38 257 ILE B CA 1
ATOM 4837 C C . ILE B 1 257 ? 8.602 10.484 -1.452 1 97.38 257 ILE B C 1
ATOM 4839 O O . ILE B 1 257 ? 7.445 10.719 -1.793 1 97.38 257 ILE B O 1
ATOM 4843 N N . ASP B 1 258 ? 9.352 9.609 -2.105 1 96.19 258 ASP B N 1
ATOM 4844 C CA . ASP B 1 258 ? 8.914 8.992 -3.354 1 96.19 258 ASP B CA 1
ATOM 4845 C C . ASP B 1 258 ? 8.391 7.582 -3.107 1 96.19 258 ASP B C 1
ATOM 4847 O O . ASP B 1 258 ? 7.52 7.102 -3.84 1 96.19 258 ASP B O 1
ATOM 4851 N N . ASN B 1 259 ? 8.938 6.965 -2.139 1 95.06 259 ASN B N 1
ATOM 4852 C CA . ASN B 1 259 ? 8.586 5.582 -1.837 1 95.06 259 ASN B CA 1
ATOM 4853 C C . ASN B 1 259 ? 8.734 5.277 -0.349 1 95.06 259 ASN B C 1
ATOM 4855 O O . ASN B 1 259 ? 9.547 5.895 0.337 1 95.06 259 ASN B O 1
ATOM 4859 N N . VAL B 1 260 ? 7.926 4.375 0.118 1 95.06 260 VAL B N 1
ATOM 4860 C CA . VAL B 1 260 ? 7.969 3.967 1.519 1 95.06 260 VAL B CA 1
ATOM 4861 C C . VAL B 1 260 ? 8.055 2.443 1.611 1 95.06 260 VAL B C 1
ATOM 4863 O O . VAL B 1 260 ? 7.328 1.73 0.919 1 95.06 260 VAL B O 1
ATOM 4866 N N . ILE B 1 261 ? 8.945 1.985 2.408 1 92 261 ILE B N 1
ATOM 4867 C CA . ILE B 1 261 ? 9.055 0.564 2.719 1 92 261 ILE B CA 1
ATOM 4868 C C . ILE B 1 261 ? 8.375 0.276 4.059 1 92 261 ILE B C 1
ATOM 4870 O O . ILE B 1 261 ? 8.781 0.816 5.09 1 92 261 ILE B O 1
ATOM 4874 N N . ILE B 1 262 ? 7.387 -0.547 4 1 90 262 ILE B N 1
ATOM 4875 C CA . ILE B 1 262 ? 6.617 -0.875 5.195 1 90 262 ILE B CA 1
ATOM 4876 C C . ILE B 1 262 ? 7.281 -2.033 5.938 1 90 262 ILE B C 1
ATOM 4878 O O . ILE B 1 262 ? 7.52 -3.096 5.355 1 90 262 ILE B O 1
ATOM 4882 N N . GLY B 1 263 ? 7.559 -1.81 7.191 1 86.44 263 GLY B N 1
ATOM 4883 C CA . GLY B 1 263 ? 8.203 -2.84 7.992 1 86.44 263 GLY B CA 1
ATOM 4884 C C . GLY B 1 263 ? 9.664 -3.039 7.645 1 86.44 263 GLY B C 1
ATOM 4885 O O . GLY B 1 263 ? 10.117 -4.168 7.445 1 86.44 263 GLY B O 1
ATOM 4886 N N . ALA B 1 264 ? 10.352 -1.984 7.461 1 87.38 264 ALA B N 1
ATOM 4887 C CA . ALA B 1 264 ? 11.773 -2.037 7.133 1 87.38 264 ALA B CA 1
ATOM 4888 C C . ALA B 1 264 ? 12.594 -2.535 8.32 1 87.38 264 ALA B C 1
ATOM 4890 O O . ALA B 1 264 ? 12.242 -2.281 9.477 1 87.38 264 ALA B O 1
ATOM 4891 N N . PRO B 1 265 ? 13.609 -3.26 8.055 1 82.81 265 PRO B N 1
ATOM 4892 C CA . PRO B 1 265 ? 14.508 -3.652 9.141 1 82.81 265 PRO B CA 1
ATOM 4893 C C . PRO B 1 265 ? 15.266 -2.467 9.742 1 82.81 265 PRO B C 1
ATOM 4895 O O . PRO B 1 265 ? 15.398 -1.425 9.094 1 82.81 265 PRO B O 1
ATOM 4898 N N . ARG B 1 266 ? 15.734 -2.762 10.93 1 83.5 266 ARG B N 1
ATOM 4899 C CA . ARG B 1 266 ? 16.547 -1.725 11.555 1 83.5 266 ARG B CA 1
ATOM 4900 C C . ARG B 1 266 ? 17.906 -1.615 10.875 1 83.5 266 ARG B C 1
ATOM 4902 O O . ARG B 1 266 ? 18.625 -2.613 10.727 1 83.5 266 ARG B O 1
ATOM 4909 N N . GLY B 1 267 ? 18.172 -0.464 10.453 1 82.5 267 GLY B N 1
ATOM 4910 C CA . GLY B 1 267 ? 19.453 -0.246 9.789 1 82.5 267 GLY B CA 1
ATOM 4911 C C . GLY B 1 267 ? 19.469 -0.73 8.352 1 82.5 267 GLY B C 1
ATOM 4912 O O . GLY B 1 267 ? 18.422 -0.912 7.738 1 82.5 267 GLY B O 1
ATOM 4913 N N . VAL B 1 268 ? 20.703 -0.721 7.789 1 86.56 268 VAL B N 1
ATOM 4914 C CA . VAL B 1 268 ? 20.859 -1.081 6.387 1 86.56 268 VAL B CA 1
ATOM 4915 C C . VAL B 1 268 ? 22 -2.096 6.242 1 86.56 268 VAL B C 1
ATOM 4917 O O . VAL B 1 268 ? 23.078 -1.917 6.812 1 86.56 268 VAL B O 1
ATOM 4920 N N . THR B 1 269 ? 21.703 -3.174 5.539 1 84.38 269 THR B N 1
ATOM 4921 C CA . THR B 1 269 ? 22.703 -4.188 5.266 1 84.38 269 THR B CA 1
ATOM 4922 C C . THR B 1 269 ? 23.266 -4.035 3.852 1 84.38 269 THR B C 1
ATOM 4924 O O . THR B 1 269 ? 22.672 -3.34 3.021 1 84.38 269 THR B O 1
ATOM 4927 N N . SER B 1 270 ? 24.344 -4.684 3.619 1 88.25 270 SER B N 1
ATOM 4928 C CA . SER B 1 270 ? 24.953 -4.664 2.291 1 88.25 270 SER B CA 1
ATOM 4929 C C . SER B 1 270 ? 24 -5.242 1.246 1 88.25 270 SER B C 1
ATOM 4931 O O . SER B 1 270 ? 23.938 -4.754 0.116 1 88.25 270 SER B O 1
ATOM 4933 N N . GLU B 1 271 ? 23.328 -6.207 1.655 1 81.19 271 GLU B N 1
ATOM 4934 C CA . GLU B 1 271 ? 22.375 -6.84 0.748 1 81.19 271 GLU B CA 1
ATOM 4935 C C . GLU B 1 271 ? 21.266 -5.871 0.344 1 81.19 271 GLU B C 1
ATOM 4937 O O . GLU B 1 271 ? 20.891 -5.797 -0.83 1 81.19 271 GLU B O 1
ATOM 4942 N N . MET B 1 272 ? 20.828 -5.172 1.333 1 84.69 272 MET B N 1
ATOM 4943 C CA . MET B 1 272 ? 19.766 -4.195 1.065 1 84.69 272 MET B CA 1
ATOM 4944 C C . MET B 1 272 ? 20.281 -3.098 0.133 1 84.69 272 MET B C 1
ATOM 4946 O O . MET B 1 272 ? 19.578 -2.697 -0.795 1 84.69 272 MET B O 1
ATOM 4950 N N . ILE B 1 273 ? 21.5 -2.66 0.366 1 90.06 273 ILE B N 1
ATOM 4951 C CA . ILE B 1 273 ? 22.109 -1.593 -0.423 1 90.06 273 ILE B CA 1
ATOM 4952 C C . ILE B 1 273 ? 22.219 -2.033 -1.88 1 90.06 273 ILE B C 1
ATOM 4954 O O . ILE B 1 273 ? 21.891 -1.271 -2.793 1 90.06 273 ILE B O 1
ATOM 4958 N N . GLU B 1 274 ? 22.562 -3.236 -2.076 1 86.56 274 GLU B N 1
ATOM 4959 C CA . GLU B 1 274 ? 22.75 -3.752 -3.428 1 86.56 274 GLU B CA 1
ATOM 4960 C C . GLU B 1 274 ? 21.422 -4.016 -4.121 1 86.56 274 GLU B C 1
ATOM 4962 O O . GLU B 1 274 ? 21.219 -3.609 -5.266 1 86.56 274 GLU B O 1
ATOM 4967 N N . LYS B 1 275 ? 20.531 -4.617 -3.426 1 79.88 275 LYS B N 1
ATOM 4968 C CA . LYS B 1 275 ? 19.25 -5.008 -4.012 1 79.88 275 LYS B CA 1
ATOM 4969 C C . LYS B 1 275 ? 18.406 -3.787 -4.352 1 79.88 275 LYS B C 1
ATOM 4971 O O . LYS B 1 275 ? 17.703 -3.773 -5.367 1 79.88 275 LYS B O 1
ATOM 4976 N N . MET B 1 276 ? 18.547 -2.797 -3.557 1 86.12 276 MET B N 1
ATOM 4977 C CA . MET B 1 276 ? 17.719 -1.617 -3.758 1 86.12 276 MET B CA 1
ATOM 4978 C C . MET B 1 276 ? 18.484 -0.516 -4.473 1 86.12 276 MET B C 1
ATOM 4980 O O . MET B 1 276 ? 17.938 0.555 -4.75 1 86.12 276 MET B O 1
ATOM 4984 N N . HIS B 1 277 ? 19.75 -0.774 -4.73 1 90.25 277 HIS B N 1
ATOM 4985 C CA . HIS B 1 277 ? 20.594 0.195 -5.41 1 90.25 277 HIS B CA 1
ATOM 4986 C C . HIS B 1 277 ? 20.578 1.543 -4.699 1 90.25 277 HIS B C 1
ATOM 4988 O O . HIS B 1 277 ? 20.312 2.576 -5.32 1 90.25 277 HIS B O 1
ATOM 4994 N N . ILE B 1 278 ? 20.859 1.495 -3.428 1 94.38 278 ILE B N 1
ATOM 4995 C CA . ILE B 1 278 ? 20.875 2.705 -2.611 1 94.38 278 ILE B CA 1
ATOM 4996 C C . ILE B 1 278 ? 22.172 3.467 -2.844 1 94.38 278 ILE B C 1
ATOM 4998 O O . ILE B 1 278 ? 23.266 2.891 -2.766 1 94.38 278 ILE B O 1
ATOM 5002 N N . ASP B 1 279 ? 22.094 4.727 -3.086 1 97.19 279 ASP B N 1
ATOM 5003 C CA . ASP B 1 279 ? 23.266 5.543 -3.35 1 97.19 279 ASP B CA 1
ATOM 5004 C C . ASP B 1 279 ? 23.734 6.254 -2.082 1 97.19 279 ASP B C 1
ATOM 5006 O O . ASP B 1 279 ? 24.938 6.449 -1.881 1 97.19 279 ASP B O 1
ATOM 5010 N N . VAL B 1 280 ? 22.828 6.664 -1.28 1 97.12 280 VAL B N 1
ATOM 5011 C CA . VAL B 1 280 ? 23.172 7.402 -0.069 1 97.12 280 VAL B CA 1
ATOM 5012 C C . VAL B 1 280 ? 22.234 6.996 1.063 1 97.12 280 VAL B C 1
ATOM 5014 O O . VAL B 1 280 ? 21.016 6.879 0.861 1 97.12 280 VAL B O 1
ATOM 5017 N N . VAL B 1 281 ? 22.781 6.688 2.191 1 95.38 281 VAL B N 1
ATOM 5018 C CA . VAL B 1 281 ? 22.016 6.441 3.414 1 95.38 281 VAL B CA 1
ATOM 5019 C C . VAL B 1 281 ? 22.109 7.656 4.332 1 95.38 281 VAL B C 1
ATOM 5021 O O . VAL B 1 281 ? 23.203 8.078 4.703 1 95.38 281 VAL B O 1
ATOM 5024 N N . VAL B 1 282 ? 20.906 8.172 4.66 1 94 282 VAL B N 1
ATOM 5025 C CA . VAL B 1 282 ? 20.875 9.414 5.426 1 94 282 VAL B CA 1
ATOM 5026 C C . VAL B 1 282 ? 20.297 9.148 6.816 1 94 282 VAL B C 1
ATOM 5028 O O . VAL B 1 282 ? 19.344 8.383 6.961 1 94 282 VAL B O 1
ATOM 5031 N N . HIS B 1 283 ? 20.875 9.719 7.738 1 88.94 283 HIS B N 1
ATOM 5032 C CA . HIS B 1 283 ? 20.391 9.672 9.109 1 88.94 283 HIS B CA 1
ATOM 5033 C C . HIS B 1 283 ? 20.375 11.062 9.734 1 88.94 283 HIS B C 1
ATOM 5035 O O . HIS B 1 283 ? 21.281 11.867 9.5 1 88.94 283 HIS B O 1
ATOM 5041 N N . GLY B 1 284 ? 19.312 11.297 10.492 1 81.56 284 GLY B N 1
ATOM 5042 C CA . GLY B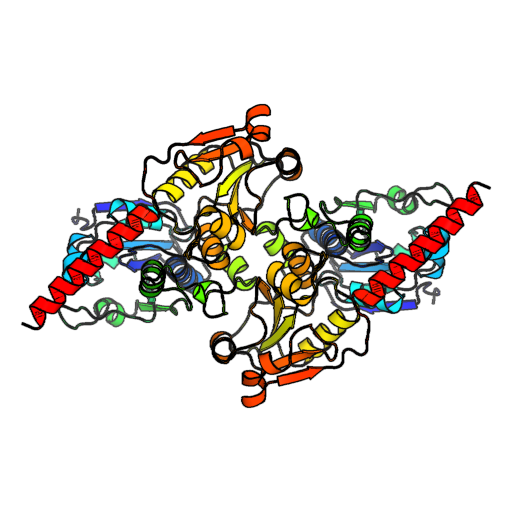 1 284 ? 19.25 12.555 11.219 1 81.56 284 GLY B CA 1
ATOM 5043 C C . GLY B 1 284 ? 20.188 12.586 12.414 1 81.56 284 GLY B C 1
ATOM 5044 O O . GLY B 1 284 ? 20.703 11.547 12.844 1 81.56 284 GLY B O 1
ATOM 5045 N N . LYS B 1 285 ? 20.359 13.711 12.93 1 71.19 285 LYS B N 1
ATOM 5046 C CA . LYS B 1 285 ? 21.266 13.875 14.07 1 71.19 285 LYS B CA 1
ATOM 5047 C C . LYS B 1 285 ? 20.625 13.383 15.359 1 71.19 285 LYS B C 1
ATOM 5049 O O . LYS B 1 285 ? 21.312 12.945 16.281 1 71.19 285 LYS B O 1
ATOM 5054 N N . CYS B 1 286 ? 19.328 13.453 15.344 1 63.12 286 CYS B N 1
ATOM 5055 C CA . CYS B 1 286 ? 18.656 12.977 16.547 1 63.12 286 CYS B CA 1
ATOM 5056 C C . CYS B 1 286 ? 18.578 11.453 16.562 1 63.12 286 CYS B C 1
ATOM 5058 O O . CYS B 1 286 ? 18.469 10.828 15.5 1 63.12 286 CYS B O 1
ATOM 5060 N N . ASP B 1 287 ? 18.766 10.938 17.641 1 60.53 287 ASP B N 1
ATOM 5061 C CA . ASP B 1 287 ? 18.781 9.492 17.812 1 60.53 287 ASP B CA 1
ATOM 5062 C C . ASP B 1 287 ? 17.453 8.867 17.391 1 60.53 287 ASP B C 1
ATOM 5064 O O . ASP B 1 287 ? 16.391 9.297 17.828 1 60.53 287 ASP B O 1
ATOM 5068 N N . ASN B 1 288 ? 17.578 8.039 16.453 1 58.16 288 ASN B N 1
ATOM 5069 C CA . ASN B 1 288 ? 16.391 7.316 16.016 1 58.16 288 ASN B CA 1
ATOM 5070 C C . ASN B 1 288 ? 16.141 6.062 16.844 1 58.16 288 ASN B C 1
ATOM 5072 O O . ASN B 1 288 ? 15.305 5.234 16.5 1 58.16 288 ASN B O 1
ATOM 5076 N N . GLY B 1 289 ? 16.75 6.023 17.859 1 61.59 289 GLY B N 1
ATOM 5077 C CA . GLY B 1 289 ? 16.578 4.871 18.734 1 61.59 289 GLY B CA 1
ATOM 5078 C C . GLY B 1 289 ? 17.453 3.695 18.344 1 61.59 289 GLY B C 1
ATOM 5079 O O . GLY B 1 289 ? 17.469 2.672 19.016 1 61.59 289 GLY B O 1
ATOM 5080 N N . VAL B 1 290 ? 18.047 3.906 17.125 1 66.25 290 VAL B N 1
ATOM 5081 C CA . VAL B 1 290 ? 18.875 2.803 16.656 1 66.25 290 VAL B CA 1
ATOM 5082 C C . VAL B 1 290 ? 20.344 3.229 16.625 1 66.25 290 VAL B C 1
ATOM 5084 O O . VAL B 1 290 ? 20.656 4.387 16.344 1 66.25 290 VAL B O 1
ATOM 5087 N N . GLY B 1 291 ? 21.188 2.35 17.031 1 73.56 291 GLY B N 1
ATOM 5088 C CA . GLY B 1 291 ? 22.609 2.619 17.156 1 73.56 291 GLY B CA 1
ATOM 5089 C C . GLY B 1 291 ? 23.312 2.699 15.812 1 73.56 291 GLY B C 1
ATOM 5090 O O . GLY B 1 291 ? 22.812 2.193 14.805 1 73.56 291 GLY B O 1
ATOM 5091 N N . LYS B 1 292 ? 24.328 3.467 15.711 1 79.94 292 LYS B N 1
ATOM 5092 C CA . LYS B 1 292 ? 25.141 3.648 14.508 1 79.94 292 LYS B CA 1
ATOM 5093 C C . LYS B 1 292 ? 25.656 2.311 13.992 1 79.94 292 LYS B C 1
ATOM 5095 O O . LYS B 1 292 ? 26.047 2.201 12.828 1 79.94 292 LYS B O 1
ATOM 5100 N N . GLU B 1 293 ? 25.656 1.353 14.781 1 84.12 293 GLU B N 1
ATOM 5101 C CA . GLU B 1 293 ? 26.141 0.032 14.398 1 84.12 293 GLU B CA 1
ATOM 5102 C C . GLU B 1 293 ? 25.297 -0.574 13.281 1 84.12 293 GLU B C 1
ATOM 5104 O O . GLU B 1 293 ? 25.781 -1.399 12.508 1 84.12 293 GLU B O 1
ATOM 5109 N N . TYR B 1 294 ? 24.094 -0.158 13.25 1 86.19 294 TYR B N 1
ATOM 5110 C CA . TYR B 1 294 ? 23.172 -0.695 12.25 1 86.19 294 TYR B CA 1
ATOM 5111 C C . TYR B 1 294 ? 23.484 -0.135 10.867 1 86.19 294 TYR B C 1
ATOM 5113 O O . TYR B 1 294 ? 22.891 -0.559 9.867 1 86.19 294 TYR B O 1
ATOM 5121 N N . TYR B 1 295 ? 24.516 0.778 10.812 1 90.31 295 TYR B N 1
ATOM 5122 C CA . TYR B 1 295 ? 24.844 1.409 9.539 1 90.31 295 TYR B CA 1
ATOM 5123 C C . TYR B 1 295 ? 26.297 1.176 9.164 1 90.31 295 TYR B C 1
ATOM 5125 O O . TYR B 1 295 ? 26.859 1.914 8.352 1 90.31 295 TYR B O 1
ATOM 5133 N N . ASN B 1 296 ? 26.844 0.186 9.719 1 92.19 296 ASN B N 1
ATOM 5134 C CA . ASN B 1 296 ? 28.25 -0.112 9.477 1 92.19 296 ASN B CA 1
ATOM 5135 C C . ASN B 1 296 ? 28.531 -0.396 8.008 1 92.19 296 ASN B C 1
ATOM 5137 O O . ASN B 1 296 ? 29.531 0.069 7.453 1 92.19 296 ASN B O 1
ATOM 5141 N N . ASP B 1 297 ? 27.641 -1.158 7.414 1 91.94 297 ASP B N 1
ATOM 5142 C CA . ASP B 1 297 ? 27.812 -1.492 6.004 1 91.94 297 ASP B CA 1
ATOM 5143 C C . ASP B 1 297 ? 27.781 -0.238 5.133 1 91.94 297 ASP B C 1
ATOM 5145 O O . ASP B 1 297 ? 28.562 -0.111 4.191 1 91.94 297 ASP B O 1
ATOM 5149 N N . ALA B 1 298 ? 26.969 0.671 5.449 1 93 298 ALA B N 1
ATOM 5150 C CA . ALA B 1 298 ? 26.859 1.914 4.691 1 93 298 ALA B CA 1
ATOM 5151 C C . ALA B 1 298 ? 28.094 2.797 4.914 1 93 298 ALA B C 1
ATOM 5153 O O . ALA B 1 298 ? 28.562 3.457 3.988 1 93 298 ALA B O 1
ATOM 5154 N N . ILE B 1 299 ? 28.562 2.797 6.121 1 94.19 299 ILE B N 1
ATOM 5155 C CA . ILE B 1 299 ? 29.75 3.576 6.469 1 94.19 299 ILE B CA 1
ATOM 5156 C C . ILE B 1 299 ? 30.969 3.018 5.738 1 94.19 299 ILE B C 1
ATOM 5158 O O . ILE B 1 299 ? 31.75 3.773 5.172 1 94.19 299 ILE B O 1
ATOM 5162 N N . GLU B 1 300 ? 31.031 1.717 5.734 1 94.56 300 GLU B N 1
ATOM 5163 C CA . GLU B 1 300 ? 32.156 1.063 5.055 1 94.56 300 GLU B CA 1
ATOM 5164 C C . GLU B 1 300 ? 32.125 1.349 3.557 1 94.56 300 GLU B C 1
ATOM 5166 O O . GLU B 1 300 ? 33.188 1.529 2.939 1 94.56 300 GLU B O 1
ATOM 5171 N N . LYS B 1 301 ? 31 1.388 3.023 1 95.25 301 LYS B N 1
ATOM 5172 C CA . LYS B 1 301 ? 30.844 1.654 1.598 1 95.25 301 LYS B CA 1
ATOM 5173 C C . LYS B 1 301 ? 30.906 3.15 1.308 1 95.25 301 LYS B C 1
ATOM 5175 O O . LYS B 1 301 ? 30.844 3.568 0.15 1 95.25 301 LYS B O 1
ATOM 5180 N N . LYS B 1 302 ? 30.922 4.031 2.332 1 94.75 302 LYS B N 1
ATOM 5181 C CA . LYS B 1 302 ? 31.078 5.48 2.25 1 94.75 302 LYS B CA 1
ATOM 5182 C C . LYS B 1 302 ? 29.844 6.129 1.617 1 94.75 302 LYS B C 1
ATOM 5184 O O . LYS B 1 302 ? 29.969 7.047 0.805 1 94.75 302 LYS B O 1
ATOM 5189 N N . ILE B 1 303 ? 28.734 5.543 1.918 1 95.56 303 ILE B N 1
ATOM 5190 C CA . ILE B 1 303 ? 27.516 6.129 1.374 1 95.56 303 ILE B CA 1
ATOM 5191 C C . ILE B 1 303 ? 26.625 6.621 2.514 1 95.56 303 ILE B C 1
ATOM 5193 O O . ILE B 1 303 ? 25.453 6.945 2.301 1 95.56 303 ILE B O 1
ATOM 5197 N N . TYR B 1 304 ? 27.172 6.645 3.725 1 94.56 304 TYR B N 1
ATOM 5198 C CA . TYR B 1 304 ? 26.469 7.094 4.914 1 94.56 304 TYR B CA 1
ATOM 5199 C C . TYR B 1 304 ? 26.641 8.594 5.117 1 94.56 304 TYR B C 1
ATOM 5201 O O . TYR B 1 304 ? 27.766 9.109 5.082 1 94.56 304 TYR B O 1
ATOM 5209 N N . GLN B 1 305 ? 25.547 9.352 5.352 1 93.25 305 GLN B N 1
ATOM 5210 C CA . GLN B 1 305 ? 25.594 10.789 5.582 1 93.25 305 GLN B CA 1
ATOM 5211 C C . GLN B 1 305 ? 24.625 11.203 6.688 1 93.25 305 GLN B C 1
ATOM 5213 O O . GLN B 1 305 ? 23.484 10.727 6.738 1 93.25 305 GLN B O 1
ATOM 5218 N N . GLU B 1 306 ? 25.062 11.992 7.551 1 90.88 306 GLU B N 1
ATOM 5219 C CA . GLU B 1 306 ? 24.219 12.57 8.586 1 90.88 306 GLU B CA 1
ATOM 5220 C C . GLU B 1 306 ? 23.781 13.984 8.219 1 90.88 306 GLU B C 1
ATOM 5222 O O . GLU B 1 306 ? 24.594 14.797 7.766 1 90.88 306 GLU B O 1
ATOM 5227 N N . ILE B 1 307 ? 22.547 14.234 8.414 1 89.38 307 ILE B N 1
ATOM 5228 C CA . ILE B 1 307 ? 22 15.539 8.078 1 89.38 307 ILE B CA 1
ATOM 5229 C C . ILE B 1 307 ? 21.391 16.172 9.32 1 89.38 307 ILE B C 1
ATOM 5231 O O . ILE B 1 307 ? 20.703 15.508 10.094 1 89.38 307 ILE B O 1
ATOM 5235 N N . ASP B 1 308 ? 21.672 17.406 9.453 1 84.44 308 ASP B N 1
ATOM 5236 C CA . ASP B 1 308 ? 21.047 18.219 10.5 1 84.44 308 ASP B CA 1
ATOM 5237 C C . ASP B 1 308 ? 19.781 18.891 10 1 84.44 308 ASP B C 1
ATOM 5239 O O . ASP B 1 308 ? 19.844 19.781 9.148 1 84.44 308 ASP B O 1
ATOM 5243 N N . SER B 1 309 ? 18.719 18.5 10.547 1 81.25 309 SER B N 1
ATOM 5244 C CA . SER B 1 309 ? 17.453 19.094 10.141 1 81.25 309 SER B CA 1
ATOM 5245 C C . SER B 1 309 ? 17.328 20.531 10.633 1 81.25 309 SER B C 1
ATOM 5247 O O . SER B 1 309 ? 16.547 21.312 10.094 1 81.25 309 SER B O 1
ATOM 5249 N N . GLY B 1 310 ? 18.031 20.844 11.656 1 76.62 310 GLY B N 1
ATOM 5250 C CA . GLY B 1 310 ? 17.953 22.172 12.266 1 76.62 310 GLY B CA 1
ATOM 5251 C C . GLY B 1 310 ? 16.922 22.25 13.367 1 76.62 310 GLY B C 1
ATOM 5252 O O . GLY B 1 310 ? 16.734 23.312 13.969 1 76.62 310 GLY B O 1
ATOM 5253 N N . PHE B 1 311 ? 16.203 21.172 13.57 1 78.12 311 PHE B N 1
ATOM 5254 C CA . PHE B 1 311 ? 15.18 21.125 14.602 1 78.12 311 PHE B CA 1
ATOM 5255 C C . PHE B 1 311 ? 15.492 20.031 15.625 1 78.12 311 PHE B C 1
ATOM 5257 O O . PHE B 1 311 ? 16.031 18.984 15.281 1 78.12 311 PHE B O 1
ATOM 5264 N N . THR B 1 312 ? 15.305 20.312 16.828 1 69.81 312 THR B N 1
ATOM 5265 C CA . THR B 1 312 ? 15.531 19.328 17.875 1 69.81 312 THR B CA 1
ATOM 5266 C C . THR B 1 312 ? 14.211 18.812 18.422 1 69.81 312 THR B C 1
ATOM 5268 O O . THR B 1 312 ? 14.188 18.141 19.469 1 69.81 312 THR B O 1
ATOM 5271 N N . LEU B 1 313 ? 13.242 19.016 17.781 1 74.25 313 LEU B N 1
ATOM 5272 C CA . LEU B 1 313 ? 11.93 18.594 18.266 1 74.25 313 LEU B CA 1
ATOM 5273 C C . LEU B 1 313 ? 11.812 17.078 18.281 1 74.25 313 LEU B C 1
ATOM 5275 O O . LEU B 1 313 ? 12.242 16.406 17.344 1 74.25 313 LEU B O 1
ATOM 5279 N N . THR B 1 314 ? 11.414 16.578 19.453 1 72.25 314 THR B N 1
ATOM 5280 C CA . THR B 1 314 ? 11.203 15.133 19.609 1 72.25 314 THR B CA 1
ATOM 5281 C C . THR B 1 314 ? 9.758 14.844 20 1 72.25 314 THR B C 1
ATOM 5283 O O . THR B 1 314 ? 9.016 15.75 20.375 1 72.25 314 THR B O 1
ATOM 5286 N N . ALA B 1 315 ? 9.367 13.617 19.828 1 73.81 315 ALA B N 1
ATOM 5287 C CA . ALA B 1 315 ? 8.039 13.188 20.25 1 73.81 315 ALA B CA 1
ATOM 5288 C C . ALA B 1 315 ? 7.809 13.508 21.719 1 73.81 315 ALA B C 1
ATOM 5290 O O . ALA B 1 315 ? 6.715 13.93 22.109 1 73.81 315 ALA B O 1
ATOM 5291 N N . ASN B 1 316 ? 8.859 13.375 22.453 1 75.19 316 ASN B N 1
ATOM 5292 C CA . ASN B 1 316 ? 8.75 13.641 23.891 1 75.19 316 ASN B CA 1
ATOM 5293 C C . ASN B 1 316 ? 8.469 15.117 24.156 1 75.19 316 ASN B C 1
ATOM 5295 O O . ASN B 1 316 ? 7.703 15.445 25.078 1 75.19 316 ASN B O 1
ATOM 5299 N N . GLU B 1 317 ? 9.117 15.891 23.391 1 82.25 317 GLU B N 1
ATOM 5300 C CA . GLU B 1 317 ? 8.875 17.312 23.547 1 82.25 317 GLU B CA 1
ATOM 5301 C C . GLU B 1 317 ? 7.43 17.672 23.203 1 82.25 317 GLU B C 1
ATOM 5303 O O . GLU B 1 317 ? 6.82 18.531 23.859 1 82.25 317 GLU B O 1
ATOM 5308 N N . ILE B 1 318 ? 6.941 17.078 22.266 1 84.19 318 ILE B N 1
ATOM 5309 C CA . ILE B 1 318 ? 5.562 17.344 21.844 1 84.19 318 ILE B CA 1
ATOM 5310 C C . ILE B 1 318 ? 4.605 16.891 22.953 1 84.19 318 ILE B C 1
ATOM 5312 O O . ILE B 1 318 ? 3.645 17.594 23.266 1 84.19 318 ILE B O 1
ATOM 5316 N N . ILE B 1 319 ? 4.902 15.82 23.5 1 82.12 319 ILE B N 1
ATOM 5317 C CA . ILE B 1 319 ? 4.07 15.297 24.578 1 82.12 319 ILE B CA 1
ATOM 5318 C C . ILE B 1 319 ? 4.078 16.266 25.766 1 82.12 319 ILE B C 1
ATOM 5320 O O . ILE B 1 319 ? 3.035 16.531 26.359 1 82.12 319 ILE B O 1
ATOM 5324 N N . GLU B 1 320 ? 5.207 16.766 26.031 1 85.38 320 GLU B N 1
ATOM 5325 C CA . GLU B 1 320 ? 5.324 17.734 27.109 1 85.38 320 GLU B CA 1
ATOM 5326 C C . GLU B 1 320 ? 4.527 19 26.812 1 85.38 320 GLU B C 1
ATOM 5328 O O . GLU B 1 320 ? 3.904 19.578 27.703 1 85.38 320 GLU B O 1
ATOM 5333 N N . ARG B 1 321 ? 4.555 19.406 25.609 1 87.94 321 ARG B N 1
ATOM 5334 C CA . ARG B 1 321 ? 3.787 20.578 25.203 1 87.94 321 ARG B CA 1
ATOM 5335 C C . ARG B 1 321 ? 2.291 20.344 25.359 1 87.94 321 ARG B C 1
ATOM 5337 O O . ARG B 1 321 ? 1.551 21.234 25.766 1 87.94 321 ARG B O 1
ATOM 5344 N N . VAL B 1 322 ? 1.924 19.172 25.047 1 84.62 322 VAL B N 1
ATOM 5345 C CA . VAL B 1 322 ? 0.516 18.812 25.141 1 84.62 322 VAL B CA 1
ATOM 5346 C C . VAL B 1 322 ? 0.088 18.828 26.609 1 84.62 322 VAL B C 1
ATOM 5348 O O . VAL B 1 322 ? -0.973 19.359 26.953 1 84.62 322 VAL B O 1
ATOM 5351 N N . LYS B 1 323 ? 0.901 18.297 27.438 1 83.38 323 LYS B N 1
ATOM 5352 C CA . LYS B 1 323 ? 0.604 18.266 28.875 1 83.38 323 LYS B CA 1
ATOM 5353 C C . LYS B 1 323 ? 0.475 19.688 29.422 1 83.38 323 LYS B C 1
ATOM 5355 O O . LYS B 1 323 ? -0.423 19.969 30.219 1 83.38 323 LYS B O 1
ATOM 5360 N N . GLU B 1 324 ? 1.364 20.438 28.938 1 83.94 324 GLU B N 1
ATOM 5361 C CA . GLU B 1 324 ? 1.346 21.828 29.391 1 83.94 324 GLU B CA 1
ATOM 5362 C C . GLU B 1 324 ? 0.075 22.531 28.938 1 83.94 324 GLU B C 1
ATOM 5364 O O . GLU B 1 324 ? -0.506 23.328 29.688 1 83.94 324 GLU B O 1
ATOM 5369 N N . ARG B 1 325 ? -0.292 22.312 27.781 1 80.69 325 ARG B N 1
ATOM 5370 C CA . ARG B 1 325 ? -1.5 22.922 27.234 1 80.69 325 ARG B CA 1
ATOM 5371 C C . ARG B 1 325 ? -2.74 22.438 27.984 1 80.69 325 ARG B C 1
ATOM 5373 O O . ARG B 1 325 ? -3.65 23.234 28.25 1 80.69 325 ARG B O 1
ATOM 5380 N N . GLU B 1 326 ? -2.783 21.188 28.25 1 76.06 326 GLU B N 1
ATOM 5381 C CA . GLU B 1 326 ? -3.928 20.625 28.953 1 76.06 326 GLU B CA 1
ATOM 5382 C C . GLU B 1 326 ? -4.055 21.234 30.359 1 76.06 326 GLU B C 1
ATOM 5384 O O . GLU B 1 326 ? -5.164 21.484 30.828 1 76.06 326 GLU B O 1
ATOM 5389 N N . LYS B 1 327 ? -2.965 21.406 30.891 1 75.62 327 LYS B N 1
ATOM 5390 C CA . LYS B 1 327 ? -2.975 22.047 32.188 1 75.62 327 LYS B CA 1
ATOM 5391 C C . LYS B 1 327 ? -3.537 23.469 32.094 1 75.62 327 LYS B C 1
ATOM 5393 O O . LYS B 1 327 ? -4.324 23.891 32.938 1 75.62 327 LYS B O 1
ATOM 5398 N N . LEU B 1 328 ? -3.162 24.078 31.062 1 69.56 328 LEU B N 1
ATOM 5399 C CA . LEU B 1 328 ? -3.605 25.453 30.859 1 69.56 328 LEU B CA 1
ATOM 5400 C C . LEU B 1 328 ? -5.098 25.5 30.562 1 69.56 328 LEU B C 1
ATOM 5402 O O . LEU B 1 328 ? -5.797 26.422 31.016 1 69.56 328 LEU B O 1
ATOM 5406 N N . PHE B 1 329 ? -5.555 24.562 29.828 1 66.5 329 PHE B N 1
ATOM 5407 C CA . PHE B 1 329 ? -6.961 24.484 29.453 1 66.5 329 PHE B CA 1
ATOM 5408 C C . PHE B 1 329 ? -7.828 24.234 30.688 1 66.5 329 PHE B C 1
ATOM 5410 O O . PHE B 1 329 ? -8.906 24.828 30.828 1 66.5 329 PHE B O 1
ATOM 5417 N N . GLU B 1 330 ? -7.375 23.375 31.5 1 64.62 330 GLU B N 1
ATOM 5418 C CA . GLU B 1 330 ? -8.086 23.109 32.75 1 64.62 330 GLU B CA 1
ATOM 5419 C C . GLU B 1 330 ? -8.172 24.375 33.594 1 64.62 330 GLU B C 1
ATOM 5421 O O . GLU B 1 330 ? -9.219 24.641 34.188 1 64.62 330 GLU B O 1
ATOM 5426 N N . ILE B 1 331 ? -7.125 25.062 33.562 1 61.59 331 ILE B N 1
ATOM 5427 C CA . ILE B 1 331 ? -7.082 26.297 34.344 1 61.59 331 ILE B CA 1
ATOM 5428 C C . ILE B 1 331 ? -8.055 27.312 33.75 1 61.59 331 ILE B C 1
ATOM 5430 O O . ILE B 1 331 ? -8.797 27.969 34.5 1 61.59 331 ILE B O 1
ATOM 5434 N N . ARG B 1 332 ? -8.102 27.328 32.5 1 59.53 332 ARG B N 1
ATOM 5435 C CA . ARG B 1 332 ? -8.984 28.266 31.812 1 59.53 332 ARG B CA 1
ATOM 5436 C C . ARG B 1 332 ? -10.445 27.906 32.062 1 59.53 332 ARG B C 1
ATOM 5438 O O . ARG B 1 332 ? -11.281 28.781 32.281 1 59.53 332 ARG B O 1
ATOM 5445 N N . ASN B 1 333 ? -10.734 26.656 31.938 1 58.66 333 ASN B N 1
ATOM 5446 C CA . ASN B 1 333 ? -12.109 26.203 32.125 1 58.66 333 ASN B CA 1
ATOM 5447 C C . ASN B 1 333 ? -12.547 26.328 33.594 1 58.66 333 ASN B C 1
ATOM 5449 O O . ASN B 1 333 ? -13.719 26.562 33.875 1 58.66 333 ASN B O 1
ATOM 5453 N N . SER B 1 334 ? -11.664 26.031 34.406 1 56.47 334 SER B N 1
ATOM 5454 C CA . SER B 1 334 ? -11.969 26.219 35.844 1 56.47 334 SER B CA 1
ATOM 5455 C C . SER B 1 334 ? -12.227 27.688 36.156 1 56.47 334 SER B C 1
ATOM 5457 O O . SER B 1 334 ? -13.062 28 37 1 56.47 334 SER B O 1
ATOM 5459 N N . LYS B 1 335 ? -11.672 28.531 35.5 1 52.78 335 LYS B N 1
ATOM 5460 C CA . LYS B 1 335 ? -11.867 29.953 35.75 1 52.78 335 LYS B CA 1
ATOM 5461 C C . LYS B 1 335 ? -13.188 30.422 35.156 1 52.78 335 LYS B C 1
ATOM 5463 O O . LYS B 1 335 ? -13.805 31.375 35.656 1 52.78 335 LYS B O 1
ATOM 5468 N N . LYS B 1 336 ? -13.633 29.812 34.125 1 52.69 336 LYS B N 1
ATOM 5469 C CA . LYS B 1 336 ? -14.938 30.156 33.562 1 52.69 336 LYS B CA 1
ATOM 5470 C C . LYS B 1 336 ? -16.062 29.719 34.5 1 52.69 336 LYS B C 1
ATOM 5472 O O . LYS B 1 336 ? -17.156 30.297 34.469 1 52.69 336 LYS B O 1
ATOM 5477 N N . GLN B 1 337 ? -15.93 28.609 35.094 1 46.56 337 GLN B N 1
ATOM 5478 C CA . GLN B 1 337 ? -16.969 28.125 36 1 46.56 337 GLN B CA 1
ATOM 5479 C C . GLN B 1 337 ? -17 28.922 37.281 1 46.56 337 GLN B C 1
ATOM 5481 O O . GLN B 1 337 ? -17.969 28.875 38.062 1 46.56 337 GLN B O 1
ATOM 5486 N N . ARG B 1 338 ? -16.016 29.719 37.406 1 39.44 338 ARG B N 1
ATOM 5487 C CA . ARG B 1 338 ? -16.156 30.562 38.562 1 39.44 338 ARG B CA 1
ATOM 5488 C C . ARG B 1 338 ? -16.719 31.938 38.188 1 39.44 338 ARG B C 1
ATOM 5490 O O . ARG B 1 338 ? -16.406 32.469 37.125 1 39.44 338 ARG B O 1
#

Solvent-accessible surface area (backbone atoms only — not comparable to full-atom values): 36751 Å² total; per-residue (Å²): 126,82,79,70,71,45,75,46,78,47,78,76,52,91,70,68,82,85,39,53,25,34,33,37,69,48,74,52,60,70,61,46,44,38,59,48,46,41,54,44,48,54,36,50,75,48,74,61,55,56,42,34,35,35,38,30,46,24,63,70,58,41,33,73,74,75,38,77,68,69,50,52,68,69,41,34,50,47,50,55,69,36,30,54,71,51,22,27,40,34,32,42,30,80,55,88,51,55,51,63,69,60,32,60,74,69,59,45,61,33,39,42,42,51,69,73,72,61,60,29,82,88,76,66,39,58,32,47,47,63,36,50,74,69,68,28,58,43,75,43,71,66,51,78,56,54,47,67,67,56,54,50,48,48,66,74,35,46,85,54,55,58,74,77,53,51,64,71,32,54,59,34,29,51,62,56,49,45,68,52,46,68,84,45,63,77,89,55,94,82,48,40,26,28,37,34,70,40,62,60,49,72,70,44,42,26,55,53,39,37,41,47,58,51,32,70,75,35,73,37,26,36,36,26,30,38,37,50,68,62,47,21,70,78,71,31,81,31,38,48,79,42,44,53,39,48,27,49,47,39,49,43,35,27,58,48,47,43,37,42,28,52,56,32,55,87,56,47,50,61,64,48,36,60,76,66,54,53,57,33,39,46,39,62,74,64,80,68,84,61,64,73,73,39,36,46,50,35,49,74,69,67,28,53,45,76,43,78,44,87,50,84,74,44,68,68,55,51,52,51,38,45,53,51,47,52,53,50,48,51,52,52,53,56,51,66,77,92,127,83,79,69,69,44,74,46,79,47,76,76,52,90,71,68,83,87,39,52,26,33,35,36,68,49,73,52,62,70,60,46,46,39,57,49,47,41,54,44,48,55,38,51,76,47,75,61,54,55,42,33,37,36,37,29,46,22,64,71,58,42,34,74,74,76,38,79,65,70,51,53,66,70,40,34,49,47,50,55,70,36,30,56,72,52,22,26,40,34,32,42,29,79,54,90,52,55,51,63,68,60,32,61,74,68,58,46,60,33,39,43,43,52,70,74,72,59,60,29,83,87,77,66,40,57,32,46,46,61,36,50,74,70,68,30,58,42,73,42,71,68,51,77,55,55,48,68,67,55,52,50,49,49,66,74,35,46,85,53,53,58,75,76,52,52,63,70,34,56,60,34,29,50,63,56,51,45,69,52,44,68,84,45,64,77,90,53,95,83,48,40,26,27,35,35,69,40,64,63,48,72,70,44,42,27,54,54,38,37,40,49,58,51,33,72,76,37,73,36,26,37,37,26,29,38,37,51,67,63,48,22,70,78,70,30,82,32,38,48,80,43,43,52,40,49,28,50,47,38,50,46,38,28,58,50,46,44,36,44,28,53,56,33,54,86,58,49,49,60,63,48,37,62,76,66,54,52,58,33,38,46,40,63,75,63,80,66,85,61,65,73,74,37,37,46,51,36,49,73,69,67,27,54,45,75,43,78,44,85,49,82,73,45,67,65,56,50,50,51,35,45,53,52,45,52,54,49,47,51,52,52,52,55,53,65,77,93

InterPro domains:
  IPR004821 Cytidyltransferase-like domain [PF01467] (23-152)
  IPR004821 Cytidyltransferase-like domain [PF01467] (195-285)
  IPR004821 Cytidyltransferase-like domain [TIGR00125] (21-89)
  IPR004821 Cytidyltransferase-like domain [TIGR00125] (193-259)
  IPR014729 Rossmann-like alpha/beta/alpha sandwich fold [G3DSA:3.40.50.620] (2-161)
  IPR014729 Rossmann-like alpha/beta/alpha sandwich fold [G3DSA:3.40.50.620] (164-338)
  IPR041723 CTP:phosphocholine cytidylyltransferase domain [cd02174] (18-170)
  IPR044608 Ethanolamine-phosphate cytidylyltransferase [PTHR45780] (158-337)

Secondary structure (DSSP, 8-state):
----SSSEEEE-----TTSPEEEEEE--TT--HHHHHHHHHHHHTTTT-SEEEEEEE-HHHHHHHH---SS-HHHHHHHHHTBTT--EEEEEE--SS--HHHHHHHT-SEEEEES-PPB-TTT-SBTTHHHHHTT-EEEEPPPTT--HHHHHHHHH-TT--TTTSSTTS--EEHHHHHHHHTTPPPP-TT--EEEEEE---S--HHHHHHHHHHHTT-SEEEEEE--HHHHHHHH-TT--SS-HHHHHHHHHTBTT--EEEETPPSS--HHHHHHHT--EEEEESS--SS-GGGGHHHHHTT-EEEE--S----HHHHHHHHHHHHHHHHHHHHHH--/----SSSEEEE-----TTSPEEEEEE--TT--HHHHHHHHHHHHTTTT-SEEEEEEE-HHHHHHHH---SS-HHHHHHHHHTBTT--EEEEEE--SS--HHHHHHHT-SEEEEES-PPB-TTT-SBTTHHHHHTT-EEEEPPPTT--HHHHHHHHH-TT--TTTSSTTS--EEHHHHHHHHTTPPPP-TT--EEEEEE---S--HHHHHHHHHHHTT-SEEEEEE--HHHHHHHH-TT--SS-HHHHHHHHHTBTT--EEEETPPSS--HHHHHHHT--EEEEESS--SS-GGGGHHHHHTT-EEEE--S----HHHHHHHHHHHHHHHHHHHHHHH-

Foldseek 3Di:
DPPQQFDDKDFADDDDPPFAEEEEEDQCQLPFLQNLVQLLVRCVVRVVRYAYEYEHEDQVQCCVQPRHGLDDQVFSVLLVVQFQSHGMYTYHRHDQADAVVNCVVVVHQAYEEEPPQDARPVVRHGSDVNVVVVVRYDYDHGDAADDPVLLLVLLVQLQDLVQQPDPSHDPQDPVLVCSLQVPFDDDDPPWAEEEEEFAQLRDILLNLLQLVVSLVVIPAYEYEHAAQVVQCVQPNGNPPSHHQNRSSSSQSRGNSHRYYHRRDDDADDPVNCVVVVHQAYEDEPDDRSDDCVSHVRVVVVPRYYYDYSVDPDDPVSSSVSSVVRVVVVVVVVVVVVD/DPPDQFDDKDFDDDDDPPFAEEEEEDQCQLPFLQNLVQLLVRCVVRVVRYAYEYEHEAQVQCCVQPRHGLDDQVFSVLLVVQFASHGMYTYHRHDPADAPVNCVVVVHQAYEEEPPQDARPVVRHGSDVNRVVVVRYDYDHGDAADDPVLLLVLLVQLQDLVQVPDPSHDPQDPVLVCSLQVPFDDDDPPWAEEEEEFAQLRDILLNLLQLVVSLVVIPAYEYEHAAQVVQCVQPNGNPPSHHQNRSSSSQSRGNSHRYYHRRDDDADDPVNCVVVVHQAYEDEPDDRSDDCVSHVRVVVVPRYYYDYSVDPDDPVSSSVSSVVRVVVVVVVVVVVVD

Nearest PDB structures (foldseek):
  3elb-assembly1_A  TM=9.129E-01  e=2.118E-34  Homo sapiens
  4xsv-assembly1_A  TM=9.089E-01  e=5.601E-34  Homo sapiens
  4mvd-assembly1_D  TM=9.159E-01  e=2.320E-11  Rattus norvegicus
  4mvd-assembly2_G  TM=9.223E-01  e=1.197E-10  Rattus norvegicus
  4mvd-assembly1_C  TM=9.223E-01  e=1.197E-10  Rattus norvegicus

Sequence (676 aa):
MATKDYKHHLIFHNKDKSLPRIYVDGCYDMFHWGHANVIRQACAAFDYQCVLVLGIVNNEIIEQHKGPTVMKEEERNIAVRSCQWVDEVVDGIPYWDTELFMMKDLHIDYVVHGDDISLNTKTGNNSYQAIIDAGMMKVVPRTDGVSTTDIIYRMMNPQSKEHWEGLKHANLSIDKIRLFSNNKKERTPQDKVIYIDGSFDLLHAGHYELFRKAHELGTYLIVGVYEDHTINEYKGMNYPILNIGERVMSLLACRYIDNVIIGAPRGVTSEMIEKMHIDVVVHGKCDNGVGKEYYNDAIEKKIYQEIDSGFTLTANEIIERVKEREKLFEIRNSKKQRMATKDYKHHLIFHNKDKSLPRIYVDGCYDMFHWGHANVIRQACAAFDYQCVLVLGIVNNEIIEQHKGPTVMKEEERNIAVRSCQWVDEVVDGIPYWDTELFMMKDLHIDYVVHGDDISLNTKTGNNSYQAIIDAGMMKVVPRTDGVSTTDIIYRMMNPQSKEHWEGLKHANLSIDKIRLFSNNKKERTPQDKVIYIDGSFDLLHAGHYELFRKAHELGTYLIVGVYEDHTINEYKGMNYPILNIGERVMSLLACRYIDNVIIGAPRGVTSEMIEKMHIDVVVHGKCDNGVGKEYYNDAIEKKIYQEIDSGFTLTANEIIERVKEREKLFEIRNSKKQR

pLDDT: mean 85.42, std 12.36, range [29.17, 97.88]